Protein AF-A0A813IQW0-F1 (afdb_monomer_lite)

Secondary structure (DSSP, 8-state):
-HHHHHHHHHHTTSTT--HHHHHHHHHHHHHHHHHHHHHHHH-GGGHHHHHHHHHHHHTTEEGGG-SS-EEP-HHHHHHHHHHHHHHHHHTT-SPP--------------------------S----TTTTTS--------------TTSHHHHHHHHHHHHHHHHTTHHHHHHHHHHHHHHHHHHHHHTT-HHHHHHHHHHHHHHHHHHTTSHHHHTS---SGGG--HHHHHS--S-S---GGG-TTHHHHHHHHHHHHHHHHHHHTSTTHHHHHHHHHHHHH-S----SSSEEEEEEE-S-TT-HHHHHHHHHSHHHHHHHHTSGGGSTHHHHHHHHHHHHHHTTS---------------------EEEEEE-TTGGG--

pLDDT: mean 71.4, std 22.56, range [25.98, 98.06]

InterPro domains:
  IPR027443 Isopenicillin N synthase-like superfamily [G3DSA:2.60.120.330] (236-352)

Sequence (383 aa):
VHQLVQGIYYSQFAPGTAPASFAEAWSEVTAALRQLAEVARAVPALRLAVGMELYHWFYFKWHQGTVPLARVDVDSLELSAELLWGSLLSSGCVLEEVEPLHGTRGGNDVSKDNTCHHIDGSSSSNNDSSRCQSVDNSSNSNNSSNGNSNSSNKSHLCSVLHHFMQQGCHYRWLQVVLIEAELGIELSTGFDVRLAAKVLRETSRHFAAMMQHPYCSGRPWMTPHDMNFNEEHFPSPGPVWPREAFPLVPWLEANFETFHRELEELRAQPGVFERLRQLERNAEAQDHARETDWTIVELADTREEEPWKQSSCRHLPRTCELLRSRPEYGERHRGSFLKACAFGLAAFGLFATAPCYSSAHKQTGDNVFWRFASYNSQAVSNT

Foldseek 3Di:
DVVLLVVLLVVLQVPPDDLVNSLVSLVVVVVVLVVVLVVLVVPLVCLQVSLVSLVVSQLACDDSSDDDDRDGPLVSLVSSLVSLVSNCVVLVLFPDPPPPPPDDPDDDDDDPPPPPPPPPPPDDDDDPLCVLVDPPDDDDDDDDDDDPPPPVVSNVLSVVVVSCVVSVSLVSLLVSLLSLLVSLVSCVVVVVPVVSVVSLVVSQVSVVSSCVRPVNVVDPDPHNVSDDPVCVVPVDPDPDDDPVVDPCNVVCVVCVVLVVVLVVQQVVDPPLQVVLQSLVCSNPSPDDPDPAQKGKHFQADLCCPRPSNVSVCVSSVVVNVSQCVDPLRDNVVVVVVVVQQVVQVVPPPDPDPDRGDDDDDDDDVRDDTDIDMDGDPPPPPPD

Organism: Polarella glacialis (NCBI:txid89957)

Structure (mmCIF, N/CA/C/O backbone):
data_AF-A0A813IQW0-F1
#
_entry.id   AF-A0A813IQW0-F1
#
loop_
_atom_site.group_PDB
_atom_site.id
_atom_site.type_symbol
_atom_site.label_atom_id
_atom_site.label_alt_id
_atom_site.label_comp_id
_atom_site.label_asym_id
_atom_site.label_entity_id
_atom_site.label_seq_id
_atom_site.pdbx_PDB_ins_code
_atom_site.Cartn_x
_atom_site.Cartn_y
_atom_site.Cartn_z
_atom_site.occupancy
_atom_site.B_iso_or_equiv
_atom_site.auth_seq_id
_atom_site.auth_comp_id
_atom_site.auth_asym_id
_atom_site.auth_atom_id
_atom_site.pdbx_PDB_model_num
ATOM 1 N N . VAL A 1 1 ? 20.169 -6.336 6.389 1.00 59.47 1 VAL A N 1
ATOM 2 C CA . VAL A 1 1 ? 19.088 -5.354 6.132 1.00 59.47 1 VAL A CA 1
ATOM 3 C C . VAL A 1 1 ? 17.719 -5.976 6.333 1.00 59.47 1 VAL A C 1
ATOM 5 O O . VAL A 1 1 ? 17.126 -5.647 7.338 1.00 59.47 1 VAL A O 1
ATOM 8 N N . HIS A 1 2 ? 17.259 -6.932 5.515 1.00 62.78 2 HIS A N 1
ATOM 9 C CA . HIS A 1 2 ? 15.925 -7.544 5.689 1.00 62.78 2 HIS A CA 1
ATOM 10 C C . HIS A 1 2 ? 15.649 -8.078 7.113 1.00 62.78 2 HIS A C 1
ATOM 12 O O . HIS A 1 2 ? 14.630 -7.752 7.701 1.00 62.78 2 HIS A O 1
ATOM 18 N N . GLN A 1 3 ? 16.592 -8.802 7.732 1.00 64.56 3 GLN A N 1
ATOM 19 C CA . GLN A 1 3 ? 16.450 -9.242 9.133 1.00 64.56 3 GLN A CA 1
ATOM 20 C C . GLN A 1 3 ? 16.370 -8.080 10.142 1.00 64.56 3 GLN A C 1
ATOM 22 O O . GLN A 1 3 ? 15.679 -8.198 11.146 1.00 64.56 3 GLN A O 1
ATOM 27 N N . LEU A 1 4 ? 17.052 -6.959 9.878 1.00 62.84 4 LEU A N 1
ATOM 28 C CA . LEU A 1 4 ? 16.975 -5.754 10.712 1.00 62.84 4 LEU A CA 1
ATOM 29 C C . LEU A 1 4 ? 15.642 -5.025 10.498 1.00 62.84 4 LEU A C 1
ATOM 31 O O . LEU A 1 4 ? 15.022 -4.622 11.471 1.00 62.84 4 LEU A O 1
ATOM 35 N N . VAL A 1 5 ? 15.171 -4.924 9.249 1.00 65.50 5 VAL A N 1
ATOM 36 C CA . VAL A 1 5 ? 13.844 -4.391 8.898 1.00 65.50 5 VAL A CA 1
ATOM 37 C C . VAL A 1 5 ? 12.762 -5.198 9.611 1.00 65.50 5 VAL A C 1
ATOM 39 O O . VAL A 1 5 ? 11.957 -4.618 10.326 1.00 65.50 5 VAL A O 1
ATOM 42 N N . GLN A 1 6 ? 12.796 -6.532 9.511 1.00 65.88 6 GLN A N 1
ATOM 43 C CA . GLN A 1 6 ? 11.886 -7.411 10.248 1.00 65.88 6 GLN A CA 1
ATOM 44 C C . GLN A 1 6 ? 12.025 -7.231 11.763 1.00 65.88 6 GLN A C 1
ATOM 46 O O . GLN A 1 6 ? 11.024 -7.116 12.462 1.00 65.88 6 GLN A O 1
ATOM 51 N N . GLY A 1 7 ? 13.253 -7.161 12.283 1.00 63.69 7 GLY A N 1
ATOM 52 C CA . GLY A 1 7 ? 13.508 -6.941 13.707 1.00 63.69 7 GLY A CA 1
ATOM 53 C C . GLY A 1 7 ? 12.912 -5.631 14.229 1.00 63.69 7 GLY A C 1
ATOM 54 O O . GLY A 1 7 ? 12.337 -5.609 15.314 1.00 63.69 7 GLY A O 1
ATOM 55 N N . ILE A 1 8 ? 12.979 -4.547 13.456 1.00 63.50 8 ILE A N 1
ATOM 56 C CA . ILE A 1 8 ? 12.349 -3.267 13.805 1.00 63.50 8 ILE A CA 1
ATOM 57 C C . ILE A 1 8 ? 10.837 -3.345 13.653 1.00 63.50 8 ILE A C 1
ATOM 59 O O . ILE A 1 8 ? 10.120 -2.951 14.568 1.00 63.50 8 ILE A O 1
ATOM 63 N N . TYR A 1 9 ? 10.365 -3.916 12.545 1.00 62.91 9 TYR A N 1
ATOM 64 C CA . TYR A 1 9 ? 8.945 -4.076 12.261 1.00 62.91 9 TYR A CA 1
ATOM 65 C C . TYR A 1 9 ? 8.224 -4.899 13.334 1.00 62.91 9 TYR A C 1
ATOM 67 O O . TYR A 1 9 ? 7.077 -4.616 13.650 1.00 62.91 9 TYR A O 1
ATOM 75 N N . TYR A 1 10 ? 8.886 -5.883 13.945 1.00 62.22 10 TYR A N 1
ATOM 76 C CA . TYR A 1 10 ? 8.315 -6.631 15.067 1.00 62.22 10 TYR A CA 1
ATOM 77 C C . TYR A 1 10 ? 8.635 -6.011 16.438 1.00 62.22 10 TYR A C 1
ATOM 79 O O . TYR A 1 10 ? 7.852 -6.174 17.371 1.00 62.22 10 TYR A O 1
ATOM 87 N N . SER A 1 11 ? 9.741 -5.270 16.597 1.00 60.16 11 SER A N 1
ATOM 88 C CA . SER A 1 11 ? 10.090 -4.646 17.889 1.00 60.16 11 SER A CA 1
ATOM 89 C C . SER A 1 11 ? 9.304 -3.372 18.204 1.00 60.16 11 SER A C 1
ATOM 91 O O . SER A 1 11 ? 9.125 -3.076 19.387 1.00 60.16 11 SER A O 1
ATOM 93 N N . GLN A 1 12 ? 8.762 -2.674 17.196 1.00 54.47 12 GLN A N 1
ATOM 94 C CA . GLN A 1 12 ? 7.764 -1.604 17.389 1.00 54.47 12 GLN A CA 1
ATOM 95 C C . GLN A 1 12 ? 6.494 -2.100 18.103 1.00 54.47 12 GLN A C 1
ATOM 97 O O . GLN A 1 12 ? 5.795 -1.307 18.732 1.00 54.47 12 GLN A O 1
ATOM 102 N N . PHE A 1 13 ? 6.230 -3.412 18.060 1.00 53.22 13 PHE A N 1
ATOM 103 C CA . PHE A 1 13 ? 5.089 -4.057 18.717 1.00 53.22 13 PHE A CA 1
ATOM 104 C C . PHE A 1 13 ? 5.456 -4.793 19.997 1.00 53.22 13 PHE A C 1
ATOM 106 O O . PHE A 1 13 ? 4.565 -5.197 20.740 1.00 53.22 13 PHE A O 1
ATOM 113 N N . ALA A 1 14 ? 6.749 -4.935 20.296 1.00 55.94 14 ALA A N 1
ATOM 114 C CA . ALA A 1 14 ? 7.201 -5.556 21.528 1.00 55.94 14 ALA A CA 1
ATOM 115 C C . ALA A 1 14 ? 7.006 -4.579 22.705 1.00 55.94 14 ALA A C 1
ATOM 117 O O . ALA A 1 14 ? 7.677 -3.540 22.766 1.00 55.94 14 ALA A O 1
ATOM 118 N N . PRO A 1 15 ? 6.122 -4.885 23.674 1.00 53.34 15 PRO A N 1
ATOM 119 C CA . PRO A 1 15 ? 5.964 -4.052 24.856 1.00 53.34 15 PRO A CA 1
ATOM 120 C C . PRO A 1 15 ? 7.292 -3.988 25.623 1.00 53.34 15 PRO A C 1
ATOM 122 O O . PRO A 1 15 ? 7.818 -5.018 26.039 1.00 53.34 15 PRO A O 1
ATOM 125 N N . GLY A 1 16 ? 7.831 -2.782 25.830 1.00 59.88 16 GLY A N 1
ATOM 126 C CA . GLY A 1 16 ? 9.035 -2.564 26.645 1.00 59.88 16 GLY A CA 1
ATOM 127 C C . GLY A 1 16 ? 10.321 -2.224 25.885 1.00 59.88 16 GLY A C 1
ATOM 128 O O . GLY A 1 16 ? 11.341 -1.996 26.534 1.00 59.88 16 GLY A O 1
ATOM 129 N N . THR A 1 17 ? 10.297 -2.123 24.552 1.00 59.84 17 THR A N 1
ATOM 130 C CA . THR A 1 17 ? 11.427 -1.553 23.797 1.00 59.84 17 THR A CA 1
ATOM 131 C C . THR A 1 17 ? 11.606 -0.081 24.183 1.00 59.84 17 THR A C 1
ATOM 133 O O . THR A 1 17 ? 10.667 0.712 24.094 1.00 59.84 17 THR A O 1
ATOM 136 N N . ALA A 1 18 ? 12.800 0.308 24.641 1.00 63.38 18 ALA A N 1
ATOM 137 C CA . ALA A 1 18 ? 13.058 1.693 25.021 1.00 63.38 18 ALA A CA 1
ATOM 138 C C . ALA A 1 18 ? 12.946 2.616 23.783 1.00 63.38 18 ALA A C 1
ATOM 140 O O . ALA A 1 18 ? 13.482 2.279 22.725 1.00 63.38 18 ALA A O 1
ATOM 141 N N . PRO A 1 19 ? 12.319 3.805 23.879 1.00 62.53 19 PRO A N 1
ATOM 142 C CA . PRO A 1 19 ? 12.200 4.719 22.737 1.00 62.53 19 PRO A CA 1
ATOM 143 C C . PRO A 1 19 ? 13.548 5.083 22.092 1.00 62.53 19 PRO A C 1
ATOM 145 O O . PRO A 1 19 ? 13.646 5.181 20.873 1.00 62.53 19 PRO A O 1
ATOM 148 N N . ALA A 1 20 ? 14.608 5.209 22.902 1.00 66.62 20 ALA A N 1
ATOM 149 C CA . ALA A 1 20 ? 15.965 5.464 22.418 1.00 66.62 20 ALA A CA 1
ATOM 150 C C . ALA A 1 20 ? 16.502 4.320 21.539 1.00 66.62 20 ALA A C 1
ATOM 152 O O . ALA A 1 20 ? 17.045 4.584 20.470 1.00 66.62 20 ALA A O 1
ATOM 153 N N . SER A 1 21 ? 16.269 3.056 21.920 1.00 73.56 21 SER A N 1
ATOM 154 C CA . SER A 1 21 ? 16.715 1.906 21.120 1.00 73.56 21 SER A CA 1
ATOM 155 C C . SER A 1 21 ? 15.935 1.770 19.813 1.00 73.56 21 SER A C 1
ATOM 157 O O . SER A 1 21 ? 16.490 1.323 18.814 1.00 73.56 21 SER A O 1
ATOM 159 N N . PHE A 1 22 ? 14.665 2.188 19.790 1.00 73.50 22 PHE A N 1
ATOM 160 C CA . PHE A 1 22 ? 13.879 2.220 18.556 1.00 73.50 22 PHE A CA 1
ATOM 161 C C . PHE A 1 22 ? 14.389 3.292 17.586 1.00 73.50 22 PHE A C 1
ATOM 163 O O . PHE A 1 22 ? 14.596 3.001 16.413 1.00 73.50 22 PHE A O 1
ATOM 170 N N . ALA A 1 23 ? 14.637 4.513 18.071 1.00 75.38 23 ALA A N 1
ATOM 171 C CA . ALA A 1 23 ? 15.154 5.610 17.252 1.00 75.38 23 ALA A CA 1
ATOM 172 C C . ALA A 1 23 ? 16.521 5.280 16.624 1.00 75.38 23 ALA A C 1
ATOM 174 O O . ALA A 1 23 ? 16.749 5.556 15.444 1.00 75.38 23 ALA A O 1
ATOM 175 N N . GLU A 1 24 ? 17.416 4.670 17.405 1.00 79.56 24 GLU A N 1
ATOM 176 C CA . GLU A 1 24 ? 18.731 4.220 16.943 1.00 79.56 24 GLU A CA 1
ATOM 177 C C . GLU A 1 24 ? 18.608 3.129 15.877 1.00 79.56 24 GLU A C 1
ATOM 179 O O . GLU A 1 24 ? 19.156 3.286 14.784 1.00 79.56 24 GLU A O 1
ATOM 184 N N . ALA A 1 25 ? 17.823 2.079 16.142 1.00 77.06 25 ALA A N 1
ATOM 185 C CA . ALA A 1 25 ? 17.593 1.006 15.179 1.00 77.06 25 ALA A CA 1
ATOM 186 C C . ALA A 1 25 ? 16.948 1.538 13.886 1.00 77.06 25 ALA A C 1
ATOM 188 O O . ALA A 1 25 ? 17.373 1.196 12.782 1.00 77.06 25 ALA A O 1
ATOM 189 N N . TRP A 1 26 ? 15.957 2.426 14.010 1.00 79.06 26 TRP A N 1
ATOM 190 C CA . TRP A 1 26 ? 15.295 3.075 12.879 1.00 79.06 26 TRP A CA 1
ATOM 191 C C . TRP A 1 26 ? 16.289 3.837 11.998 1.00 79.06 26 TRP A C 1
ATOM 193 O O . TRP A 1 26 ? 16.276 3.708 10.769 1.00 79.06 26 TRP A O 1
ATOM 203 N N . SER A 1 27 ? 17.162 4.628 12.627 1.00 82.25 27 SER A N 1
ATOM 204 C CA . SER A 1 27 ? 18.220 5.373 11.946 1.00 82.25 27 SER A CA 1
ATOM 205 C C . SER A 1 27 ? 19.192 4.432 11.230 1.00 82.25 27 SER A C 1
ATOM 207 O O . SER A 1 27 ? 19.500 4.646 10.056 1.00 82.25 27 SER A O 1
ATOM 209 N N . GLU A 1 28 ? 19.612 3.351 11.894 1.00 82.94 28 GLU A N 1
ATOM 210 C CA . GLU A 1 28 ? 20.508 2.343 11.323 1.00 82.94 28 GLU A CA 1
ATOM 211 C C . GLU A 1 28 ? 19.898 1.674 10.085 1.00 82.94 28 GLU A C 1
ATOM 213 O O . GLU A 1 28 ? 20.547 1.596 9.039 1.00 82.94 28 GLU A O 1
ATOM 218 N N . VAL A 1 29 ? 18.635 1.244 10.155 1.00 82.69 29 VAL A N 1
ATOM 219 C CA . VAL A 1 29 ? 17.967 0.611 9.010 1.00 82.69 29 VAL A CA 1
ATOM 220 C C . VAL A 1 29 ? 17.708 1.598 7.887 1.00 82.69 29 VAL A C 1
ATOM 222 O O . VAL A 1 29 ? 17.938 1.253 6.729 1.00 82.69 29 VAL A O 1
ATOM 225 N N . THR A 1 30 ? 17.324 2.835 8.204 1.00 85.00 30 THR A N 1
ATOM 226 C CA . THR A 1 30 ? 17.177 3.887 7.192 1.00 85.00 30 THR A CA 1
ATOM 227 C C . THR A 1 30 ? 18.503 4.110 6.462 1.00 85.00 30 THR A C 1
ATOM 229 O O . THR A 1 30 ? 18.541 4.075 5.233 1.00 85.00 30 THR A O 1
ATOM 232 N N . ALA A 1 31 ? 19.611 4.269 7.192 1.00 87.88 31 ALA A N 1
ATOM 233 C CA . ALA A 1 31 ? 20.935 4.436 6.597 1.00 87.88 31 ALA A CA 1
ATOM 234 C C . ALA A 1 31 ? 21.340 3.222 5.741 1.00 87.88 31 ALA A C 1
ATOM 236 O O . ALA A 1 31 ? 21.816 3.388 4.615 1.00 87.88 31 ALA A O 1
ATOM 237 N N . ALA A 1 32 ? 21.094 2.005 6.231 1.00 87.19 32 ALA A N 1
ATOM 238 C CA . ALA A 1 32 ? 21.401 0.775 5.509 1.00 87.19 32 ALA A CA 1
ATOM 239 C C . ALA A 1 32 ? 20.562 0.613 4.228 1.00 87.19 32 ALA A C 1
ATOM 241 O O . ALA A 1 32 ? 21.095 0.193 3.201 1.00 87.19 32 ALA A O 1
ATOM 242 N N . LEU A 1 33 ? 19.272 0.969 4.255 1.00 89.19 33 LEU A N 1
ATOM 243 C CA . LEU A 1 33 ? 18.402 0.960 3.075 1.00 89.19 33 LEU A CA 1
ATOM 244 C C . LEU A 1 33 ? 18.858 1.985 2.035 1.00 89.19 33 LEU A C 1
ATOM 246 O O . LEU A 1 33 ? 18.914 1.656 0.852 1.00 89.19 33 LEU A O 1
ATOM 250 N N . ARG A 1 34 ? 19.259 3.191 2.457 1.00 91.88 34 ARG A N 1
ATOM 251 C CA . ARG A 1 34 ? 19.815 4.208 1.546 1.00 91.88 34 ARG A CA 1
ATOM 252 C C . ARG A 1 34 ? 21.107 3.732 0.893 1.00 91.88 34 ARG A C 1
ATOM 254 O O . ARG A 1 34 ? 21.248 3.834 -0.320 1.00 91.88 34 ARG A O 1
ATOM 261 N N . GLN A 1 35 ? 22.016 3.138 1.664 1.00 92.50 35 GLN A N 1
ATOM 262 C CA . GLN A 1 35 ? 23.233 2.551 1.105 1.00 92.50 35 GLN A CA 1
ATOM 263 C C . GLN A 1 35 ? 22.914 1.423 0.112 1.00 92.50 35 GLN A C 1
ATOM 265 O O . GLN A 1 35 ? 23.516 1.345 -0.959 1.00 92.50 35 GLN A O 1
ATOM 270 N N . LEU A 1 36 ? 21.954 0.556 0.444 1.00 91.56 36 LEU A N 1
ATOM 271 C CA . LEU A 1 36 ? 21.540 -0.544 -0.422 1.00 91.56 36 LEU A CA 1
ATOM 272 C C . LEU A 1 36 ? 20.883 -0.043 -1.717 1.00 91.56 36 LEU A C 1
ATOM 274 O O . LEU A 1 36 ? 21.074 -0.652 -2.768 1.00 91.56 36 LEU A O 1
ATOM 278 N N . ALA A 1 37 ? 20.165 1.076 -1.665 1.00 95.75 37 ALA A N 1
ATOM 279 C CA . ALA A 1 37 ? 19.586 1.719 -2.836 1.00 95.75 37 ALA A CA 1
ATOM 280 C C . ALA A 1 37 ? 20.655 2.220 -3.819 1.00 95.75 37 ALA A C 1
ATOM 282 O O . ALA A 1 37 ? 20.526 1.988 -5.021 1.00 95.75 37 ALA A O 1
ATOM 283 N N . GLU A 1 38 ? 21.756 2.800 -3.328 1.00 96.19 38 GLU A N 1
ATOM 284 C CA . GLU A 1 38 ? 22.891 3.172 -4.188 1.00 96.19 38 GLU A CA 1
ATOM 285 C C . GLU A 1 38 ? 23.510 1.949 -4.878 1.00 96.19 38 GLU A C 1
ATOM 287 O O . GLU A 1 38 ? 23.812 1.978 -6.073 1.00 96.19 38 GLU A O 1
ATOM 292 N N . VAL A 1 39 ? 23.634 0.829 -4.159 1.00 95.88 39 VAL A N 1
ATOM 293 C CA . VAL A 1 39 ? 24.082 -0.437 -4.759 1.00 95.88 39 VAL A CA 1
ATOM 294 C C . VAL A 1 39 ? 23.069 -0.931 -5.798 1.00 95.88 39 VAL A C 1
ATOM 296 O O . VAL A 1 39 ? 23.463 -1.368 -6.879 1.00 95.88 39 VAL A O 1
ATOM 299 N N . ALA A 1 40 ? 21.768 -0.830 -5.522 1.00 96.25 40 ALA A N 1
ATOM 300 C CA . ALA A 1 40 ? 20.711 -1.261 -6.434 1.00 96.25 40 ALA A CA 1
ATOM 301 C C . ALA A 1 40 ? 20.657 -0.435 -7.730 1.00 96.25 40 ALA A C 1
ATOM 303 O O . ALA A 1 40 ? 20.348 -0.983 -8.792 1.00 96.25 40 ALA A O 1
ATOM 304 N N . ARG A 1 41 ? 21.035 0.850 -7.700 1.00 97.19 41 ARG A N 1
ATOM 305 C CA . ARG A 1 41 ? 21.219 1.642 -8.930 1.00 97.19 41 ARG A CA 1
ATOM 306 C C . ARG A 1 41 ? 22.254 1.003 -9.857 1.00 97.19 41 ARG A C 1
ATOM 308 O O . ARG A 1 41 ? 22.002 0.889 -11.058 1.00 97.19 41 ARG A O 1
ATOM 315 N N . ALA A 1 42 ? 23.367 0.525 -9.300 1.00 96.81 42 ALA A N 1
ATOM 316 C CA . ALA A 1 42 ? 24.445 -0.122 -10.049 1.00 96.81 42 ALA A CA 1
ATOM 317 C C . ALA A 1 42 ? 24.183 -1.605 -10.376 1.00 96.81 42 ALA A C 1
ATOM 319 O O . ALA A 1 42 ? 24.728 -2.120 -11.350 1.00 96.81 42 ALA A O 1
ATOM 320 N N . VAL A 1 43 ? 23.357 -2.297 -9.585 1.00 96.81 43 VAL A N 1
ATOM 321 C CA . VAL A 1 43 ? 23.100 -3.740 -9.704 1.00 96.81 43 VAL A CA 1
ATOM 322 C C . VAL A 1 43 ? 21.622 -3.985 -10.038 1.00 96.81 43 VAL A C 1
ATOM 324 O O . VAL A 1 43 ? 20.796 -4.081 -9.126 1.00 96.81 43 VAL A O 1
ATOM 327 N N . PRO A 1 44 ? 21.259 -4.147 -11.329 1.00 95.88 44 PRO A N 1
ATOM 328 C CA . PRO A 1 44 ? 19.863 -4.246 -11.763 1.00 95.88 44 PRO A CA 1
ATOM 329 C C . PRO A 1 44 ? 19.035 -5.323 -11.054 1.00 95.88 44 PRO A C 1
ATOM 331 O O . PRO A 1 44 ? 17.862 -5.103 -10.755 1.00 95.88 44 PRO A O 1
ATOM 334 N N . ALA A 1 45 ? 19.657 -6.457 -10.718 1.00 91.62 45 ALA A N 1
ATOM 335 C CA . ALA A 1 45 ? 19.005 -7.567 -10.024 1.00 91.62 45 ALA A CA 1
ATOM 336 C C . ALA A 1 45 ? 18.450 -7.193 -8.635 1.00 91.62 45 ALA A C 1
ATOM 338 O O . ALA A 1 45 ? 17.531 -7.849 -8.153 1.00 91.62 45 ALA A O 1
ATOM 339 N N . LEU A 1 46 ? 18.976 -6.142 -7.994 1.00 93.25 46 LEU A N 1
ATOM 340 C CA . LEU A 1 46 ? 18.533 -5.698 -6.669 1.00 93.25 46 LEU A CA 1
ATOM 341 C C . LEU A 1 46 ? 17.406 -4.662 -6.720 1.00 93.25 46 LEU A C 1
ATOM 343 O O . LEU A 1 46 ? 16.725 -4.462 -5.718 1.00 93.25 46 LEU A O 1
ATOM 347 N N . ARG A 1 47 ? 17.181 -4.018 -7.870 1.00 95.94 47 ARG A N 1
ATOM 348 C CA . ARG A 1 47 ? 16.276 -2.865 -7.994 1.00 95.94 47 ARG A CA 1
ATOM 349 C C . ARG A 1 47 ? 14.856 -3.144 -7.512 1.00 95.94 47 ARG A C 1
ATOM 351 O O . ARG A 1 47 ? 14.311 -2.335 -6.775 1.00 95.94 47 ARG A O 1
ATOM 358 N N . LEU A 1 48 ? 14.291 -4.301 -7.870 1.00 92.56 48 LEU A N 1
ATOM 359 C CA . LEU A 1 48 ? 12.947 -4.680 -7.426 1.00 92.56 48 LEU A CA 1
ATOM 360 C C . LEU A 1 48 ? 12.866 -4.794 -5.908 1.00 92.56 48 LEU A C 1
ATOM 362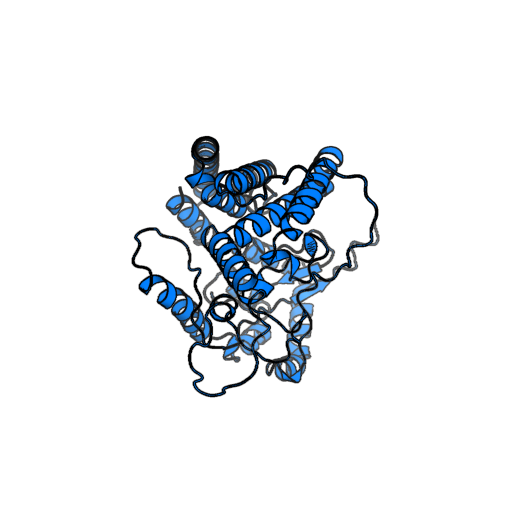 O O . LEU A 1 48 ? 12.050 -4.132 -5.283 1.00 92.56 48 LEU A O 1
ATOM 366 N N . ALA A 1 49 ? 13.707 -5.654 -5.331 1.00 90.00 49 ALA A N 1
ATOM 367 C CA . ALA A 1 49 ? 13.643 -5.972 -3.913 1.00 90.00 49 ALA A CA 1
ATOM 368 C C . ALA A 1 49 ? 13.892 -4.719 -3.070 1.00 90.00 49 ALA A C 1
ATOM 370 O O . ALA A 1 49 ? 13.151 -4.446 -2.137 1.00 90.00 49 ALA A O 1
ATOM 371 N N . VAL A 1 50 ? 14.892 -3.918 -3.438 1.00 91.62 50 VAL A N 1
ATOM 372 C CA . VAL A 1 50 ? 15.242 -2.703 -2.696 1.00 91.62 50 VAL A CA 1
ATOM 373 C C . VAL A 1 50 ? 14.200 -1.604 -2.891 1.00 91.62 50 VAL A C 1
ATOM 375 O O . VAL A 1 50 ? 13.844 -0.944 -1.920 1.00 91.62 50 VAL A O 1
ATOM 378 N N . GLY A 1 51 ? 13.662 -1.444 -4.105 1.00 93.12 51 GLY A N 1
ATOM 379 C CA . GLY A 1 51 ? 12.550 -0.531 -4.367 1.00 93.12 51 GLY A CA 1
ATOM 380 C C . GLY A 1 51 ? 11.316 -0.873 -3.530 1.00 93.12 51 GLY A C 1
ATOM 381 O O . GLY A 1 51 ? 10.758 0.011 -2.884 1.00 93.12 51 GLY A O 1
ATOM 382 N N . MET A 1 52 ? 10.945 -2.155 -3.452 1.00 89.81 52 MET A N 1
ATOM 383 C CA . MET A 1 52 ? 9.826 -2.608 -2.617 1.00 89.81 52 MET A CA 1
ATOM 384 C C . MET A 1 52 ? 10.089 -2.447 -1.118 1.00 89.81 52 MET A C 1
ATOM 386 O O . MET A 1 52 ? 9.189 -2.062 -0.385 1.00 89.81 52 MET A O 1
ATOM 390 N N . GLU A 1 53 ? 11.306 -2.706 -0.640 1.00 87.12 53 GLU A N 1
ATOM 391 C CA . GLU A 1 53 ? 11.643 -2.500 0.777 1.00 87.12 53 GLU A CA 1
ATOM 392 C C . GLU A 1 53 ? 11.612 -1.010 1.155 1.00 87.12 53 GLU A C 1
ATOM 394 O O . GLU A 1 53 ? 11.107 -0.659 2.217 1.00 87.12 53 GLU A O 1
ATOM 399 N N . LEU A 1 54 ? 12.065 -0.110 0.271 1.00 89.31 54 LEU A N 1
ATOM 400 C CA . LEU A 1 54 ? 11.891 1.337 0.455 1.00 89.31 54 LEU A CA 1
ATOM 401 C C . LEU A 1 54 ? 10.410 1.737 0.471 1.00 89.31 54 LEU A C 1
ATOM 403 O O . LEU A 1 54 ? 10.021 2.575 1.286 1.00 89.31 54 LEU A O 1
ATOM 407 N N . TYR A 1 55 ? 9.588 1.112 -0.381 1.00 86.50 55 TYR A N 1
ATOM 408 C CA . TYR A 1 55 ? 8.134 1.277 -0.357 1.00 86.50 55 TYR A CA 1
ATOM 409 C C . TYR A 1 55 ? 7.521 0.752 0.961 1.00 86.50 55 TYR A C 1
ATOM 411 O O . TYR A 1 55 ? 6.675 1.372 1.579 1.00 86.50 55 TYR A O 1
ATOM 419 N N . HIS A 1 56 ? 7.965 -0.363 1.520 1.00 80.88 56 HIS A N 1
ATOM 420 C CA . HIS A 1 56 ? 7.414 -0.769 2.820 1.00 80.88 56 HIS A CA 1
ATOM 421 C C . HIS A 1 56 ? 7.906 0.121 3.975 1.00 80.88 56 HIS A C 1
ATOM 423 O O . HIS A 1 56 ? 7.212 0.269 4.978 1.00 80.88 56 HIS A O 1
ATOM 429 N N . TRP A 1 57 ? 9.073 0.756 3.831 1.00 77.50 57 TRP A N 1
ATOM 430 C CA . TRP A 1 57 ? 9.673 1.603 4.865 1.00 77.50 57 TRP A CA 1
ATOM 431 C C . TRP A 1 57 ? 9.117 3.043 4.914 1.00 77.50 57 TRP A C 1
ATOM 433 O O . TRP A 1 57 ? 9.120 3.653 5.986 1.00 77.50 57 TRP A O 1
ATOM 443 N N . PHE A 1 58 ? 8.622 3.620 3.806 1.00 73.00 58 PHE A N 1
ATOM 444 C CA . PHE A 1 58 ? 8.273 5.059 3.757 1.00 73.00 58 PHE A CA 1
ATOM 445 C C . PHE A 1 58 ? 7.021 5.463 4.548 1.00 73.00 58 PHE A C 1
ATOM 447 O O . PHE A 1 58 ? 6.912 6.638 4.910 1.00 73.00 58 PHE A O 1
ATOM 454 N N . TYR A 1 59 ? 6.093 4.539 4.828 1.00 66.06 59 TYR A N 1
ATOM 455 C CA . TYR A 1 59 ? 4.881 4.832 5.613 1.00 66.06 59 TYR A CA 1
ATOM 456 C C . TYR A 1 59 ? 5.186 5.178 7.085 1.00 66.06 59 TYR A C 1
ATOM 458 O O . TYR A 1 59 ? 4.306 5.601 7.834 1.00 66.06 59 TYR A O 1
ATOM 466 N N . PHE A 1 60 ? 6.450 5.059 7.501 1.00 62.47 60 PHE A N 1
ATOM 467 C CA . PHE A 1 60 ? 6.864 5.046 8.897 1.00 62.47 60 PHE A CA 1
ATOM 468 C C . PHE A 1 60 ? 7.930 6.102 9.252 1.00 62.47 60 PHE A C 1
ATOM 470 O O . PHE A 1 60 ? 8.743 5.865 10.142 1.00 62.47 60 PHE A O 1
ATOM 477 N N . LYS A 1 61 ? 7.991 7.292 8.627 1.00 65.00 61 LYS A N 1
ATOM 478 C CA . LYS A 1 61 ? 8.984 8.304 9.063 1.00 65.00 61 LYS A CA 1
ATOM 479 C C . LYS A 1 61 ? 8.628 8.863 10.440 1.00 65.00 61 LYS A C 1
ATOM 481 O O . LYS A 1 61 ? 7.893 9.844 10.559 1.00 65.00 61 LYS A O 1
ATOM 486 N N . TRP A 1 62 ? 9.186 8.270 11.488 1.00 66.19 62 TRP A N 1
ATOM 487 C CA . TRP A 1 62 ? 9.039 8.746 12.860 1.00 66.19 62 TRP A CA 1
ATOM 488 C C . TRP A 1 62 ? 9.905 9.984 13.082 1.00 66.19 62 TRP A C 1
ATOM 490 O O . TRP A 1 62 ? 11.134 9.935 12.981 1.00 66.19 62 TRP A O 1
ATOM 500 N N . HIS A 1 63 ? 9.287 11.122 13.404 1.00 59.34 63 HIS A N 1
ATOM 501 C CA . HIS A 1 63 ? 10.059 12.309 13.754 1.00 59.34 63 HIS A CA 1
ATOM 502 C C . HIS A 1 63 ? 10.753 12.090 15.108 1.00 59.34 63 HIS A C 1
ATOM 504 O O . HIS A 1 63 ? 10.098 11.844 16.121 1.00 59.34 63 HIS A O 1
ATOM 510 N N . GLN A 1 64 ? 12.090 12.148 15.116 1.00 59.84 64 GLN A N 1
ATOM 511 C CA . GLN A 1 64 ? 12.923 11.985 16.319 1.00 59.84 64 GLN A CA 1
ATOM 512 C C . GLN A 1 64 ? 12.723 10.642 17.051 1.00 59.84 64 GLN A C 1
ATOM 514 O O . GLN A 1 64 ? 12.938 10.558 18.256 1.00 59.84 64 GLN A O 1
ATOM 519 N N . GLY A 1 65 ? 12.278 9.594 16.344 1.00 54.12 65 GLY A N 1
ATOM 520 C CA . GLY A 1 65 ? 11.975 8.294 16.957 1.00 54.12 65 GLY A CA 1
ATOM 521 C C . GLY A 1 65 ? 10.816 8.333 17.959 1.00 54.12 65 GLY A C 1
ATOM 522 O O . GLY A 1 65 ? 10.654 7.407 18.750 1.00 54.12 65 GLY A O 1
ATOM 523 N N . THR A 1 66 ? 10.015 9.403 17.939 1.00 52.22 66 THR A N 1
ATOM 524 C CA . THR A 1 66 ? 8.839 9.547 18.795 1.00 52.22 66 THR A CA 1
ATOM 525 C C . THR A 1 66 ? 7.568 9.295 17.993 1.00 52.22 66 THR A C 1
ATOM 527 O O . THR A 1 66 ? 7.305 9.923 16.967 1.00 52.22 66 THR A O 1
ATOM 530 N N . VAL A 1 67 ? 6.768 8.352 18.482 1.00 54.50 67 VAL A N 1
ATOM 531 C CA . VAL A 1 67 ? 5.369 8.151 18.100 1.00 54.50 67 VAL A CA 1
ATOM 532 C C . VAL A 1 67 ? 4.596 9.364 18.634 1.00 54.50 67 VAL A C 1
ATOM 534 O O . VAL A 1 67 ? 4.533 9.539 19.853 1.00 54.50 67 VAL A O 1
ATOM 537 N N . PRO A 1 68 ? 4.069 10.249 17.762 1.00 52.91 68 PRO A N 1
ATOM 538 C CA . PRO A 1 68 ? 2.718 9.963 17.271 1.00 52.91 68 PRO A CA 1
ATOM 539 C C . PRO A 1 68 ? 2.420 10.314 15.802 1.00 52.91 68 PRO A C 1
ATOM 541 O O . PRO A 1 68 ? 1.382 9.907 15.293 1.00 52.91 68 PRO A O 1
ATOM 544 N N . LEU A 1 69 ? 3.286 11.026 15.077 1.00 59.06 69 LEU A N 1
ATOM 545 C CA . LEU A 1 69 ? 3.050 11.310 13.656 1.00 59.06 69 LEU A CA 1
ATOM 546 C C . LEU A 1 69 ? 4.164 10.717 12.805 1.00 59.06 69 LEU A C 1
ATOM 548 O O . LEU A 1 69 ? 5.179 11.368 12.554 1.00 59.06 69 LEU A O 1
ATOM 552 N N . ALA A 1 70 ? 3.937 9.494 12.322 1.00 63.44 70 ALA A N 1
ATOM 553 C CA . ALA A 1 70 ? 4.622 9.036 11.126 1.00 63.44 70 ALA A CA 1
ATOM 554 C C . ALA A 1 70 ? 4.288 10.019 9.994 1.00 63.44 70 ALA A C 1
ATOM 556 O O . ALA A 1 70 ? 3.117 10.335 9.752 1.00 63.44 70 ALA A O 1
ATOM 557 N N . ARG A 1 71 ? 5.322 10.568 9.363 1.00 73.00 71 ARG A N 1
ATOM 558 C CA . ARG A 1 71 ? 5.195 11.299 8.103 1.00 73.00 71 ARG A CA 1
ATOM 559 C C . ARG A 1 71 ? 5.557 10.355 6.968 1.00 73.00 71 ARG A C 1
ATOM 561 O O . ARG A 1 71 ? 6.300 9.398 7.162 1.00 73.00 71 ARG A O 1
ATOM 568 N N . VAL A 1 72 ? 5.060 10.655 5.783 1.00 76.50 72 VAL A N 1
ATOM 569 C CA . VAL A 1 72 ? 5.521 9.995 4.566 1.00 76.50 72 VAL A CA 1
ATOM 570 C C . VAL A 1 72 ? 6.978 10.400 4.322 1.00 76.50 72 VAL A C 1
ATOM 572 O O . VAL A 1 72 ? 7.314 11.589 4.344 1.00 76.50 72 VAL A O 1
ATOM 575 N N . ASP A 1 73 ? 7.865 9.424 4.116 1.00 85.19 73 ASP A N 1
ATOM 576 C CA . ASP A 1 73 ? 9.235 9.692 3.668 1.00 85.19 73 ASP A CA 1
ATOM 577 C C . ASP A 1 73 ? 9.288 9.865 2.144 1.00 85.19 73 ASP A C 1
ATOM 579 O O . ASP A 1 73 ? 9.601 8.924 1.416 1.00 85.19 73 ASP A O 1
ATOM 583 N N . VAL A 1 74 ? 8.982 11.078 1.672 1.00 87.69 74 VAL A N 1
ATOM 584 C CA . VAL A 1 74 ? 8.964 11.447 0.240 1.00 87.69 74 VAL A CA 1
ATOM 585 C C . VAL A 1 74 ? 10.246 11.011 -0.477 1.00 87.69 74 VAL A C 1
ATOM 587 O O . VAL A 1 74 ? 10.179 10.370 -1.519 1.00 87.69 74 VAL A O 1
ATOM 590 N N . ASP A 1 75 ? 11.412 11.236 0.132 1.00 89.81 75 ASP A N 1
ATOM 591 C CA . ASP A 1 75 ? 12.701 10.848 -0.446 1.00 89.81 75 ASP A CA 1
ATOM 592 C C . ASP A 1 75 ? 12.827 9.321 -0.638 1.00 89.81 75 ASP A C 1
ATOM 594 O O . ASP A 1 75 ? 13.575 8.854 -1.496 1.00 89.81 75 ASP A O 1
ATOM 598 N N . SER A 1 76 ? 12.196 8.508 0.223 1.00 89.94 76 SER A N 1
ATOM 599 C CA . SER A 1 76 ? 12.194 7.038 0.077 1.00 89.94 76 SER A CA 1
ATOM 600 C C . SER A 1 76 ? 11.224 6.598 -1.013 1.00 89.94 76 SER A C 1
ATOM 602 O O . SER A 1 76 ? 11.549 5.676 -1.757 1.00 89.94 76 SER A O 1
ATOM 604 N N . LEU A 1 77 ? 10.076 7.272 -1.139 1.00 89.75 77 LEU A N 1
ATOM 605 C CA . LEU A 1 77 ? 9.116 7.041 -2.220 1.00 89.75 77 LEU A CA 1
ATOM 606 C C . LEU A 1 77 ? 9.706 7.360 -3.592 1.00 89.75 77 LEU A C 1
ATOM 608 O O . LEU A 1 77 ? 9.608 6.539 -4.499 1.00 89.75 77 LEU A O 1
ATOM 612 N N . GLU A 1 78 ? 10.359 8.513 -3.736 1.00 93.12 78 GLU A N 1
ATOM 613 C CA . GLU A 1 78 ? 11.038 8.896 -4.978 1.00 93.12 78 GLU A CA 1
ATOM 614 C C . GLU A 1 78 ? 12.085 7.856 -5.380 1.00 93.12 78 GLU A C 1
ATOM 616 O O . GLU A 1 78 ? 12.118 7.396 -6.521 1.00 93.12 78 GLU A O 1
ATOM 621 N N . LEU A 1 79 ? 12.905 7.426 -4.417 1.00 95.00 79 LEU A N 1
ATOM 622 C CA . LEU A 1 79 ? 13.933 6.417 -4.650 1.00 95.00 79 LEU A CA 1
ATOM 623 C C . LEU A 1 79 ? 13.338 5.037 -4.959 1.00 95.00 79 LEU A C 1
ATOM 625 O O . LEU A 1 79 ? 13.877 4.302 -5.785 1.00 95.00 79 LEU A O 1
ATOM 629 N N . SER A 1 80 ? 12.222 4.685 -4.321 1.00 94.38 80 SER A N 1
ATOM 630 C CA . SER A 1 80 ? 11.476 3.465 -4.618 1.00 94.38 80 SER A CA 1
ATOM 631 C C . SER A 1 80 ? 10.962 3.473 -6.060 1.00 94.38 80 SER A C 1
ATOM 633 O O . SER A 1 80 ? 11.268 2.544 -6.811 1.00 94.38 80 SER A O 1
ATOM 635 N N . ALA A 1 81 ? 10.275 4.543 -6.474 1.00 95.00 81 ALA A N 1
ATOM 636 C CA . ALA A 1 81 ? 9.774 4.713 -7.836 1.00 95.00 81 ALA A CA 1
ATOM 637 C C . ALA A 1 81 ? 10.910 4.636 -8.871 1.00 95.00 81 ALA A C 1
ATOM 639 O O . ALA A 1 81 ? 10.813 3.879 -9.840 1.00 95.00 81 ALA A O 1
ATOM 640 N N . GLU A 1 82 ? 12.029 5.331 -8.624 1.00 96.75 82 GLU A N 1
ATOM 641 C CA . GLU A 1 82 ? 13.221 5.293 -9.480 1.00 96.75 82 GLU A CA 1
ATOM 642 C C . GLU A 1 82 ? 13.755 3.862 -9.654 1.00 96.75 82 GLU A C 1
ATOM 644 O O . GLU A 1 82 ? 13.991 3.407 -10.779 1.00 96.75 82 GLU A O 1
ATOM 649 N N . LEU A 1 83 ? 13.946 3.129 -8.551 1.00 97.12 83 LEU A N 1
ATOM 650 C CA . LEU A 1 83 ? 14.473 1.767 -8.599 1.00 97.12 83 LEU A CA 1
ATOM 651 C C . LEU A 1 83 ? 13.500 0.813 -9.293 1.00 97.12 83 LEU A C 1
ATOM 653 O O . LEU A 1 83 ? 13.929 0.007 -10.119 1.00 97.12 83 LEU A O 1
ATOM 657 N N . LEU A 1 84 ? 12.202 0.901 -9.008 1.00 96.12 84 LEU A N 1
ATOM 658 C CA . LEU A 1 84 ? 11.198 0.034 -9.620 1.00 96.12 84 LEU A CA 1
ATOM 659 C C . LEU A 1 84 ? 11.077 0.281 -11.128 1.00 96.12 84 LEU A C 1
ATOM 661 O O . LEU A 1 84 ? 11.076 -0.687 -11.899 1.00 96.12 84 LEU A O 1
ATOM 665 N N . TRP A 1 85 ? 11.110 1.545 -11.561 1.00 97.31 85 TRP A N 1
ATOM 666 C CA . TRP A 1 85 ? 11.199 1.904 -12.976 1.00 97.31 85 TRP A CA 1
ATOM 667 C C . TRP A 1 85 ? 12.481 1.361 -13.619 1.00 97.31 85 TRP A C 1
ATOM 669 O O . TRP A 1 85 ? 12.444 0.662 -14.634 1.00 97.31 85 TRP A O 1
ATOM 679 N N . GLY A 1 86 ? 13.633 1.577 -12.978 1.00 97.44 86 GLY A N 1
ATOM 680 C CA . GLY A 1 86 ? 14.907 1.013 -13.421 1.00 97.44 86 GLY A CA 1
ATOM 681 C C . GLY A 1 86 ? 14.896 -0.518 -13.483 1.00 97.44 86 GLY A C 1
ATOM 682 O O . GLY A 1 86 ? 15.659 -1.116 -14.249 1.00 97.44 86 GLY A O 1
ATOM 683 N N . SER A 1 87 ? 14.040 -1.165 -12.692 1.00 97.06 87 SER A N 1
ATOM 684 C CA . SER A 1 87 ? 13.854 -2.606 -12.719 1.00 97.06 87 SER A CA 1
ATOM 685 C C . SER A 1 87 ? 13.043 -3.057 -13.934 1.00 97.06 87 SER A C 1
ATOM 687 O O . SER A 1 87 ? 13.498 -3.986 -14.598 1.00 97.06 87 SER A O 1
ATOM 689 N N . LEU A 1 88 ? 11.945 -2.365 -14.280 1.00 96.81 88 LEU A N 1
ATOM 690 C CA . LEU A 1 88 ? 11.171 -2.596 -15.514 1.00 96.81 88 LEU A CA 1
ATOM 691 C C . LEU A 1 88 ? 12.052 -2.529 -16.766 1.00 96.81 88 LEU A C 1
ATOM 693 O O . LEU A 1 88 ? 11.981 -3.418 -17.618 1.00 96.81 88 LEU A O 1
ATOM 697 N N . LEU A 1 89 ? 12.905 -1.502 -16.845 1.00 96.25 89 LEU A N 1
ATOM 698 C CA . LEU A 1 89 ? 13.847 -1.326 -17.950 1.00 96.25 89 LEU A CA 1
ATOM 699 C C . LEU A 1 89 ? 14.821 -2.506 -18.046 1.00 96.25 89 LEU A C 1
ATOM 701 O O . LEU A 1 89 ? 15.011 -3.081 -19.112 1.00 96.25 89 LEU A O 1
ATOM 705 N N . SER A 1 90 ? 15.420 -2.908 -16.921 1.00 96.06 90 SER A N 1
ATOM 706 C CA . SER A 1 90 ? 16.426 -3.978 -16.917 1.00 96.06 90 SER A CA 1
ATOM 707 C C . SER A 1 90 ? 15.876 -5.382 -17.160 1.00 96.06 90 SER A C 1
ATOM 709 O O . SER A 1 90 ? 16.632 -6.258 -17.572 1.00 96.06 90 SER A O 1
ATOM 711 N N . SER A 1 91 ? 14.590 -5.612 -16.892 1.00 94.75 91 SER A N 1
ATOM 712 C CA . SER A 1 91 ? 13.940 -6.907 -17.107 1.00 94.75 91 SER A CA 1
ATOM 713 C C . SER A 1 91 ? 13.272 -7.026 -18.478 1.00 94.75 91 SER A C 1
ATOM 715 O O . SER A 1 91 ? 12.609 -8.028 -18.729 1.00 94.75 91 SER A O 1
ATOM 717 N N . GLY A 1 92 ? 13.400 -6.016 -19.351 1.00 94.38 92 GLY A N 1
ATOM 718 C CA . GLY A 1 92 ? 12.752 -6.010 -20.667 1.00 94.38 92 GLY A CA 1
ATOM 719 C C . GLY A 1 92 ? 11.223 -5.966 -20.587 1.00 94.38 92 GLY A C 1
ATOM 720 O O . GLY A 1 92 ? 10.540 -6.460 -21.477 1.00 94.38 92 GLY A O 1
ATOM 721 N N . CYS A 1 93 ? 10.675 -5.421 -19.496 1.00 95.06 93 CYS A N 1
ATOM 722 C CA . CYS A 1 93 ? 9.227 -5.336 -19.295 1.00 95.06 93 CYS A CA 1
ATOM 723 C C . CYS A 1 93 ? 8.597 -4.123 -19.979 1.00 95.06 93 CYS A C 1
ATOM 725 O O . CYS A 1 93 ? 7.374 -4.056 -20.071 1.00 95.06 93 CYS A O 1
ATOM 727 N N . VAL A 1 94 ? 9.412 -3.165 -20.417 1.00 95.06 94 VAL A N 1
ATOM 728 C CA . VAL A 1 94 ? 8.969 -2.012 -21.196 1.00 95.06 94 VAL A CA 1
ATOM 729 C C . VAL A 1 94 ? 8.992 -2.414 -22.662 1.00 95.06 94 VAL A C 1
ATOM 731 O O . VAL A 1 94 ? 10.014 -2.903 -23.143 1.00 95.06 94 VAL A O 1
ATOM 734 N N . LEU A 1 95 ? 7.871 -2.236 -23.364 1.00 87.19 95 LEU A N 1
ATOM 735 C CA . LEU A 1 95 ? 7.872 -2.355 -24.819 1.00 87.19 95 LEU A CA 1
ATOM 736 C C . LEU A 1 95 ? 8.822 -1.283 -25.347 1.00 87.19 95 LEU A C 1
ATOM 738 O O . LEU A 1 95 ? 8.584 -0.096 -25.123 1.00 87.19 95 LEU A O 1
ATOM 742 N N . GLU A 1 96 ? 9.904 -1.693 -26.010 1.00 79.88 96 GLU A N 1
ATOM 743 C CA . GLU A 1 96 ? 10.654 -0.757 -26.841 1.00 79.88 96 GLU A CA 1
ATOM 744 C C . GLU A 1 96 ? 9.632 -0.099 -27.764 1.00 79.88 96 GLU A C 1
ATOM 746 O O . GLU A 1 96 ? 8.795 -0.802 -28.343 1.00 79.88 96 GLU A O 1
ATOM 751 N N . GLU A 1 97 ? 9.633 1.237 -27.830 1.00 66.44 97 GLU A N 1
ATOM 752 C CA . GLU A 1 97 ? 8.834 1.943 -28.821 1.00 66.44 97 GLU A CA 1
ATOM 753 C C . GLU A 1 97 ? 9.194 1.312 -30.161 1.00 66.44 97 GLU A C 1
ATOM 755 O O . GLU A 1 97 ? 10.298 1.501 -30.671 1.00 66.44 97 GLU A O 1
ATOM 760 N N . VAL A 1 98 ? 8.295 0.480 -30.693 1.00 48.34 98 VAL A N 1
ATOM 761 C CA . VAL A 1 98 ? 8.420 -0.001 -32.057 1.00 48.34 98 VAL 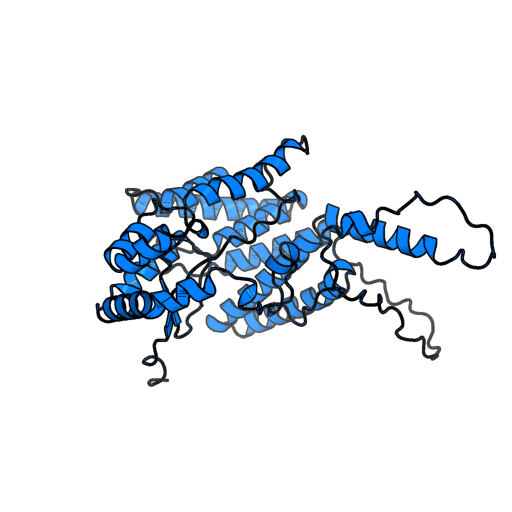A CA 1
ATOM 762 C C . VAL A 1 98 ? 8.328 1.281 -32.851 1.00 48.34 98 VAL A C 1
ATOM 764 O O . VAL A 1 98 ? 7.226 1.825 -32.965 1.00 48.34 98 VAL A O 1
ATOM 767 N N . GLU A 1 99 ? 9.482 1.813 -33.281 1.00 46.78 99 GLU A N 1
ATOM 768 C CA . GLU A 1 99 ? 9.540 3.028 -34.083 1.00 46.78 99 GLU A CA 1
ATOM 769 C C . GLU A 1 99 ? 8.428 2.883 -35.114 1.00 46.78 99 GLU A C 1
ATOM 771 O O . GLU A 1 99 ? 8.416 1.876 -35.835 1.00 46.78 99 GLU A O 1
ATOM 776 N N . PRO A 1 100 ? 7.428 3.782 -35.117 1.00 43.47 100 PRO A N 1
ATOM 777 C CA . PRO A 1 100 ? 6.260 3.610 -35.955 1.00 43.47 100 PRO A CA 1
ATOM 778 C C . PRO A 1 100 ? 6.782 3.551 -37.376 1.00 43.47 100 PRO A C 1
ATOM 780 O O . PRO A 1 100 ? 7.217 4.592 -37.869 1.00 43.47 100 PRO A O 1
ATOM 783 N N . LEU A 1 101 ? 6.805 2.342 -37.965 1.00 37.41 101 LEU A N 1
ATOM 784 C CA . LEU A 1 101 ? 7.434 2.032 -39.249 1.00 37.41 101 LEU A CA 1
ATOM 785 C C . LEU A 1 101 ? 7.150 3.194 -40.195 1.00 37.41 101 LEU A C 1
ATOM 787 O O . LEU A 1 101 ? 6.032 3.348 -40.694 1.00 37.41 101 LEU A O 1
ATOM 791 N N . HIS A 1 102 ? 8.137 4.081 -40.345 1.00 43.88 102 HIS A N 1
ATOM 792 C CA . HIS A 1 102 ? 8.011 5.316 -41.103 1.00 43.88 102 HIS A CA 1
ATOM 793 C C . HIS A 1 102 ? 7.946 4.916 -42.572 1.00 43.88 102 HIS A C 1
ATOM 795 O O . HIS A 1 102 ? 8.957 4.841 -43.264 1.00 43.88 102 HIS A O 1
ATOM 801 N N . GLY A 1 103 ? 6.750 4.566 -43.039 1.00 46.25 103 GLY A N 1
ATOM 802 C CA . GLY A 1 103 ? 6.621 3.954 -44.349 1.00 46.25 103 GLY A CA 1
ATOM 803 C C . GLY A 1 103 ? 5.236 3.421 -44.658 1.00 46.25 103 GLY A C 1
ATOM 804 O O . GLY A 1 103 ? 5.092 2.244 -44.947 1.00 46.25 103 GLY A O 1
ATOM 805 N N . THR A 1 104 ? 4.213 4.272 -44.640 1.00 39.91 104 THR A N 1
ATOM 806 C CA . THR A 1 104 ? 3.458 4.632 -45.857 1.00 39.91 104 THR A CA 1
ATOM 807 C C . THR A 1 104 ? 2.235 5.457 -45.485 1.00 39.91 104 THR A C 1
ATOM 809 O O . THR A 1 104 ? 1.305 5.023 -44.816 1.00 39.91 104 THR A O 1
ATOM 812 N N . ARG A 1 105 ? 2.230 6.691 -45.984 1.00 43.47 105 ARG A N 1
ATOM 813 C CA . ARG A 1 105 ? 1.064 7.562 -46.054 1.00 43.47 105 ARG A CA 1
ATOM 814 C C . ARG A 1 105 ? 0.119 6.978 -47.111 1.00 43.47 105 ARG A C 1
ATOM 816 O O . ARG A 1 105 ? 0.122 7.412 -48.255 1.00 43.47 105 ARG A O 1
ATOM 823 N N . GLY A 1 106 ? -0.616 5.937 -46.743 1.00 40.69 106 GLY A N 1
ATOM 824 C CA . GLY A 1 106 ? -1.623 5.288 -47.574 1.00 40.69 106 GLY A CA 1
ATOM 825 C C . GLY A 1 106 ? -2.851 5.043 -46.720 1.00 40.69 106 GLY A C 1
ATOM 826 O O . GLY A 1 106 ? -2.929 4.035 -46.030 1.00 40.69 106 GLY A O 1
ATOM 827 N N . GLY A 1 107 ? -3.772 6.006 -46.720 1.00 47.28 107 GLY A N 1
ATOM 828 C CA . GLY A 1 107 ? -5.058 5.848 -46.062 1.00 47.28 107 GLY A CA 1
ATOM 829 C C . GLY A 1 107 ? -5.795 4.658 -46.658 1.00 47.28 107 GLY A C 1
ATOM 830 O O . GLY A 1 107 ? -6.097 4.661 -47.845 1.00 47.28 107 GLY A O 1
ATOM 831 N N . ASN A 1 108 ? -6.052 3.661 -45.824 1.00 40.44 108 ASN A N 1
ATOM 832 C CA . ASN A 1 108 ? -7.182 2.758 -45.930 1.00 40.44 108 ASN A CA 1
ATOM 833 C C . ASN A 1 108 ? -7.524 2.334 -44.503 1.00 40.44 108 ASN A C 1
ATOM 835 O O . ASN A 1 108 ? -6.649 1.880 -43.766 1.00 40.44 108 ASN A O 1
ATOM 839 N N . ASP A 1 109 ? -8.784 2.545 -44.131 1.00 46.03 109 ASP A N 1
ATOM 840 C CA . ASP A 1 109 ? -9.407 2.040 -42.914 1.00 46.03 109 ASP A CA 1
ATOM 841 C C . ASP A 1 109 ? -9.071 0.555 -42.728 1.00 46.03 109 ASP A C 1
ATOM 843 O O . ASP A 1 109 ? -9.620 -0.314 -43.406 1.00 46.03 109 ASP A O 1
ATOM 847 N N . VAL A 1 110 ? -8.158 0.259 -41.804 1.00 39.25 110 VAL A N 1
ATOM 848 C CA . VAL A 1 110 ? -8.006 -1.087 -41.257 1.00 39.25 110 VAL A CA 1
ATOM 849 C C . VAL A 1 110 ? -8.818 -1.118 -39.974 1.00 39.25 110 VAL A C 1
ATOM 851 O O . VAL A 1 110 ? -8.524 -0.413 -39.007 1.00 39.25 110 VAL A O 1
ATOM 854 N N . SER A 1 111 ? -9.886 -1.908 -40.040 1.00 40.44 111 SER A N 1
ATOM 855 C CA . SER A 1 111 ? -10.846 -2.185 -38.980 1.00 40.44 111 SER A CA 1
ATOM 856 C C . SER A 1 111 ? -10.180 -2.396 -37.619 1.00 40.44 111 SER A C 1
ATOM 858 O O . SER A 1 111 ? -9.201 -3.133 -37.490 1.00 40.44 111 SER A O 1
ATOM 860 N N . LYS A 1 112 ? -10.777 -1.788 -36.592 1.00 37.59 112 LYS A N 1
ATOM 861 C CA . LYS A 1 112 ? -10.485 -1.976 -35.167 1.00 37.59 112 LYS A CA 1
ATOM 862 C C . LYS A 1 112 ? -10.997 -3.336 -34.654 1.00 37.59 112 LYS A C 1
ATOM 864 O O . LYS A 1 112 ? -11.639 -3.387 -33.613 1.00 37.59 112 LYS A O 1
ATOM 869 N N . ASP A 1 113 ? -10.680 -4.426 -35.347 1.00 34.28 113 ASP A N 1
ATOM 870 C CA . ASP A 1 113 ? -11.019 -5.795 -34.928 1.00 34.28 113 ASP A CA 1
ATOM 871 C C . ASP A 1 113 ? -9.773 -6.536 -34.424 1.00 34.28 113 ASP A C 1
ATOM 873 O O . ASP A 1 113 ? -9.418 -7.613 -34.889 1.00 34.28 113 ASP A O 1
ATOM 877 N N . ASN A 1 114 ? -9.091 -5.933 -33.448 1.00 35.47 114 ASN A N 1
ATOM 878 C CA . ASN A 1 114 ? -8.259 -6.661 -32.481 1.00 35.47 114 ASN A CA 1
ATOM 879 C C . ASN A 1 114 ? -8.930 -6.652 -31.098 1.00 35.47 114 ASN A C 1
ATOM 881 O O . ASN A 1 114 ? -8.276 -6.741 -30.061 1.00 35.47 114 ASN A O 1
ATOM 885 N N . THR A 1 115 ? -10.256 -6.536 -31.071 1.00 34.47 115 THR A N 1
ATOM 886 C CA . THR A 1 115 ? -11.060 -6.930 -29.923 1.00 34.47 115 THR A CA 1
ATOM 887 C C . THR A 1 115 ? -10.864 -8.429 -29.738 1.00 34.47 115 THR A C 1
ATOM 889 O O . THR A 1 115 ? -11.464 -9.254 -30.425 1.00 34.47 115 THR A O 1
ATOM 892 N N . CYS A 1 116 ? -10.007 -8.805 -28.787 1.00 35.47 116 CYS A N 1
ATOM 893 C CA . CYS A 1 116 ? -10.184 -10.068 -28.090 1.00 35.47 116 CYS A CA 1
ATOM 894 C C . CYS A 1 116 ? -11.649 -10.088 -27.658 1.00 35.47 116 CYS A C 1
ATOM 896 O O . CYS A 1 116 ? -12.034 -9.304 -26.793 1.00 35.47 116 CYS A O 1
ATOM 898 N N . HIS A 1 117 ? -12.484 -10.887 -28.331 1.00 31.28 117 HIS A N 1
ATOM 899 C CA . HIS A 1 117 ? -13.869 -11.059 -27.927 1.00 31.28 117 HIS A CA 1
ATOM 900 C C . HIS A 1 117 ? -13.865 -11.326 -26.425 1.00 31.28 117 HIS A C 1
ATOM 902 O O . HIS A 1 117 ? -13.250 -12.298 -25.977 1.00 31.28 117 HIS A O 1
ATOM 908 N N . HIS A 1 118 ? -14.506 -10.432 -25.669 1.00 36.88 118 HIS A N 1
ATOM 909 C CA . HIS A 1 118 ? -14.930 -10.712 -24.311 1.00 36.88 118 HIS A CA 1
ATOM 910 C C . HIS A 1 118 ? -15.672 -12.045 -24.373 1.00 36.88 118 HIS A C 1
ATOM 912 O O . HIS A 1 118 ? -16.782 -12.134 -24.890 1.00 36.88 118 HIS A O 1
ATOM 918 N N . ILE A 1 119 ? -15.005 -13.109 -23.937 1.00 37.28 119 ILE A N 1
ATOM 919 C CA . ILE A 1 119 ? -15.678 -14.357 -23.629 1.00 37.28 119 ILE A CA 1
ATOM 920 C C . ILE A 1 119 ? -16.413 -14.041 -22.336 1.00 37.28 119 ILE A C 1
ATOM 922 O O . ILE A 1 119 ? -15.762 -13.879 -21.304 1.00 37.28 119 ILE A O 1
ATOM 926 N N . ASP A 1 120 ? -17.732 -13.873 -22.438 1.00 33.94 120 ASP A N 1
ATOM 927 C CA . ASP A 1 120 ? -18.632 -13.598 -21.322 1.00 33.94 120 ASP A CA 1
ATOM 928 C C . ASP A 1 120 ? -18.230 -14.412 -20.086 1.00 33.94 120 ASP A C 1
ATOM 930 O O . ASP A 1 120 ? -18.214 -15.646 -20.079 1.00 33.94 120 ASP A O 1
ATOM 934 N N . GLY A 1 121 ? -17.848 -13.685 -19.037 1.00 37.44 121 GLY A N 1
ATOM 935 C CA . GLY A 1 121 ? -17.346 -14.209 -17.773 1.00 37.44 121 GLY A CA 1
ATOM 936 C C . GLY A 1 121 ? -18.451 -14.739 -16.865 1.00 37.44 121 GLY A C 1
ATOM 937 O O . GLY A 1 121 ? -18.519 -14.351 -15.705 1.00 37.44 121 GLY A O 1
ATOM 938 N N . SER A 1 122 ? -19.312 -15.629 -17.364 1.00 34.72 122 SER A N 1
ATOM 939 C CA . SER A 1 122 ? -20.317 -16.326 -16.543 1.00 34.72 122 SER A CA 1
ATOM 940 C C . SER A 1 122 ? -19.915 -17.754 -16.152 1.00 34.72 122 SER A C 1
ATOM 942 O O . SER A 1 122 ? -20.733 -18.505 -15.626 1.00 34.72 122 SER A O 1
ATOM 944 N N . SER A 1 123 ? -18.658 -18.147 -16.356 1.00 36.88 123 SER A N 1
ATOM 945 C CA . SER A 1 123 ? -18.129 -19.422 -15.864 1.00 36.88 123 SER A CA 1
ATOM 946 C C . SER A 1 123 ? -16.861 -19.198 -15.051 1.00 36.88 123 SER A C 1
ATOM 948 O O . SER A 1 123 ? -15.805 -18.876 -15.591 1.00 36.88 123 SER A O 1
ATOM 950 N N . SER A 1 124 ? -16.991 -19.391 -13.739 1.00 39.69 124 SER A N 1
ATOM 951 C CA . SER A 1 124 ? -15.890 -19.520 -12.790 1.00 39.69 124 SER A CA 1
ATOM 952 C C . SER A 1 124 ? -14.906 -20.597 -13.267 1.00 39.69 124 SER A C 1
ATOM 954 O O . SER A 1 124 ? -15.184 -21.791 -13.170 1.00 39.69 124 SER A O 1
ATOM 956 N N . SER A 1 125 ? -13.757 -20.184 -13.801 1.00 35.75 125 SER A N 1
ATOM 957 C CA . SER A 1 125 ? -12.595 -21.058 -13.977 1.00 35.75 125 SER A CA 1
ATOM 958 C C . SER A 1 125 ? -11.314 -20.233 -13.861 1.00 35.75 125 SER A C 1
ATOM 960 O O . SER A 1 125 ? -10.917 -19.545 -14.801 1.00 35.75 125 SER A O 1
ATOM 962 N N . ASN A 1 126 ? -10.678 -20.301 -12.694 1.00 42.41 126 ASN A N 1
ATOM 963 C CA . ASN A 1 126 ? -9.378 -19.697 -12.434 1.00 42.41 126 ASN A CA 1
ATOM 964 C C . ASN A 1 126 ? -8.282 -20.582 -13.034 1.00 42.41 126 ASN A C 1
ATOM 966 O O . ASN A 1 126 ? -8.007 -21.660 -12.512 1.00 42.41 126 ASN A O 1
ATOM 970 N N . ASN A 1 127 ? -7.698 -20.125 -14.143 1.00 44.44 127 ASN A N 1
ATOM 971 C CA . ASN A 1 127 ? -6.326 -20.405 -14.572 1.00 44.44 127 ASN A CA 1
ATOM 972 C C . ASN A 1 127 ? -6.086 -19.724 -15.934 1.00 44.44 127 ASN A C 1
ATOM 974 O O . ASN A 1 127 ? -6.238 -20.343 -16.991 1.00 44.44 127 ASN A O 1
ATOM 978 N N . ASP A 1 128 ? -5.650 -18.465 -15.939 1.00 47.78 128 ASP A N 1
ATOM 979 C CA . ASP A 1 128 ? -5.245 -17.814 -17.194 1.00 47.78 128 ASP A CA 1
ATOM 980 C C . ASP A 1 128 ? -3.989 -18.466 -17.807 1.00 47.78 128 ASP A C 1
ATOM 982 O O . ASP A 1 128 ? -3.871 -18.550 -19.028 1.00 47.78 128 ASP A O 1
ATOM 986 N N . SER A 1 129 ? -3.128 -19.094 -16.993 1.00 44.72 129 SER A N 1
ATOM 987 C CA . SER A 1 129 ? -2.019 -19.927 -17.489 1.00 44.72 129 SER A CA 1
ATOM 988 C C . SER A 1 129 ? -2.462 -21.287 -18.051 1.00 44.72 129 SER A C 1
ATOM 990 O O . SER A 1 129 ? -1.772 -21.833 -18.912 1.00 44.72 129 SER A O 1
ATOM 992 N N . SER A 1 130 ? -3.606 -21.850 -17.626 1.00 47.62 130 SER A N 1
ATOM 993 C CA . SER A 1 130 ? -4.118 -23.109 -18.207 1.00 47.62 130 SER A CA 1
ATOM 994 C C . SER A 1 130 ? -4.985 -22.881 -19.439 1.00 47.62 130 SER A C 1
ATOM 996 O O . SER A 1 130 ? -5.247 -23.825 -20.176 1.00 47.62 130 SER A O 1
ATOM 998 N N . ARG A 1 131 ? -5.408 -21.642 -19.713 1.00 47.81 131 ARG A N 1
ATOM 999 C CA . ARG A 1 131 ? -6.148 -21.297 -20.937 1.00 47.81 131 ARG A CA 1
ATOM 1000 C C . ARG A 1 131 ? -5.270 -21.352 -22.194 1.00 47.81 131 ARG A C 1
ATOM 1002 O O . ARG A 1 131 ? -5.781 -21.526 -23.296 1.00 47.81 131 ARG A O 1
ATOM 1009 N N . CYS A 1 132 ? -3.954 -21.269 -22.005 1.00 49.66 132 CYS A N 1
ATOM 1010 C CA . CYS A 1 132 ? -2.929 -21.493 -23.022 1.00 49.66 132 CYS A CA 1
ATOM 1011 C C . CYS A 1 132 ? -2.436 -22.949 -23.106 1.00 49.66 132 CYS A C 1
ATOM 1013 O O . CYS A 1 132 ? -1.617 -23.259 -23.969 1.00 49.66 132 CYS A O 1
ATOM 1015 N N . GLN A 1 133 ? -2.919 -23.848 -22.241 1.00 43.81 133 GLN A N 1
ATOM 1016 C CA . GLN A 1 133 ? -2.654 -25.281 -22.359 1.00 43.81 133 GLN A CA 1
ATOM 1017 C C . GLN A 1 133 ? -3.761 -25.893 -23.216 1.00 43.81 133 GLN A C 1
ATOM 1019 O O . GLN A 1 133 ? -4.892 -26.083 -22.771 1.00 43.81 133 GLN A O 1
ATOM 1024 N N . SER A 1 134 ? -3.452 -26.121 -24.490 1.00 45.12 134 SER A N 1
ATOM 1025 C CA . SER A 1 134 ? -4.383 -26.701 -25.445 1.00 45.12 134 SER A CA 1
ATOM 1026 C C . SER A 1 134 ? -4.837 -28.093 -25.014 1.00 45.12 134 SER A C 1
ATOM 1028 O O . SER A 1 134 ? -4.059 -28.996 -24.712 1.00 45.12 134 SER A O 1
ATOM 1030 N N . VAL A 1 135 ? -6.156 -28.223 -25.046 1.00 43.34 135 VAL A N 1
ATOM 1031 C CA . VAL A 1 135 ? -6.955 -29.434 -25.170 1.00 43.34 135 VAL A CA 1
ATOM 1032 C C . VAL A 1 135 ? -6.499 -30.216 -26.412 1.00 43.34 135 VAL A C 1
ATOM 1034 O O . VAL A 1 135 ? -7.094 -30.093 -27.475 1.00 43.34 135 VAL A O 1
ATOM 1037 N N . ASP A 1 136 ? -5.459 -31.038 -26.284 1.00 44.31 136 ASP A N 1
ATOM 1038 C CA . ASP A 1 136 ? -5.098 -32.055 -27.284 1.00 44.31 136 ASP A CA 1
ATOM 1039 C C . ASP A 1 136 ? -5.661 -33.416 -26.864 1.00 44.31 136 ASP A C 1
ATOM 1041 O O . ASP A 1 136 ? -4.935 -34.379 -26.647 1.00 44.31 136 ASP A O 1
ATOM 1045 N N . ASN A 1 137 ? -6.980 -33.498 -26.682 1.00 47.00 137 ASN A N 1
ATOM 1046 C CA . ASN A 1 137 ? -7.672 -34.776 -26.508 1.00 47.00 137 ASN A CA 1
ATOM 1047 C C . ASN A 1 137 ? -9.107 -34.672 -27.028 1.00 47.00 137 ASN A C 1
ATOM 1049 O O . ASN A 1 137 ? -10.068 -34.599 -26.267 1.00 47.00 137 ASN A O 1
ATOM 1053 N N . SER A 1 138 ? -9.262 -34.654 -28.349 1.00 43.09 138 SER A N 1
ATOM 1054 C CA . SER A 1 138 ? -10.504 -35.067 -29.008 1.00 43.09 138 SER A CA 1
ATOM 1055 C C . SER A 1 138 ? -10.197 -35.555 -30.415 1.00 43.09 138 SER A C 1
ATOM 1057 O O . SER A 1 138 ? -10.117 -34.798 -31.379 1.00 43.09 138 SER A O 1
ATOM 1059 N N . SER A 1 139 ? -10.010 -36.866 -30.498 1.00 52.66 139 SER A N 1
ATOM 1060 C CA . SER A 1 139 ? -10.125 -37.649 -31.719 1.00 52.66 139 SER A CA 1
ATOM 1061 C C . SER A 1 139 ? -11.512 -37.469 -32.349 1.00 52.66 139 SER A C 1
ATOM 1063 O O . SER A 1 139 ? -12.506 -37.332 -31.640 1.00 52.66 139 SER A O 1
ATOM 1065 N N . ASN A 1 140 ? -11.559 -37.603 -33.676 1.00 51.97 140 ASN A N 1
ATOM 1066 C CA . ASN A 1 140 ? -12.730 -37.652 -34.561 1.00 51.97 140 ASN A CA 1
ATOM 1067 C C . ASN A 1 140 ? -13.427 -36.326 -34.895 1.00 51.97 140 ASN A C 1
ATOM 1069 O O . ASN A 1 140 ? -14.388 -35.929 -34.244 1.00 51.97 140 ASN A O 1
ATOM 1073 N N . SER A 1 141 ? -13.094 -35.774 -36.068 1.00 47.53 141 SER A N 1
ATOM 1074 C CA . SER A 1 141 ? -14.008 -35.790 -37.227 1.00 47.53 141 SER A CA 1
ATOM 1075 C C . SER A 1 141 ? -13.315 -35.275 -38.491 1.00 47.53 141 SER A C 1
ATOM 1077 O O . SER A 1 141 ? -12.780 -34.172 -38.527 1.00 47.53 141 SER A O 1
ATOM 1079 N N . ASN A 1 142 ? -13.352 -36.089 -39.546 1.00 57.41 142 ASN A N 1
ATOM 1080 C CA . ASN A 1 142 ? -12.993 -35.707 -40.908 1.00 57.41 142 ASN A CA 1
ATOM 1081 C C . ASN A 1 142 ? -14.009 -34.682 -41.437 1.00 57.41 142 ASN A C 1
ATOM 1083 O O . ASN A 1 142 ? -15.171 -35.050 -41.589 1.00 57.41 142 ASN A O 1
ATOM 1087 N N . ASN A 1 143 ? -13.588 -33.444 -41.734 1.00 50.81 143 ASN A N 1
ATOM 1088 C CA . ASN A 1 143 ? -14.035 -32.675 -42.909 1.00 50.81 143 ASN A CA 1
ATOM 1089 C C . ASN A 1 143 ? -13.418 -31.262 -42.992 1.00 50.81 143 ASN A C 1
ATOM 1091 O O . ASN A 1 143 ? -13.361 -30.528 -42.014 1.00 50.81 143 ASN A O 1
ATOM 1095 N N . SER A 1 144 ? -13.078 -30.889 -44.229 1.00 50.34 144 SER A N 1
ATOM 1096 C CA . SER A 1 144 ? -12.887 -29.536 -44.777 1.00 50.34 144 SER A CA 1
ATOM 1097 C C . SER A 1 144 ? -11.730 -28.663 -44.274 1.00 50.34 144 SER A C 1
ATOM 1099 O O . SER A 1 144 ? -11.829 -27.822 -43.387 1.00 50.34 144 SER A O 1
ATOM 1101 N N . SER A 1 145 ? -10.645 -28.800 -45.028 1.00 58.81 145 SER A N 1
ATOM 1102 C CA . SER A 1 145 ? -9.516 -27.898 -45.228 1.00 58.81 145 SER A CA 1
ATOM 1103 C C . SER A 1 145 ? -9.914 -26.471 -45.655 1.00 58.81 145 SER A C 1
ATOM 1105 O O . SER A 1 145 ? -10.281 -26.268 -46.811 1.00 58.81 145 SER A O 1
ATOM 1107 N N . ASN A 1 146 ? -9.802 -25.496 -44.740 1.00 55.97 146 ASN A N 1
ATOM 1108 C CA . ASN A 1 146 ? -9.385 -24.097 -44.998 1.00 55.97 146 ASN A CA 1
ATOM 1109 C C . ASN A 1 146 ? -9.350 -23.267 -43.689 1.00 55.97 146 ASN A C 1
ATOM 1111 O O . ASN A 1 146 ? -10.168 -22.378 -43.480 1.00 55.97 146 ASN A O 1
ATOM 1115 N N . GLY A 1 147 ? -8.409 -23.555 -42.778 1.00 56.00 147 GLY A N 1
ATOM 1116 C CA . GLY A 1 147 ? -8.354 -22.874 -41.468 1.00 56.00 147 GLY A CA 1
ATOM 1117 C C . GLY A 1 147 ? -6.977 -22.765 -40.805 1.00 56.00 147 GLY A C 1
ATOM 1118 O O . GLY A 1 147 ? -6.903 -22.669 -39.585 1.00 56.00 147 GLY A O 1
ATOM 1119 N N . ASN A 1 148 ? -5.878 -22.802 -41.569 1.00 57.03 148 ASN A N 1
ATOM 1120 C CA . ASN A 1 148 ? -4.537 -23.033 -41.006 1.00 57.03 148 ASN A CA 1
ATOM 1121 C C . ASN A 1 148 ? -3.787 -21.790 -40.476 1.00 57.03 148 ASN A C 1
ATOM 1123 O O . ASN A 1 148 ? -2.704 -21.935 -39.920 1.00 57.03 148 ASN A O 1
ATOM 1127 N N . SER A 1 149 ? -4.324 -20.576 -40.612 1.00 65.50 149 SER A N 1
ATOM 1128 C CA . SER A 1 149 ? -3.623 -19.331 -40.236 1.00 65.50 149 SER A CA 1
ATOM 1129 C C . SER A 1 149 ? -3.893 -18.835 -38.806 1.00 65.50 149 SER A C 1
ATOM 1131 O O . SER A 1 149 ? -3.156 -17.987 -38.314 1.00 65.50 149 SER A O 1
ATOM 1133 N N . ASN A 1 150 ? -4.891 -19.372 -38.095 1.00 68.38 150 ASN A N 1
ATOM 1134 C CA . ASN A 1 150 ? -5.260 -18.869 -36.759 1.00 68.38 150 ASN A CA 1
ATOM 1135 C C . ASN A 1 150 ? -4.538 -19.568 -35.593 1.00 68.38 150 ASN A C 1
ATOM 1137 O O . ASN A 1 150 ? -4.548 -19.055 -34.473 1.00 68.38 150 ASN A O 1
ATOM 1141 N N . SER A 1 151 ? -3.902 -20.720 -35.829 1.00 73.12 151 SER A N 1
ATOM 1142 C CA . SER A 1 151 ? -3.238 -21.480 -34.760 1.00 73.12 151 SER A CA 1
ATOM 1143 C C . SER A 1 151 ? -1.898 -20.867 -34.333 1.00 73.12 151 SER A C 1
ATOM 1145 O O . SER A 1 151 ? -1.568 -20.905 -33.150 1.00 73.12 151 SER A O 1
ATOM 1147 N N . SER A 1 152 ? -1.140 -20.268 -35.259 1.00 77.19 152 SER A N 1
ATOM 1148 C CA . SER A 1 152 ? 0.199 -19.721 -34.979 1.00 77.19 152 SER A CA 1
ATOM 1149 C C . SER A 1 152 ? 0.174 -18.447 -34.128 1.00 77.19 152 SER A C 1
ATOM 1151 O O . SER A 1 152 ? 1.064 -18.228 -33.308 1.00 77.19 152 SER A O 1
ATOM 1153 N N . ASN A 1 153 ? -0.858 -17.611 -34.280 1.00 81.56 153 ASN A N 1
ATOM 1154 C CA . ASN A 1 153 ? -0.957 -16.344 -33.546 1.00 81.56 153 ASN A CA 1
ATOM 1155 C C . ASN A 1 153 ? -1.319 -16.565 -32.069 1.00 81.56 153 ASN A C 1
ATOM 1157 O O . ASN A 1 153 ? -0.794 -15.877 -31.195 1.00 81.56 153 ASN A O 1
ATOM 1161 N N . LYS A 1 154 ? -2.159 -17.568 -31.773 1.00 81.38 154 LYS A N 1
ATOM 1162 C CA . LYS A 1 154 ? -2.530 -17.917 -30.393 1.00 81.38 154 LYS A CA 1
ATOM 1163 C C . LYS A 1 154 ? -1.341 -18.460 -29.599 1.00 81.38 154 LYS A C 1
ATOM 1165 O O . LYS A 1 154 ? -1.117 -18.019 -28.475 1.00 81.38 154 LYS A O 1
ATOM 1170 N N . SER A 1 155 ? -0.550 -19.362 -30.187 1.00 83.94 155 SER A N 1
ATOM 1171 C CA . SER A 1 155 ? 0.641 -19.909 -29.521 1.00 83.94 155 SER A CA 1
ATOM 1172 C C . SER A 1 155 ? 1.683 -18.828 -29.228 1.00 83.94 155 SER A C 1
ATOM 1174 O O . SER A 1 155 ? 2.301 -18.841 -28.165 1.00 83.94 155 SER A O 1
ATOM 1176 N N . HIS A 1 156 ? 1.845 -17.862 -30.138 1.00 85.06 156 HIS A N 1
ATOM 1177 C CA . HIS A 1 156 ? 2.757 -16.742 -29.929 1.00 85.06 156 HIS A CA 1
ATOM 1178 C C . HIS A 1 156 ? 2.302 -15.837 -28.774 1.00 85.06 156 HIS A C 1
ATOM 1180 O O . HIS A 1 156 ? 3.090 -15.584 -27.864 1.00 85.06 156 HIS A O 1
ATOM 1186 N N . LEU A 1 157 ? 1.028 -15.422 -28.748 1.00 83.75 157 LEU A N 1
ATOM 1187 C CA . LEU A 1 157 ? 0.489 -14.573 -27.676 1.00 83.75 157 LEU A CA 1
ATOM 1188 C C . LEU A 1 157 ? 0.619 -15.233 -26.295 1.00 83.75 157 LEU A C 1
ATOM 1190 O O . LEU A 1 157 ? 1.043 -14.588 -25.339 1.00 83.75 157 LEU A O 1
ATOM 1194 N N . CYS A 1 158 ? 0.322 -16.531 -26.203 1.00 86.06 158 CYS A N 1
ATOM 1195 C CA . CYS A 1 158 ? 0.498 -17.306 -24.977 1.00 86.06 158 CYS A CA 1
ATOM 1196 C C . CYS A 1 158 ? 1.955 -17.326 -24.496 1.00 86.06 158 CYS A C 1
ATOM 1198 O O . CYS A 1 158 ? 2.217 -17.139 -23.309 1.00 86.06 158 CYS A O 1
ATOM 1200 N N . SER A 1 159 ? 2.911 -17.506 -25.412 1.00 87.88 159 SER A N 1
ATOM 1201 C CA . SER A 1 159 ? 4.337 -17.467 -25.079 1.00 87.88 159 SER A CA 1
ATOM 1202 C C . SER A 1 159 ? 4.774 -16.088 -24.575 1.00 87.88 159 SER A C 1
ATOM 1204 O O . SER A 1 159 ? 5.539 -16.008 -23.614 1.00 87.88 159 SER A O 1
ATOM 1206 N N . VAL A 1 160 ? 4.295 -15.010 -25.204 1.00 88.31 160 VAL A N 1
ATOM 1207 C CA . VAL A 1 160 ? 4.598 -13.628 -24.796 1.00 88.31 160 VAL A CA 1
ATOM 1208 C C . VAL A 1 160 ? 4.034 -13.343 -23.404 1.00 88.31 160 VAL A C 1
ATOM 1210 O O . VAL A 1 160 ? 4.753 -12.839 -22.543 1.00 88.31 160 VAL A O 1
ATOM 1213 N N . LEU A 1 161 ? 2.778 -13.723 -23.152 1.00 89.19 161 LEU A N 1
ATOM 1214 C CA . LEU A 1 161 ? 2.131 -13.537 -21.855 1.00 89.19 161 LEU A CA 1
ATOM 1215 C C . LEU A 1 161 ? 2.842 -14.319 -20.745 1.00 89.19 161 LEU A C 1
ATOM 1217 O O . LEU A 1 161 ? 3.123 -13.771 -19.681 1.00 89.19 161 LEU A O 1
ATOM 1221 N N . HIS A 1 162 ? 3.189 -15.581 -21.008 1.00 88.88 162 HIS A N 1
ATOM 1222 C CA . HIS A 1 162 ? 3.920 -16.411 -20.056 1.00 88.88 162 HIS A CA 1
ATOM 1223 C C . HIS A 1 162 ? 5.282 -15.800 -19.706 1.00 88.88 162 HIS A C 1
ATOM 1225 O O . HIS A 1 162 ? 5.637 -15.718 -18.532 1.00 88.88 162 HIS A O 1
ATOM 1231 N N . HIS A 1 163 ? 6.031 -15.323 -20.704 1.00 89.38 163 HIS A N 1
ATOM 1232 C CA . HIS A 1 163 ? 7.308 -14.653 -20.467 1.00 89.38 163 HIS A CA 1
ATOM 1233 C C . HIS A 1 163 ? 7.136 -13.372 -19.634 1.00 89.38 163 HIS A C 1
ATOM 1235 O O . HIS A 1 163 ? 7.854 -13.175 -18.656 1.00 89.38 163 HIS A O 1
ATOM 1241 N N . PHE A 1 164 ? 6.136 -12.546 -19.961 1.00 91.88 164 PHE A N 1
ATOM 1242 C CA . PHE A 1 164 ? 5.797 -11.332 -19.214 1.00 91.88 164 PHE A CA 1
ATOM 1243 C C . PHE A 1 164 ? 5.485 -11.626 -17.736 1.00 91.88 164 PHE A C 1
ATOM 1245 O O . PHE A 1 164 ? 5.957 -10.926 -16.836 1.00 91.88 164 PHE A O 1
ATOM 1252 N N . MET A 1 165 ? 4.728 -12.692 -17.463 1.00 90.69 165 MET A N 1
ATOM 1253 C CA . MET A 1 165 ? 4.428 -13.124 -16.097 1.00 90.69 165 MET A CA 1
ATOM 1254 C C . MET A 1 165 ? 5.659 -13.685 -15.380 1.00 90.69 165 MET A C 1
ATOM 1256 O O . MET A 1 165 ? 5.909 -13.319 -14.235 1.00 90.69 165 MET A O 1
ATOM 1260 N N . GLN A 1 166 ? 6.464 -14.506 -16.057 1.00 90.44 166 GLN A N 1
ATOM 1261 C CA . GLN A 1 166 ? 7.672 -15.116 -15.493 1.00 90.44 166 GLN A CA 1
ATOM 1262 C C . GLN A 1 166 ? 8.726 -14.076 -15.078 1.00 90.44 166 GLN A C 1
ATOM 1264 O O . GLN A 1 166 ? 9.425 -14.276 -14.088 1.00 90.44 166 GLN A O 1
ATOM 1269 N N . GLN A 1 167 ? 8.821 -12.954 -15.796 1.00 90.88 167 GLN A N 1
ATOM 1270 C CA . GLN A 1 167 ? 9.698 -11.828 -15.439 1.00 90.88 167 GLN A CA 1
ATOM 1271 C C . GLN A 1 167 ? 9.116 -10.920 -14.336 1.00 90.88 167 GLN A C 1
ATOM 1273 O O . GLN A 1 167 ? 9.759 -9.957 -13.899 1.00 90.88 167 GLN A O 1
ATOM 1278 N N . GLY A 1 168 ? 7.890 -11.200 -13.883 1.00 90.94 168 GLY A N 1
ATOM 1279 C CA . GLY A 1 168 ? 7.174 -10.376 -12.914 1.00 90.94 168 GLY A CA 1
ATOM 1280 C C . GLY A 1 168 ? 6.743 -9.019 -13.473 1.00 90.94 168 GLY A C 1
ATOM 1281 O O . GLY A 1 168 ? 6.532 -8.091 -12.699 1.00 90.94 168 GLY A O 1
ATOM 1282 N N . CYS A 1 169 ? 6.640 -8.857 -14.798 1.00 94.56 169 CYS A N 1
ATOM 1283 C CA . CYS A 1 169 ? 6.369 -7.554 -15.410 1.00 94.56 169 CYS A CA 1
ATOM 1284 C C . CYS A 1 169 ? 5.026 -6.958 -14.985 1.00 94.56 169 CYS A C 1
ATOM 1286 O O . CYS A 1 169 ? 4.953 -5.756 -14.753 1.00 94.56 169 CYS A O 1
ATOM 1288 N N . HIS A 1 170 ? 3.996 -7.795 -14.834 1.00 90.94 170 HIS A N 1
ATOM 1289 C CA . HIS A 1 170 ? 2.691 -7.405 -14.299 1.00 90.94 170 HIS A CA 1
ATOM 1290 C C . HIS A 1 170 ? 2.849 -6.690 -12.953 1.00 90.94 170 HIS A C 1
ATOM 1292 O O . HIS A 1 170 ? 2.527 -5.514 -12.839 1.00 90.94 170 HIS A O 1
ATOM 1298 N N . TYR A 1 171 ? 3.457 -7.360 -11.974 1.00 89.81 171 TYR A N 1
ATOM 1299 C CA . TYR A 1 171 ? 3.675 -6.822 -10.638 1.00 89.81 171 TYR A CA 1
ATOM 1300 C C . TYR A 1 171 ? 4.514 -5.541 -10.658 1.00 89.81 171 TYR A C 1
ATOM 1302 O O . TYR A 1 171 ? 4.166 -4.556 -10.020 1.00 89.81 171 TYR A O 1
ATOM 1310 N N . ARG A 1 172 ? 5.603 -5.524 -11.432 1.00 94.12 172 ARG A N 1
ATOM 1311 C CA . ARG A 1 172 ? 6.505 -4.366 -11.532 1.00 94.12 172 ARG A CA 1
ATOM 1312 C C . ARG A 1 172 ? 5.795 -3.117 -12.041 1.00 94.12 172 ARG A C 1
ATOM 1314 O O . ARG A 1 172 ? 5.968 -2.049 -11.465 1.00 94.12 172 ARG A O 1
ATOM 1321 N N . TRP A 1 173 ? 5.007 -3.265 -13.104 1.00 95.06 173 TRP A N 1
ATOM 1322 C CA . TRP A 1 173 ? 4.225 -2.173 -13.672 1.00 95.06 173 TRP A CA 1
ATOM 1323 C C . TRP A 1 173 ? 3.198 -1.647 -12.676 1.00 95.06 173 TRP A C 1
ATOM 1325 O O . TRP A 1 173 ? 3.124 -0.436 -12.470 1.00 95.06 173 TRP A O 1
ATOM 1335 N N . LEU A 1 174 ? 2.463 -2.557 -12.025 1.00 92.12 174 LEU A N 1
ATOM 1336 C CA . LEU A 1 174 ? 1.475 -2.193 -11.014 1.00 92.12 174 LEU A CA 1
ATOM 1337 C C . LEU A 1 174 ? 2.114 -1.363 -9.893 1.00 92.12 174 LEU A C 1
ATOM 1339 O O . LEU A 1 174 ? 1.623 -0.285 -9.575 1.00 92.12 174 LEU A O 1
ATOM 1343 N N . GLN A 1 175 ? 3.234 -1.837 -9.340 1.00 91.44 175 GLN A N 1
ATOM 1344 C CA . GLN A 1 175 ? 3.921 -1.166 -8.236 1.00 91.44 175 GLN A CA 1
ATOM 1345 C C . GLN A 1 175 ? 4.448 0.214 -8.634 1.00 91.44 175 GLN A C 1
ATOM 1347 O O . GLN A 1 175 ? 4.197 1.173 -7.917 1.00 91.44 175 GLN A O 1
ATOM 1352 N N . VAL A 1 176 ? 5.110 0.359 -9.790 1.00 95.19 176 VAL A N 1
ATOM 1353 C CA . VAL A 1 176 ? 5.592 1.678 -10.251 1.00 95.19 176 VAL A CA 1
ATOM 1354 C C . VAL A 1 176 ? 4.447 2.684 -10.333 1.00 95.19 176 VAL A C 1
ATOM 1356 O O . VAL A 1 176 ? 4.544 3.771 -9.770 1.00 95.19 176 VAL A O 1
ATOM 1359 N N . VAL A 1 177 ? 3.352 2.316 -11.001 1.00 95.19 177 VAL A N 1
ATOM 1360 C CA . VAL A 1 177 ? 2.230 3.236 -11.217 1.00 95.19 177 VAL A CA 1
ATOM 1361 C C . VAL A 1 177 ? 1.548 3.610 -9.900 1.00 95.19 177 VAL A C 1
ATOM 1363 O O . VAL A 1 177 ? 1.259 4.786 -9.686 1.00 95.19 177 VAL A O 1
ATOM 1366 N N . LEU A 1 178 ? 1.310 2.641 -9.011 1.00 90.56 178 LEU A N 1
ATOM 1367 C CA . LEU A 1 178 ? 0.701 2.898 -7.702 1.00 90.56 178 LEU A CA 1
ATOM 1368 C C . LEU A 1 178 ? 1.572 3.834 -6.857 1.00 90.56 178 LEU A C 1
ATOM 1370 O O . LEU A 1 178 ? 1.083 4.832 -6.331 1.00 90.56 178 LEU A O 1
ATOM 1374 N N . ILE A 1 179 ? 2.873 3.559 -6.791 1.00 90.94 179 ILE A N 1
ATOM 1375 C CA . ILE A 1 179 ? 3.825 4.301 -5.958 1.00 90.94 179 ILE A CA 1
ATOM 1376 C C . ILE A 1 179 ? 3.987 5.737 -6.442 1.00 90.94 179 ILE A C 1
ATOM 1378 O O . ILE A 1 179 ? 3.975 6.668 -5.638 1.00 90.94 179 ILE A O 1
ATOM 1382 N N . GLU A 1 180 ? 4.102 5.947 -7.752 1.00 94.31 180 GLU A N 1
ATOM 1383 C CA . GLU A 1 180 ? 4.180 7.297 -8.302 1.00 94.31 180 GLU A CA 1
ATOM 1384 C C . GLU A 1 180 ? 2.861 8.064 -8.124 1.00 94.31 180 GLU A C 1
ATOM 1386 O O . GLU A 1 180 ? 2.889 9.260 -7.827 1.00 94.31 180 GLU A O 1
ATOM 1391 N N . ALA A 1 181 ? 1.706 7.396 -8.248 1.00 91.81 181 ALA A N 1
ATOM 1392 C CA . ALA A 1 181 ? 0.410 8.015 -7.974 1.00 91.81 181 ALA A CA 1
ATOM 1393 C C . ALA A 1 181 ? 0.313 8.469 -6.508 1.00 91.81 181 ALA A C 1
ATOM 1395 O O . ALA A 1 181 ? -0.105 9.596 -6.229 1.00 91.81 181 ALA A O 1
ATOM 1396 N N . GLU A 1 182 ? 0.729 7.612 -5.571 1.00 88.19 182 GLU A N 1
ATOM 1397 C CA . GLU A 1 182 ? 0.778 7.929 -4.144 1.00 88.19 182 GLU A CA 1
ATOM 1398 C C . GLU A 1 182 ? 1.714 9.105 -3.863 1.00 88.19 182 GLU A C 1
ATOM 1400 O O . GLU A 1 182 ? 1.283 10.079 -3.241 1.00 88.19 182 GLU A O 1
ATOM 1405 N N . LEU A 1 183 ? 2.946 9.054 -4.378 1.00 90.31 183 LEU A N 1
ATOM 1406 C CA . LEU A 1 183 ? 3.947 10.114 -4.255 1.00 90.31 183 LEU A CA 1
ATOM 1407 C C . LEU A 1 183 ? 3.432 11.448 -4.806 1.00 90.31 183 LEU A C 1
ATOM 1409 O O . LEU A 1 183 ? 3.556 12.481 -4.151 1.00 90.31 183 LEU A O 1
ATOM 1413 N N . GLY A 1 184 ? 2.827 11.437 -5.994 1.00 91.12 184 GLY A N 1
ATOM 1414 C CA . GLY A 1 184 ? 2.258 12.630 -6.611 1.00 91.12 184 GLY A CA 1
ATOM 1415 C C . GLY A 1 184 ? 1.179 13.281 -5.744 1.00 91.12 184 GLY A C 1
ATOM 1416 O O . GLY A 1 184 ? 1.138 14.509 -5.634 1.00 91.12 184 GLY A O 1
ATOM 1417 N N . ILE A 1 185 ? 0.344 12.478 -5.078 1.00 87.50 185 ILE A N 1
ATOM 1418 C CA . ILE A 1 185 ? -0.655 12.997 -4.139 1.00 87.50 185 ILE A CA 1
ATOM 1419 C C . ILE A 1 185 ? 0.011 13.559 -2.878 1.00 87.50 185 ILE A C 1
ATOM 1421 O O . ILE A 1 185 ? -0.324 14.676 -2.486 1.00 87.50 185 ILE A O 1
ATOM 1425 N N . GLU A 1 186 ? 0.967 12.851 -2.275 1.00 85.88 186 GLU A N 1
ATOM 1426 C CA . GLU A 1 186 ? 1.669 13.325 -1.067 1.00 85.88 186 GLU A CA 1
ATOM 1427 C C . GLU A 1 186 ? 2.433 14.637 -1.308 1.00 85.88 186 GLU A C 1
ATOM 1429 O O . GLU A 1 186 ? 2.440 15.546 -0.479 1.00 85.88 186 GLU A O 1
ATOM 1434 N N . LEU A 1 187 ? 3.030 14.799 -2.487 1.00 88.31 187 LEU A N 1
ATOM 1435 C CA . LEU A 1 187 ? 3.659 16.060 -2.879 1.00 88.31 187 LEU A CA 1
ATOM 1436 C C . LEU A 1 187 ? 2.634 17.193 -3.042 1.00 88.31 187 LEU A C 1
ATOM 1438 O O . LEU A 1 187 ? 2.930 18.351 -2.736 1.00 88.31 187 LEU A O 1
ATOM 1442 N N . SER A 1 188 ? 1.426 16.871 -3.516 1.00 88.38 188 SER A N 1
ATOM 1443 C CA . SER A 1 188 ? 0.363 17.861 -3.714 1.00 88.38 188 SER A CA 1
ATOM 1444 C C . SER A 1 188 ? -0.192 18.390 -2.390 1.00 88.38 188 SER A C 1
ATOM 1446 O O . SER A 1 188 ? -0.464 19.587 -2.285 1.00 88.38 188 SER A O 1
ATOM 1448 N N . THR A 1 189 ? -0.294 17.535 -1.366 1.00 84.00 189 THR A N 1
ATOM 1449 C CA . THR A 1 189 ? -0.729 17.918 -0.013 1.00 84.00 189 THR A CA 1
ATOM 1450 C C . THR A 1 189 ? 0.362 18.692 0.727 1.00 84.00 189 THR A C 1
ATOM 1452 O O . THR A 1 189 ? 0.064 19.649 1.437 1.00 84.00 189 THR A O 1
ATOM 1455 N N . GLY A 1 190 ? 1.636 18.358 0.495 1.00 81.44 190 GLY A N 1
ATOM 1456 C CA . GLY A 1 190 ? 2.801 19.069 1.034 1.00 81.44 190 GLY A CA 1
ATOM 1457 C C . GLY A 1 190 ? 3.094 20.444 0.412 1.00 81.44 190 GLY A C 1
ATOM 1458 O O . GLY A 1 190 ? 4.113 21.047 0.743 1.00 81.44 190 GLY A O 1
ATOM 1459 N N . PHE A 1 191 ? 2.222 20.949 -0.469 1.00 77.94 191 PHE A N 1
ATOM 1460 C CA . PHE A 1 191 ? 2.349 22.214 -1.207 1.00 77.94 191 PHE A CA 1
ATOM 1461 C C . PHE A 1 191 ? 3.483 22.291 -2.250 1.00 77.94 191 PHE A C 1
ATOM 1463 O O . PHE A 1 191 ? 3.716 23.372 -2.801 1.00 77.94 191 PHE A O 1
ATOM 1470 N N . ASP A 1 192 ? 4.127 21.180 -2.632 1.00 89.81 192 ASP A N 1
ATOM 1471 C CA . ASP A 1 192 ? 5.010 21.154 -3.811 1.00 89.81 192 ASP A CA 1
ATOM 1472 C C . ASP A 1 192 ? 4.222 20.795 -5.078 1.00 89.81 192 ASP A C 1
ATOM 1474 O O . ASP A 1 192 ? 4.393 19.754 -5.716 1.00 89.81 192 ASP A O 1
ATOM 1478 N N . VAL A 1 193 ? 3.324 21.703 -5.466 1.00 92.25 193 VAL A N 1
ATOM 1479 C CA . VAL A 1 193 ? 2.415 21.515 -6.609 1.00 92.25 193 VAL A CA 1
ATOM 1480 C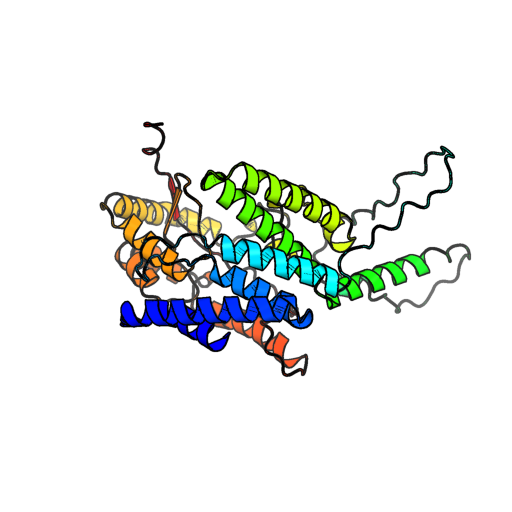 C . VAL A 1 193 ? 3.178 21.277 -7.917 1.00 92.25 193 VAL A C 1
ATOM 1482 O O . VAL A 1 193 ? 2.692 20.580 -8.809 1.00 92.25 193 VAL A O 1
ATOM 1485 N N . ARG A 1 194 ? 4.381 21.847 -8.064 1.00 94.25 194 ARG A N 1
ATOM 1486 C CA . ARG A 1 194 ? 5.177 21.697 -9.290 1.00 94.25 194 ARG A CA 1
ATOM 1487 C C . ARG A 1 194 ? 5.746 20.293 -9.405 1.00 94.25 194 ARG A C 1
ATOM 1489 O O . ARG A 1 194 ? 5.629 19.698 -10.481 1.00 94.25 194 ARG A O 1
ATOM 1496 N N . LEU A 1 195 ? 6.349 19.787 -8.330 1.00 92.38 195 LEU A N 1
ATOM 1497 C CA . LEU A 1 195 ? 6.887 18.434 -8.303 1.00 92.38 195 LEU A CA 1
ATOM 1498 C C . LEU A 1 195 ? 5.758 17.405 -8.378 1.00 92.38 195 LEU A C 1
ATOM 1500 O O . LEU A 1 195 ? 5.820 16.515 -9.222 1.00 92.38 195 LEU A O 1
ATOM 1504 N N . ALA A 1 196 ? 4.669 17.613 -7.634 1.00 94.00 196 ALA A N 1
ATOM 1505 C CA . ALA A 1 196 ? 3.459 16.795 -7.716 1.00 94.00 196 ALA A CA 1
ATOM 1506 C C . ALA A 1 196 ? 2.939 16.680 -9.157 1.00 94.00 196 ALA A C 1
ATOM 1508 O O . ALA A 1 196 ? 2.752 15.585 -9.681 1.00 94.00 196 ALA A O 1
ATOM 1509 N N . ALA A 1 197 ? 2.776 17.812 -9.851 1.00 94.94 197 ALA A N 1
ATOM 1510 C CA . ALA A 1 197 ? 2.309 17.817 -11.234 1.00 94.94 197 ALA A CA 1
ATOM 1511 C C . ALA A 1 197 ? 3.289 17.124 -12.193 1.00 94.94 197 ALA A C 1
ATOM 1513 O O . ALA A 1 197 ? 2.863 16.596 -13.220 1.00 94.94 197 ALA A O 1
ATOM 1514 N N . LYS A 1 198 ? 4.598 17.154 -11.913 1.00 95.25 198 LYS A N 1
ATOM 1515 C CA . LYS A 1 198 ? 5.592 16.404 -12.690 1.00 95.25 198 LYS A CA 1
ATOM 1516 C C . LYS A 1 198 ? 5.399 14.902 -12.492 1.00 95.25 198 LYS A C 1
ATOM 1518 O O . LYS A 1 198 ? 5.198 14.220 -13.495 1.00 95.25 198 LYS A O 1
ATOM 1523 N N . VAL A 1 199 ? 5.392 14.439 -11.243 1.00 94.94 199 VAL A N 1
ATOM 1524 C CA . VAL A 1 199 ? 5.239 13.020 -10.896 1.00 94.94 199 VAL A CA 1
ATOM 1525 C C . VAL A 1 199 ? 3.927 12.472 -11.455 1.00 94.94 199 VAL A C 1
ATOM 1527 O O . VAL A 1 199 ? 3.953 11.519 -12.216 1.00 94.94 199 VAL A O 1
ATOM 1530 N N . LEU A 1 200 ? 2.791 13.143 -11.236 1.00 94.31 200 LEU A N 1
ATOM 1531 C CA . LEU A 1 200 ? 1.485 12.681 -11.733 1.00 94.31 200 LEU A CA 1
ATOM 1532 C C . LEU A 1 200 ? 1.408 12.584 -13.269 1.00 94.31 200 LEU A C 1
ATOM 1534 O O . LEU A 1 200 ? 0.711 11.722 -13.816 1.00 94.31 200 LEU A O 1
ATOM 1538 N N . ARG A 1 201 ? 2.128 13.452 -13.998 1.00 94.94 201 ARG A N 1
ATOM 1539 C CA . ARG A 1 201 ? 2.249 13.332 -15.462 1.00 94.94 201 ARG A CA 1
ATOM 1540 C C . ARG A 1 201 ? 3.090 12.126 -15.864 1.00 94.94 201 ARG A C 1
ATOM 1542 O O . ARG A 1 201 ? 2.770 11.498 -16.870 1.00 94.94 201 ARG A O 1
ATOM 1549 N N . GLU A 1 202 ? 4.161 11.835 -15.132 1.00 94.75 202 GLU A N 1
ATOM 1550 C CA . GLU A 1 202 ? 4.992 10.643 -15.343 1.00 94.75 202 GLU A CA 1
ATOM 1551 C C . GLU A 1 202 ? 4.179 9.375 -15.055 1.00 94.75 202 GLU A C 1
ATOM 1553 O O . GLU A 1 202 ? 4.051 8.543 -15.951 1.00 94.75 202 GLU A O 1
ATOM 1558 N N . THR A 1 203 ? 3.462 9.326 -13.930 1.00 95.56 203 THR A N 1
ATOM 1559 C CA . THR A 1 203 ? 2.522 8.246 -13.590 1.00 95.56 203 THR A CA 1
ATOM 1560 C C . THR A 1 203 ? 1.501 8.001 -14.691 1.00 95.56 203 THR A C 1
ATOM 1562 O O . THR A 1 203 ? 1.267 6.864 -15.088 1.00 95.56 203 THR A O 1
ATOM 1565 N N . SER A 1 204 ? 0.901 9.066 -15.233 1.00 95.38 204 SER A N 1
ATOM 1566 C CA . SER A 1 204 ? -0.085 8.946 -16.315 1.00 95.38 204 SER A CA 1
ATOM 1567 C C . SER A 1 204 ? 0.525 8.343 -17.586 1.00 95.38 204 SER A C 1
ATOM 1569 O O . SER A 1 204 ? -0.127 7.555 -18.271 1.00 95.38 204 SER A O 1
ATOM 1571 N N . ARG A 1 205 ? 1.783 8.680 -17.905 1.00 95.81 205 ARG A N 1
ATOM 1572 C CA . ARG A 1 205 ? 2.510 8.086 -19.040 1.00 95.81 205 ARG A CA 1
ATOM 1573 C C . ARG A 1 205 ? 2.849 6.623 -18.781 1.00 95.81 205 ARG A C 1
ATOM 1575 O O . ARG A 1 205 ? 2.641 5.803 -19.669 1.00 95.81 205 ARG A O 1
ATOM 1582 N N . HIS A 1 206 ? 3.328 6.292 -17.584 1.00 96.44 206 HIS A N 1
ATOM 1583 C CA . HIS A 1 206 ? 3.629 4.916 -17.197 1.00 96.44 206 HIS A CA 1
ATOM 1584 C C . HIS A 1 206 ? 2.371 4.046 -17.186 1.00 96.44 206 HIS A C 1
ATOM 1586 O O . HIS A 1 206 ? 2.399 2.944 -17.722 1.00 96.44 206 HIS A O 1
ATOM 1592 N N . PHE A 1 207 ? 1.242 4.555 -16.693 1.00 96.12 207 PHE A N 1
ATOM 1593 C CA . PHE A 1 207 ? -0.046 3.867 -16.778 1.00 96.12 207 PHE A CA 1
ATOM 1594 C C . PHE A 1 207 ? -0.474 3.639 -18.232 1.00 96.12 207 PHE A C 1
ATOM 1596 O O . PHE A 1 207 ? -0.844 2.527 -18.598 1.00 96.12 207 PHE A O 1
ATOM 1603 N N . ALA A 1 208 ? -0.361 4.652 -19.097 1.00 95.38 208 ALA A N 1
ATOM 1604 C CA . ALA A 1 208 ? -0.674 4.492 -20.515 1.00 95.38 208 ALA A CA 1
ATOM 1605 C C . ALA A 1 208 ? 0.220 3.439 -21.197 1.00 95.38 208 ALA A C 1
ATOM 1607 O O . ALA A 1 208 ? -0.282 2.655 -21.998 1.00 95.38 208 ALA A O 1
ATOM 1608 N N . ALA A 1 209 ? 1.515 3.389 -20.867 1.00 95.56 209 ALA A N 1
ATOM 1609 C CA . ALA A 1 209 ? 2.437 2.363 -21.358 1.00 95.56 209 ALA A CA 1
ATOM 1610 C C . ALA A 1 209 ? 2.089 0.969 -20.808 1.00 95.56 209 ALA A C 1
ATOM 1612 O O . ALA A 1 209 ? 2.003 0.008 -21.570 1.00 95.56 209 ALA A O 1
ATOM 1613 N N . MET A 1 210 ? 1.792 0.866 -19.510 1.00 95.12 210 MET A N 1
ATOM 1614 C CA . MET A 1 210 ? 1.320 -0.362 -18.872 1.00 95.12 210 MET A CA 1
ATOM 1615 C C . MET A 1 210 ? 0.090 -0.925 -19.597 1.00 95.12 210 MET A C 1
ATOM 1617 O O . MET A 1 210 ? 0.050 -2.115 -19.908 1.00 95.12 210 MET A O 1
ATOM 1621 N N . MET A 1 211 ? -0.889 -0.076 -19.919 1.00 94.94 211 MET A N 1
ATOM 1622 C CA . MET A 1 211 ? -2.130 -0.476 -20.591 1.00 94.94 211 MET A CA 1
ATOM 1623 C C . MET A 1 211 ? -1.943 -0.902 -22.057 1.00 94.94 211 MET A C 1
ATOM 1625 O O . MET A 1 211 ? -2.881 -1.431 -22.648 1.00 94.94 211 MET A O 1
ATOM 1629 N N . GLN A 1 212 ? -0.752 -0.744 -22.647 1.00 94.31 212 GLN A N 1
ATOM 1630 C CA . GLN A 1 212 ? -0.428 -1.318 -23.963 1.00 94.31 212 GLN A CA 1
ATOM 1631 C C . GLN A 1 212 ? -0.072 -2.810 -23.884 1.00 94.31 212 GLN A C 1
ATOM 1633 O O . GLN A 1 212 ? -0.081 -3.502 -24.904 1.00 94.31 212 GLN A O 1
ATOM 1638 N N . HIS A 1 213 ? 0.233 -3.334 -22.693 1.00 92.81 213 HIS A N 1
ATOM 1639 C CA . HIS A 1 213 ? 0.527 -4.752 -22.526 1.00 92.81 213 HIS A CA 1
ATOM 1640 C C . HIS A 1 213 ? -0.760 -5.591 -22.557 1.00 92.81 213 HIS A C 1
ATOM 1642 O O . HIS A 1 213 ? -1.706 -5.265 -21.835 1.00 92.81 213 HIS A O 1
ATOM 1648 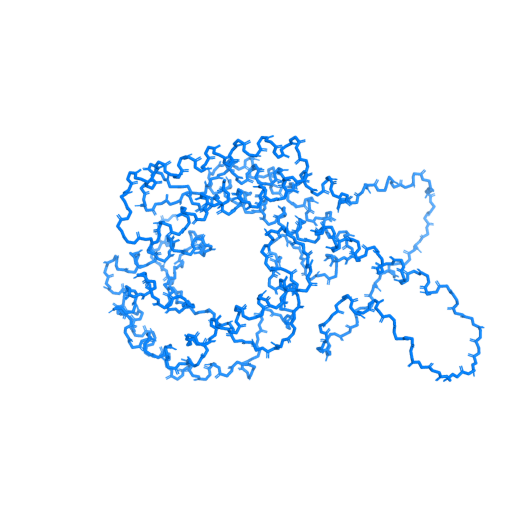N N . PRO A 1 214 ? -0.789 -6.730 -23.284 1.00 90.88 214 PRO A N 1
ATOM 1649 C CA . PRO A 1 214 ? -1.969 -7.594 -23.357 1.00 90.88 214 PRO A CA 1
ATOM 1650 C C . PRO A 1 214 ? -2.524 -8.000 -21.986 1.00 90.88 214 PRO A C 1
ATOM 1652 O O . PRO A 1 214 ? -3.737 -7.998 -21.802 1.00 90.88 214 PRO A O 1
ATOM 1655 N N . TYR A 1 215 ? -1.643 -8.271 -21.013 1.00 89.94 215 TYR A N 1
ATOM 1656 C CA . TYR A 1 215 ? -2.034 -8.604 -19.639 1.00 89.94 215 TYR A CA 1
ATOM 1657 C C . TYR A 1 215 ? -2.865 -7.496 -18.975 1.00 89.94 215 TYR A C 1
ATOM 1659 O O . TYR A 1 215 ? -3.920 -7.766 -18.407 1.00 89.94 215 TYR A O 1
ATOM 1667 N N . CYS A 1 216 ? -2.400 -6.248 -19.056 1.00 91.19 216 CYS A N 1
ATOM 1668 C CA . CYS A 1 216 ? -3.024 -5.115 -18.374 1.00 91.19 216 CYS A CA 1
ATOM 1669 C C . CYS A 1 216 ? -4.228 -4.576 -19.155 1.00 91.19 216 CYS A C 1
ATOM 1671 O O . CYS A 1 216 ? -5.236 -4.224 -18.557 1.00 91.19 216 CYS A O 1
ATOM 1673 N N . SER A 1 217 ? -4.160 -4.571 -20.490 1.00 90.44 217 SER A N 1
ATOM 1674 C CA . SER A 1 217 ? -5.228 -4.063 -21.365 1.00 90.44 217 SER A CA 1
ATOM 1675 C C . SER A 1 217 ? -6.565 -4.805 -21.229 1.00 90.44 217 SER A C 1
ATOM 1677 O O . SER A 1 217 ? -7.610 -4.248 -21.549 1.00 90.44 217 SER A O 1
ATOM 1679 N N . GLY A 1 218 ? -6.545 -6.054 -20.749 1.00 86.25 218 GLY A N 1
ATOM 1680 C CA . GLY A 1 218 ? -7.754 -6.836 -20.481 1.00 86.25 218 GLY A CA 1
ATOM 1681 C C . GLY A 1 218 ? -8.455 -6.483 -19.166 1.00 86.25 218 GLY A C 1
ATOM 1682 O O . GLY A 1 218 ? -9.499 -7.062 -18.869 1.00 86.25 218 GLY A O 1
ATOM 1683 N N . ARG A 1 219 ? -7.884 -5.577 -18.364 1.00 86.19 219 ARG A N 1
ATOM 1684 C CA . ARG A 1 219 ? -8.418 -5.160 -17.063 1.00 86.19 219 ARG A CA 1
ATOM 1685 C C . ARG A 1 219 ? -9.304 -3.920 -17.212 1.00 86.19 219 ARG A C 1
ATOM 1687 O O . ARG A 1 219 ? -9.050 -3.093 -18.087 1.00 86.19 219 ARG A O 1
ATOM 1694 N N . PRO A 1 220 ? -10.311 -3.735 -16.343 1.00 86.56 220 PRO A N 1
ATOM 1695 C CA . PRO A 1 220 ? -11.238 -2.606 -16.411 1.00 86.56 220 PRO A CA 1
ATOM 1696 C C . PRO A 1 220 ? -10.654 -1.294 -15.847 1.00 86.56 220 PRO A C 1
ATOM 1698 O O . PRO A 1 220 ? -11.404 -0.422 -15.414 1.00 86.56 220 PRO A O 1
ATOM 1701 N N . TRP A 1 221 ? -9.328 -1.137 -15.810 1.00 87.94 221 TRP A N 1
ATOM 1702 C CA . TRP A 1 221 ? -8.675 0.028 -15.211 1.00 87.94 221 TRP A CA 1
ATOM 1703 C C . TRP A 1 221 ? -8.633 1.191 -16.201 1.00 87.94 221 TRP A C 1
ATOM 1705 O O . TRP A 1 221 ? -8.114 1.056 -17.309 1.00 87.94 221 TRP A O 1
ATOM 1715 N N . MET A 1 222 ? -9.152 2.351 -15.798 1.00 88.75 222 MET A N 1
ATOM 1716 C CA . MET A 1 222 ? -9.150 3.564 -16.627 1.00 88.75 222 MET A CA 1
ATOM 1717 C C . MET A 1 222 ? -8.106 4.579 -16.159 1.00 88.75 222 MET A C 1
ATOM 1719 O O . MET A 1 222 ? -7.620 5.385 -16.953 1.00 88.75 222 MET A O 1
ATOM 1723 N N . THR A 1 223 ? -7.752 4.533 -14.879 1.00 88.50 223 THR A N 1
ATOM 1724 C CA . THR A 1 223 ? -6.801 5.417 -14.212 1.00 88.50 223 THR A CA 1
ATOM 1725 C C . THR A 1 223 ? -5.916 4.621 -13.243 1.00 88.50 223 THR A C 1
ATOM 1727 O O . THR A 1 223 ? -6.306 3.531 -12.814 1.00 88.50 223 THR A O 1
ATOM 1730 N N . PRO A 1 224 ? -4.759 5.171 -12.822 1.00 86.50 224 PRO A N 1
ATOM 1731 C CA . PRO A 1 224 ? -3.937 4.584 -11.760 1.00 86.50 224 PRO A CA 1
ATOM 1732 C C . PRO A 1 224 ? -4.703 4.247 -10.471 1.00 86.50 224 PRO A C 1
ATOM 1734 O O . PRO A 1 224 ? -4.338 3.317 -9.763 1.00 86.50 224 PRO A O 1
ATOM 1737 N N . HIS A 1 225 ? -5.772 4.987 -10.164 1.00 82.19 225 HIS A N 1
ATOM 1738 C CA . HIS A 1 225 ? -6.562 4.811 -8.943 1.00 82.19 225 HIS A CA 1
ATOM 1739 C C . HIS A 1 225 ? -7.622 3.709 -9.046 1.00 82.19 225 HIS A C 1
ATOM 1741 O O . HIS A 1 225 ? -8.150 3.287 -8.021 1.00 82.19 225 HIS A O 1
ATOM 1747 N N . ASP A 1 226 ? -7.920 3.230 -10.257 1.00 80.94 226 ASP A N 1
ATOM 1748 C CA . ASP A 1 226 ? -8.845 2.109 -10.464 1.00 80.94 226 ASP A CA 1
ATOM 1749 C C . ASP A 1 226 ? -8.154 0.753 -10.266 1.00 80.94 226 ASP A C 1
ATOM 1751 O O . ASP A 1 226 ? -8.814 -0.286 -10.218 1.00 80.94 226 ASP A O 1
ATOM 1755 N N . MET A 1 227 ? -6.820 0.749 -10.182 1.00 84.06 227 MET A N 1
ATOM 1756 C CA . MET A 1 227 ? -6.031 -0.463 -10.022 1.00 84.06 227 MET A CA 1
ATOM 1757 C C . MET A 1 227 ? -6.292 -1.086 -8.653 1.00 84.06 227 MET A C 1
ATOM 1759 O O . MET A 1 227 ? -6.016 -0.495 -7.612 1.00 84.06 227 MET A O 1
ATOM 1763 N N . ASN A 1 228 ? -6.776 -2.325 -8.661 1.00 76.06 228 ASN A N 1
ATOM 1764 C CA . ASN A 1 228 ? -7.024 -3.095 -7.453 1.00 76.06 228 ASN A CA 1
ATOM 1765 C C . ASN A 1 228 ? -6.178 -4.368 -7.469 1.00 76.06 228 ASN A C 1
ATOM 1767 O O . ASN A 1 228 ? -6.467 -5.305 -8.213 1.00 76.06 228 ASN A O 1
ATOM 1771 N N . PHE A 1 229 ? -5.161 -4.429 -6.608 1.00 70.38 229 PHE A N 1
ATOM 1772 C CA . PHE A 1 229 ? -4.289 -5.603 -6.495 1.00 70.38 229 PHE A CA 1
ATOM 1773 C C . PHE A 1 229 ? -5.074 -6.875 -6.129 1.00 70.38 229 PHE A C 1
ATOM 1775 O O . PHE A 1 229 ? -4.736 -7.977 -6.557 1.00 70.38 229 PHE A O 1
ATOM 1782 N N . ASN A 1 230 ? -6.191 -6.731 -5.406 1.00 68.88 230 ASN A N 1
ATOM 1783 C CA . ASN A 1 230 ? -7.044 -7.866 -5.066 1.00 68.88 230 ASN A CA 1
ATOM 1784 C C . ASN A 1 230 ? -7.748 -8.461 -6.290 1.00 68.88 230 ASN A C 1
ATOM 1786 O O . ASN A 1 230 ? -8.075 -9.639 -6.255 1.00 68.88 230 ASN A O 1
ATOM 1790 N N . GLU A 1 231 ? -7.952 -7.708 -7.375 1.00 70.19 231 GLU A N 1
ATOM 1791 C CA . GLU A 1 231 ? -8.582 -8.217 -8.603 1.00 70.19 231 GLU A CA 1
ATOM 1792 C C . GLU A 1 231 ? -7.699 -9.251 -9.329 1.00 70.19 231 GLU A C 1
ATOM 1794 O O . GLU A 1 231 ? -8.194 -10.093 -10.082 1.00 70.19 231 GLU A O 1
ATOM 1799 N N . GLU A 1 232 ? -6.384 -9.231 -9.086 1.00 68.62 232 GLU A N 1
ATOM 1800 C CA . GLU A 1 232 ? -5.461 -10.240 -9.608 1.00 68.62 232 GLU A CA 1
ATOM 1801 C C . GLU A 1 232 ? -5.636 -11.595 -8.907 1.00 68.62 232 GLU A C 1
ATOM 1803 O O . GLU A 1 232 ? -5.576 -12.644 -9.549 1.00 68.62 232 GLU A O 1
ATOM 1808 N N . HIS A 1 233 ? -5.889 -11.583 -7.597 1.00 67.44 233 HIS A N 1
ATOM 1809 C CA . HIS A 1 233 ? -5.980 -12.797 -6.778 1.00 67.44 233 HIS A CA 1
ATOM 1810 C C . HIS A 1 233 ? -7.410 -13.284 -6.550 1.00 67.44 233 HIS A C 1
ATOM 1812 O O . HIS A 1 233 ? -7.656 -14.484 -6.414 1.00 67.44 233 HIS A O 1
ATOM 1818 N N . PHE A 1 234 ? -8.353 -12.353 -6.531 1.00 68.44 234 PHE A N 1
ATOM 1819 C CA . PHE A 1 234 ? -9.766 -12.572 -6.290 1.00 68.44 234 PHE A CA 1
ATOM 1820 C C . PHE A 1 234 ? -10.536 -11.917 -7.436 1.00 68.44 234 PHE A C 1
ATOM 1822 O O . PHE A 1 234 ? -11.042 -10.806 -7.266 1.00 68.44 234 PHE A O 1
ATOM 1829 N N . PRO A 1 235 ? -10.618 -12.579 -8.610 1.00 65.06 235 PRO A N 1
ATOM 1830 C CA . PRO A 1 235 ? -11.450 -12.108 -9.708 1.00 65.06 235 PRO A CA 1
ATOM 1831 C C . PRO A 1 235 ? -12.901 -12.089 -9.221 1.00 65.06 235 PRO A C 1
ATOM 1833 O O . PRO A 1 235 ? -13.593 -13.107 -9.159 1.00 65.06 235 PRO A O 1
ATOM 1836 N N . SER A 1 236 ? -13.312 -10.920 -8.755 1.00 61.88 236 SER A N 1
ATOM 1837 C CA . SER A 1 236 ? -14.613 -10.664 -8.167 1.00 61.88 236 SER A CA 1
ATOM 1838 C C . SER A 1 236 ? -15.577 -10.241 -9.276 1.00 61.88 236 SER A C 1
ATOM 1840 O O . SER A 1 236 ? -15.149 -9.562 -10.209 1.00 61.88 236 SER A O 1
ATOM 1842 N N . PRO A 1 237 ? -16.887 -10.538 -9.172 1.00 58.25 237 PRO A N 1
ATOM 1843 C CA . PRO A 1 237 ? -17.907 -9.982 -10.071 1.00 58.25 237 PRO A CA 1
ATOM 1844 C C . PRO A 1 237 ? -18.011 -8.442 -10.033 1.00 58.25 237 PRO A C 1
ATOM 1846 O O . PRO A 1 237 ? -18.834 -7.867 -10.741 1.00 58.25 237 PRO A O 1
ATOM 1849 N N . GLY A 1 238 ? -17.206 -7.772 -9.207 1.00 62.34 238 GLY A N 1
ATOM 1850 C CA . GLY A 1 238 ? -17.098 -6.324 -9.126 1.00 62.34 238 GLY A CA 1
ATOM 1851 C C . GLY A 1 238 ? -16.844 -5.845 -7.695 1.00 62.34 238 GLY A C 1
ATOM 1852 O O . GLY A 1 238 ? -16.612 -6.660 -6.798 1.00 62.34 238 GLY A O 1
ATOM 1853 N N . PRO A 1 239 ? -16.897 -4.525 -7.460 1.00 65.94 239 PRO A N 1
ATOM 1854 C CA . PRO A 1 239 ? -16.743 -3.937 -6.128 1.00 65.94 239 PRO A CA 1
ATOM 1855 C C . PRO A 1 239 ? -17.969 -4.147 -5.224 1.00 65.94 239 PRO A C 1
ATOM 1857 O O . PRO A 1 239 ? -17.898 -3.891 -4.026 1.00 65.94 239 PRO A O 1
ATOM 1860 N N . VAL A 1 240 ? -19.100 -4.589 -5.786 1.00 73.62 240 VAL A N 1
ATOM 1861 C CA . VAL A 1 240 ? -20.357 -4.805 -5.062 1.00 73.62 240 VAL A CA 1
ATOM 1862 C C . VAL A 1 240 ? -20.728 -6.276 -5.126 1.00 73.62 240 VAL A C 1
ATOM 1864 O O . VAL A 1 240 ? -20.838 -6.857 -6.207 1.00 73.62 240 VAL A O 1
ATOM 1867 N N . TRP A 1 241 ? -20.957 -6.865 -3.959 1.00 75.44 241 TRP A N 1
ATOM 1868 C CA . TRP A 1 241 ? -21.365 -8.254 -3.835 1.00 75.44 241 TRP A CA 1
ATOM 1869 C C . TRP A 1 241 ? -22.853 -8.391 -3.510 1.00 75.44 241 TRP A C 1
ATOM 1871 O O . TRP A 1 241 ? -23.381 -7.595 -2.729 1.00 75.44 241 TRP A O 1
ATOM 1881 N N . PRO A 1 242 ? -23.545 -9.401 -4.072 1.00 81.62 242 PRO A N 1
ATOM 1882 C CA . PRO A 1 242 ? -24.925 -9.6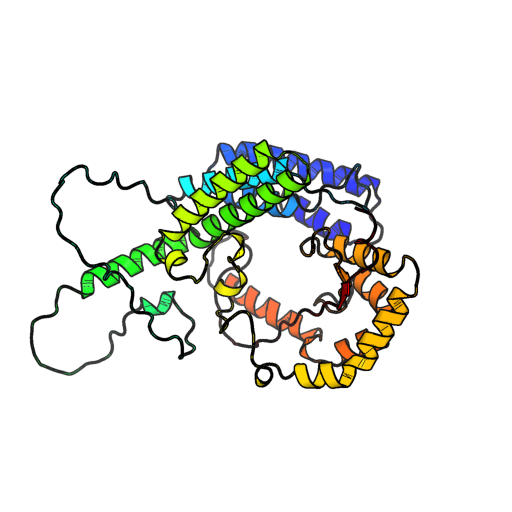75 -3.706 1.00 81.62 242 PRO A CA 1
ATOM 1883 C C . PRO A 1 242 ? -24.993 -10.129 -2.247 1.00 81.62 242 PRO A C 1
ATOM 1885 O O . PRO A 1 242 ? -24.170 -10.920 -1.780 1.00 81.62 242 PRO A O 1
ATOM 1888 N N . ARG A 1 243 ? -26.003 -9.636 -1.532 1.00 85.69 243 ARG A N 1
ATOM 1889 C CA . ARG A 1 243 ? -26.231 -9.901 -0.105 1.00 85.69 243 ARG A CA 1
ATOM 1890 C C . ARG A 1 243 ? -26.261 -11.397 0.211 1.00 85.69 243 ARG A C 1
ATOM 1892 O O . ARG A 1 243 ? -25.758 -11.827 1.243 1.00 85.69 243 ARG A O 1
ATOM 1899 N N . GLU A 1 244 ? -26.834 -12.187 -0.686 1.00 86.69 244 GLU A N 1
ATOM 1900 C CA . GLU A 1 244 ? -27.029 -13.628 -0.540 1.00 86.69 244 GLU A CA 1
ATOM 1901 C C . GLU A 1 244 ? -25.712 -14.411 -0.609 1.00 86.69 244 GLU A C 1
ATOM 1903 O O . GLU A 1 244 ? -25.638 -15.523 -0.090 1.00 86.69 244 GLU A O 1
ATOM 1908 N N . ALA A 1 245 ? -24.662 -13.836 -1.209 1.00 83.88 245 ALA A N 1
ATOM 1909 C CA . ALA A 1 245 ? -23.339 -14.454 -1.266 1.00 83.88 245 ALA A CA 1
ATOM 1910 C C . ALA A 1 245 ? -22.555 -14.325 0.051 1.00 83.88 245 ALA A C 1
ATOM 1912 O O . ALA A 1 245 ? -21.528 -14.981 0.203 1.00 83.88 245 ALA A O 1
ATOM 1913 N N . PHE A 1 246 ? -23.037 -13.516 1.004 1.00 83.00 246 PHE A N 1
ATOM 1914 C CA . PHE A 1 246 ? -22.354 -13.235 2.266 1.00 83.00 246 PHE A CA 1
ATOM 1915 C C . PHE A 1 246 ? -23.238 -13.631 3.458 1.00 83.00 246 PHE A C 1
ATOM 1917 O O . PHE A 1 246 ? -23.993 -12.802 3.973 1.00 83.00 246 PHE A O 1
ATOM 1924 N N . PRO A 1 247 ? -23.114 -14.879 3.963 1.00 82.44 247 PRO A N 1
ATOM 1925 C CA . PRO A 1 247 ? -23.879 -15.389 5.111 1.00 82.44 247 PRO A CA 1
ATOM 1926 C C . PRO A 1 247 ? -23.741 -14.558 6.394 1.00 82.44 247 PRO A C 1
ATOM 1928 O O . PRO A 1 247 ? -24.514 -14.719 7.339 1.00 82.44 247 PRO A O 1
ATOM 1931 N N . LEU A 1 248 ? -22.749 -13.673 6.434 1.00 88.56 248 LEU A N 1
ATOM 1932 C CA . LEU A 1 248 ? -22.498 -12.750 7.523 1.00 88.56 248 LEU A CA 1
ATOM 1933 C C . LEU A 1 248 ? -23.499 -11.578 7.565 1.00 88.56 248 LEU A C 1
ATOM 1935 O O . LEU A 1 248 ? -23.787 -11.082 8.652 1.00 88.56 248 LEU A O 1
ATOM 1939 N N . VAL A 1 249 ? -24.067 -11.151 6.428 1.00 91.31 249 VAL A N 1
ATOM 1940 C CA . VAL A 1 249 ? -24.927 -9.948 6.352 1.00 91.31 249 VAL A CA 1
ATOM 1941 C C . VAL A 1 249 ? -26.117 -10.003 7.318 1.00 91.31 249 VAL A C 1
ATOM 1943 O O . VAL A 1 249 ? -26.247 -9.083 8.126 1.00 91.31 249 VAL A O 1
ATOM 1946 N N . PRO A 1 250 ? -26.947 -11.067 7.343 1.00 93.00 250 PRO A N 1
ATOM 1947 C CA . PRO A 1 250 ? -28.069 -11.131 8.282 1.00 93.00 250 PRO A CA 1
ATOM 1948 C C . PRO A 1 250 ? -27.629 -11.094 9.751 1.00 93.00 250 PRO A C 1
ATOM 1950 O O . PRO A 1 250 ? -28.336 -10.557 10.600 1.00 93.00 250 PRO A O 1
ATOM 1953 N N . TRP A 1 251 ? -26.458 -11.658 10.063 1.00 94.44 251 TRP A N 1
ATOM 1954 C CA . TRP A 1 251 ? -25.916 -11.645 11.420 1.00 94.44 251 TRP A CA 1
ATOM 1955 C C . TRP A 1 251 ? -25.467 -10.242 11.840 1.00 94.44 251 TRP A C 1
ATOM 1957 O O . TRP A 1 251 ? -25.733 -9.839 12.971 1.00 94.44 251 TRP A O 1
ATOM 1967 N N . LEU A 1 252 ? -24.832 -9.486 10.942 1.00 93.94 252 LEU A N 1
ATOM 1968 C CA . LEU A 1 252 ? -24.418 -8.108 11.215 1.00 93.94 252 LEU A CA 1
ATOM 1969 C C . LEU A 1 252 ? -25.620 -7.209 11.471 1.00 93.94 252 LEU A C 1
ATOM 1971 O O . LEU A 1 252 ? -25.630 -6.470 12.448 1.00 93.94 252 LEU A O 1
ATOM 1975 N N . GLU A 1 253 ? -26.650 -7.316 10.633 1.00 95.50 253 GLU A N 1
ATOM 1976 C CA . GLU A 1 253 ? -27.885 -6.546 10.788 1.00 95.50 253 GLU A CA 1
ATOM 1977 C C . GLU A 1 253 ? -28.594 -6.867 12.105 1.00 95.50 253 GLU A C 1
ATOM 1979 O O . GLU A 1 253 ? -29.011 -5.956 12.818 1.00 95.50 253 GLU A O 1
ATOM 1984 N N . ALA A 1 254 ? -28.667 -8.148 12.480 1.00 97.56 254 ALA A N 1
ATOM 1985 C CA . ALA A 1 254 ? -29.269 -8.571 13.744 1.00 97.56 254 ALA A CA 1
ATOM 1986 C C . ALA A 1 254 ? -28.536 -8.021 14.982 1.00 97.56 254 ALA A C 1
ATOM 1988 O O . ALA A 1 254 ? -29.127 -7.937 16.057 1.00 97.56 254 ALA A O 1
ATOM 1989 N N . ASN A 1 255 ? -27.260 -7.650 14.838 1.00 97.69 255 ASN A N 1
ATOM 1990 C CA . ASN A 1 255 ? -26.415 -7.148 15.920 1.00 97.69 255 ASN A CA 1
ATOM 1991 C C . ASN A 1 255 ? -26.042 -5.663 15.778 1.00 97.69 255 ASN A C 1
ATOM 1993 O O . ASN A 1 255 ? -25.317 -5.138 16.627 1.00 97.69 255 ASN A O 1
ATOM 1997 N N . PHE A 1 256 ? -26.566 -4.972 14.759 1.00 97.19 256 PHE A N 1
ATOM 1998 C CA . PHE A 1 256 ? -26.216 -3.588 14.432 1.00 97.19 256 PHE A CA 1
ATOM 1999 C C . PHE A 1 256 ? -26.388 -2.638 15.620 1.00 97.19 256 PHE A C 1
ATOM 2001 O O . PHE A 1 256 ? -25.491 -1.856 15.915 1.00 97.19 256 PHE A O 1
ATOM 2008 N N . GLU A 1 257 ? -27.491 -2.758 16.361 1.00 98.06 257 GLU A N 1
ATOM 2009 C CA . GLU A 1 257 ? -27.760 -1.928 17.543 1.00 98.06 257 GLU A CA 1
ATOM 2010 C C . GLU A 1 257 ? -26.678 -2.050 18.622 1.00 98.06 257 GLU A C 1
ATOM 2012 O O . GLU A 1 257 ? -26.351 -1.075 19.299 1.00 98.06 257 GLU A O 1
ATOM 2017 N N . THR A 1 258 ? -26.091 -3.237 18.794 1.00 97.88 258 THR A N 1
ATOM 2018 C CA . THR A 1 258 ? -25.001 -3.429 19.759 1.00 97.88 258 THR A CA 1
ATOM 2019 C C . THR A 1 258 ? -23.740 -2.723 19.290 1.00 97.88 258 THR A C 1
ATOM 2021 O O . THR A 1 258 ? -23.137 -1.991 20.074 1.00 97.88 258 THR A O 1
ATOM 2024 N N . PHE A 1 259 ? -23.389 -2.900 18.016 1.00 96.00 259 PHE A N 1
ATOM 2025 C CA . PHE A 1 259 ? -22.230 -2.266 17.399 1.00 96.00 259 PHE A CA 1
ATOM 2026 C C . PHE A 1 259 ? -22.324 -0.739 17.424 1.00 96.00 259 PHE A C 1
ATOM 2028 O O . PHE A 1 259 ? -21.413 -0.059 17.889 1.00 96.00 259 PHE A O 1
ATOM 2035 N N . HIS A 1 260 ? -23.455 -0.204 16.967 1.00 95.50 260 HIS A N 1
ATOM 2036 C CA . HIS A 1 260 ? -23.703 1.227 16.899 1.00 95.50 260 HIS A CA 1
ATOM 2037 C C . HIS A 1 260 ? -23.690 1.863 18.292 1.00 95.50 260 HIS A C 1
ATOM 2039 O O . HIS A 1 260 ? -23.014 2.866 18.505 1.00 95.50 260 HIS A O 1
ATOM 2045 N N . ARG A 1 261 ? -24.373 1.253 19.270 1.00 97.81 261 ARG A N 1
ATOM 2046 C CA . ARG A 1 261 ? -24.407 1.772 20.642 1.00 97.81 261 ARG A CA 1
ATOM 2047 C C . ARG A 1 261 ? -23.016 1.835 21.273 1.00 97.81 261 ARG A C 1
ATOM 2049 O O . ARG A 1 261 ? -22.683 2.859 21.854 1.00 97.81 261 ARG A O 1
ATOM 2056 N N . GLU A 1 262 ? -22.213 0.774 21.179 1.00 97.00 262 GLU A N 1
ATOM 2057 C CA . GLU A 1 262 ? -20.865 0.787 21.766 1.00 97.00 262 GLU A CA 1
ATOM 2058 C C . GLU A 1 262 ? -19.923 1.761 21.043 1.00 97.00 262 GLU A C 1
ATOM 2060 O O . GLU A 1 262 ? -19.106 2.414 21.690 1.00 97.00 262 GLU A O 1
ATOM 2065 N N . LEU A 1 263 ? -20.067 1.927 19.723 1.00 94.00 263 LEU A N 1
ATOM 2066 C CA . LEU A 1 263 ? -19.339 2.959 18.985 1.00 94.00 263 LEU A CA 1
ATOM 2067 C C . LEU A 1 263 ? -19.708 4.367 19.474 1.00 94.00 263 LEU A C 1
ATOM 2069 O O . LEU A 1 263 ? -18.817 5.177 19.717 1.00 94.00 263 LEU A O 1
ATOM 2073 N N . GLU A 1 264 ? -20.992 4.668 19.654 1.00 94.94 264 GLU A N 1
ATOM 2074 C CA . GLU A 1 264 ? -21.431 5.967 20.180 1.00 94.94 264 GLU A CA 1
ATOM 2075 C C . GLU A 1 264 ? -20.964 6.186 21.632 1.00 94.94 264 GLU A C 1
ATOM 2077 O O . GLU A 1 264 ? -20.488 7.271 21.973 1.00 94.94 264 GLU A O 1
ATOM 2082 N N . GLU A 1 265 ? -20.997 5.146 22.475 1.00 95.75 265 GLU A N 1
ATOM 2083 C CA . GLU A 1 265 ? -20.423 5.166 23.832 1.00 95.75 265 GLU A CA 1
ATOM 2084 C C . GLU A 1 265 ? -18.908 5.450 23.809 1.00 95.75 265 GLU A C 1
ATOM 2086 O O . GLU A 1 265 ? -18.398 6.180 24.664 1.00 95.75 265 GLU A O 1
ATOM 2091 N N . LEU A 1 266 ? -18.175 4.902 22.835 1.00 93.88 266 LEU A N 1
ATOM 2092 C CA . LEU A 1 266 ? -16.753 5.179 22.629 1.00 93.88 266 LEU A CA 1
ATOM 2093 C C . LEU A 1 266 ? -16.519 6.619 22.150 1.00 93.88 266 LEU A C 1
ATOM 2095 O O . LEU A 1 266 ? -15.641 7.300 22.678 1.00 93.88 266 LEU A O 1
ATOM 2099 N N . ARG A 1 267 ? -17.305 7.109 21.184 1.00 90.69 267 ARG A N 1
ATOM 2100 C CA . ARG A 1 267 ? -17.199 8.481 20.649 1.00 90.69 267 ARG A CA 1
ATOM 2101 C C . ARG A 1 267 ? -17.517 9.547 21.692 1.00 90.69 267 ARG A C 1
ATOM 2103 O O . ARG A 1 267 ? -16.941 10.631 21.658 1.00 90.69 267 ARG A O 1
ATOM 2110 N N . ALA A 1 268 ? -18.401 9.238 22.638 1.00 94.44 268 ALA A N 1
ATOM 2111 C CA . ALA A 1 268 ? -18.713 10.120 23.755 1.00 94.44 268 ALA A CA 1
ATOM 2112 C C . ALA A 1 268 ? -17.548 10.277 24.754 1.00 94.44 268 ALA A C 1
ATOM 2114 O O . ALA A 1 268 ? -17.602 11.168 25.602 1.00 94.44 268 ALA A O 1
ATOM 2115 N N . GLN A 1 269 ? -16.502 9.441 24.677 1.00 94.62 269 GLN A N 1
ATOM 2116 C CA . GLN A 1 269 ? -15.325 9.509 25.546 1.00 94.62 269 GLN A CA 1
ATOM 2117 C C . GLN A 1 269 ? -14.221 10.370 24.906 1.00 94.62 269 GLN A C 1
ATOM 2119 O O . GLN A 1 269 ? -13.572 9.926 23.953 1.00 94.62 269 GLN A O 1
ATOM 2124 N N . PRO A 1 270 ? -13.934 11.576 25.436 1.00 92.62 270 PRO A N 1
ATOM 2125 C CA . PRO A 1 270 ? -12.977 12.487 24.813 1.00 92.62 270 PRO A CA 1
ATOM 2126 C C . PRO A 1 270 ? -11.573 11.878 24.691 1.00 92.62 270 PRO A C 1
ATOM 2128 O O . PRO A 1 270 ? -10.975 11.466 25.688 1.00 92.62 270 PRO A O 1
ATOM 2131 N N . GLY A 1 271 ? -11.030 11.844 23.472 1.00 88.31 271 GLY A N 1
ATOM 2132 C CA . GLY A 1 271 ? -9.654 11.420 23.193 1.00 88.31 271 GLY A CA 1
ATOM 2133 C C . GLY A 1 271 ? -9.396 9.912 23.275 1.00 88.31 271 GLY A C 1
ATOM 2134 O O . GLY A 1 271 ? -8.253 9.484 23.090 1.00 88.31 271 GLY A O 1
ATOM 2135 N N . VAL A 1 272 ? -10.404 9.090 23.589 1.00 91.44 272 VAL A N 1
ATOM 2136 C CA . VAL A 1 272 ? -10.242 7.626 23.627 1.00 91.44 272 VAL A CA 1
ATOM 2137 C C . VAL A 1 272 ? -10.207 7.067 22.212 1.00 91.44 272 VAL A C 1
ATOM 2139 O O . VAL A 1 272 ? -9.305 6.294 21.894 1.00 91.44 272 VAL A O 1
ATOM 2142 N N . PHE A 1 273 ? -11.132 7.497 21.354 1.00 88.06 273 PHE A N 1
ATOM 2143 C CA . PHE A 1 273 ? -11.190 7.057 19.963 1.00 88.06 273 PHE A CA 1
ATOM 2144 C C . PHE A 1 273 ? -9.872 7.361 19.230 1.00 88.06 273 PHE A C 1
ATOM 2146 O O . PHE A 1 273 ? -9.271 6.469 18.633 1.00 88.06 273 PHE A O 1
ATOM 2153 N N . GLU A 1 274 ? -9.357 8.589 19.352 1.00 84.38 274 GLU A N 1
ATOM 2154 C CA . GLU A 1 274 ? -8.094 9.013 18.735 1.00 84.38 274 GLU A CA 1
ATOM 2155 C C . GLU A 1 274 ? -6.905 8.196 19.245 1.00 84.38 274 GLU A C 1
ATOM 2157 O O . GLU A 1 274 ? -6.007 7.852 18.477 1.00 84.38 274 GLU A O 1
ATOM 2162 N N . ARG A 1 275 ? -6.901 7.850 20.537 1.00 85.19 275 ARG A N 1
ATOM 2163 C CA . ARG A 1 275 ? -5.856 7.010 21.126 1.00 85.19 275 ARG A CA 1
ATOM 2164 C C . ARG A 1 275 ? -5.896 5.588 20.573 1.00 85.19 275 ARG A C 1
ATOM 2166 O O . ARG A 1 275 ? -4.836 5.053 20.262 1.00 85.19 275 ARG A O 1
ATOM 2173 N N . LEU A 1 276 ? -7.078 4.979 20.461 1.00 86.69 276 LEU A N 1
ATOM 2174 C CA . LEU A 1 276 ? -7.231 3.634 19.894 1.00 86.69 276 LEU A CA 1
ATOM 2175 C C . LEU A 1 276 ? -6.803 3.610 18.426 1.00 86.69 276 LEU A C 1
ATOM 2177 O O . LEU A 1 276 ? -5.970 2.786 18.058 1.00 86.69 276 LEU A O 1
ATOM 2181 N N . ARG A 1 277 ? -7.263 4.590 17.640 1.00 81.69 277 ARG A N 1
ATOM 2182 C CA . ARG A 1 277 ? -6.820 4.798 16.258 1.00 81.69 277 ARG A CA 1
ATOM 2183 C C . ARG A 1 277 ? -5.302 4.925 16.174 1.00 81.69 277 ARG A C 1
ATOM 2185 O O . ARG A 1 277 ? -4.690 4.335 15.298 1.00 81.69 277 ARG A O 1
ATOM 2192 N N . GLN A 1 278 ? -4.674 5.694 17.065 1.00 77.69 278 GLN A N 1
ATOM 2193 C CA . GLN A 1 278 ? -3.220 5.853 17.059 1.00 77.69 278 GLN A CA 1
ATOM 2194 C C . GLN A 1 278 ? -2.501 4.524 17.325 1.00 77.69 278 GLN A C 1
ATOM 2196 O O . GLN A 1 278 ? -1.499 4.244 16.674 1.00 77.69 278 GLN A O 1
ATOM 2201 N N . LEU A 1 279 ? -2.996 3.715 18.268 1.00 78.31 279 LEU A N 1
ATOM 2202 C CA . LEU A 1 279 ? -2.423 2.401 18.571 1.00 78.31 279 LEU A CA 1
ATOM 2203 C C . LEU A 1 279 ? -2.520 1.451 17.370 1.00 78.31 279 LEU A C 1
ATOM 2205 O O . LEU A 1 279 ? -1.520 0.828 17.027 1.00 78.31 279 LEU A O 1
ATOM 2209 N N . GLU A 1 280 ? -3.682 1.386 16.721 1.00 77.12 280 GLU A N 1
ATOM 2210 C CA . GLU A 1 280 ? -3.911 0.599 15.500 1.00 77.12 280 GLU A CA 1
ATOM 2211 C C . GLU A 1 280 ? -3.066 1.101 14.327 1.00 77.12 280 GLU A C 1
ATOM 2213 O O . GLU A 1 280 ? -2.366 0.326 13.688 1.00 77.12 280 GLU A O 1
ATOM 2218 N N . ARG A 1 281 ? -3.060 2.414 14.070 1.00 71.81 281 ARG A N 1
ATOM 2219 C CA . ARG A 1 281 ? -2.244 3.036 13.018 1.00 71.81 281 ARG A CA 1
ATOM 2220 C C . ARG A 1 281 ? -0.782 2.631 13.136 1.00 71.81 281 ARG A C 1
ATOM 2222 O O . ARG A 1 281 ? -0.151 2.332 12.128 1.00 71.81 281 ARG A O 1
ATOM 2229 N N . ASN A 1 282 ? -0.249 2.655 14.354 1.00 67.06 282 ASN A N 1
ATOM 2230 C CA . ASN A 1 282 ? 1.129 2.251 14.589 1.00 67.06 282 ASN A CA 1
ATOM 2231 C C . ASN A 1 282 ? 1.329 0.753 14.306 1.00 67.06 282 ASN A C 1
ATOM 2233 O O . ASN A 1 282 ? 2.423 0.387 13.893 1.00 67.06 282 ASN A O 1
ATOM 2237 N N . ALA A 1 283 ? 0.296 -0.071 14.527 1.00 69.25 283 ALA A N 1
ATOM 2238 C CA . ALA A 1 283 ? 0.279 -1.517 14.322 1.00 69.25 283 ALA A CA 1
ATOM 2239 C C . ALA A 1 283 ? 0.227 -1.955 12.857 1.00 69.25 283 ALA A C 1
ATOM 2241 O O . ALA A 1 283 ? 1.034 -2.775 12.426 1.00 69.25 283 ALA A O 1
ATOM 2242 N N . GLU A 1 284 ? -0.709 -1.401 12.094 1.00 67.50 284 GLU A N 1
ATOM 2243 C CA . GLU A 1 284 ? -0.984 -1.868 10.735 1.00 67.50 284 GLU A CA 1
ATOM 2244 C C . GLU A 1 284 ? -0.207 -1.099 9.679 1.00 67.50 284 GLU A C 1
ATOM 2246 O O . GLU A 1 284 ? 0.253 -1.690 8.705 1.00 67.50 284 GLU A O 1
ATOM 2251 N N . ALA A 1 285 ? -0.055 0.217 9.869 1.00 59.31 285 ALA A N 1
ATOM 2252 C CA . ALA A 1 285 ? 0.621 1.174 8.985 1.00 59.31 285 ALA A CA 1
ATOM 2253 C C . ALA A 1 285 ? 0.190 1.228 7.510 1.00 59.31 285 ALA A C 1
ATOM 2255 O O . ALA A 1 285 ? 0.583 2.144 6.795 1.00 59.31 285 ALA A O 1
ATOM 2256 N N . GLN A 1 286 ? -0.616 0.274 7.056 1.00 55.78 286 GLN A N 1
ATOM 2257 C CA . GLN A 1 286 ? -1.139 0.178 5.701 1.00 55.78 286 GLN A CA 1
ATOM 2258 C C . GLN A 1 286 ? -2.486 0.880 5.563 1.00 55.78 286 GLN A C 1
ATOM 2260 O O . GLN A 1 286 ? -2.899 1.203 4.454 1.00 55.78 286 GLN A O 1
ATOM 2265 N N . ASP A 1 287 ? -3.171 1.137 6.680 1.00 52.53 287 ASP A N 1
ATOM 2266 C CA . ASP A 1 287 ? -4.547 1.596 6.643 1.00 52.53 287 ASP A CA 1
ATOM 2267 C C . ASP A 1 287 ? -4.687 3.049 7.063 1.00 52.53 287 ASP A C 1
ATOM 2269 O O . ASP A 1 287 ? -5.019 3.411 8.195 1.00 52.53 287 ASP A O 1
ATOM 2273 N N . HIS A 1 288 ? -4.360 3.927 6.125 1.00 50.91 288 HIS A N 1
ATOM 2274 C CA . HIS A 1 288 ? -4.627 5.342 6.273 1.00 50.91 288 HIS A CA 1
ATOM 2275 C C . HIS A 1 288 ? -5.645 5.739 5.218 1.00 50.91 288 HIS A C 1
ATOM 2277 O O . HIS A 1 288 ? -5.311 6.163 4.114 1.00 50.91 288 HIS A O 1
ATOM 2283 N N . ALA A 1 289 ? -6.916 5.715 5.627 1.00 47.41 289 ALA A N 1
ATOM 2284 C CA . ALA A 1 289 ? -7.759 6.850 5.306 1.00 47.41 289 ALA A CA 1
ATOM 2285 C C . ALA A 1 289 ? -6.919 8.102 5.593 1.00 47.41 289 ALA A C 1
ATOM 2287 O O . ALA A 1 289 ? -6.619 8.406 6.756 1.00 47.41 289 ALA A O 1
ATOM 2288 N N . ARG A 1 290 ? -6.446 8.763 4.526 1.00 51.00 290 ARG A N 1
ATOM 2289 C CA . ARG A 1 290 ? -5.806 10.084 4.604 1.00 51.00 290 ARG A CA 1
ATOM 2290 C C . ARG A 1 290 ? -6.732 11.026 5.370 1.00 51.00 290 ARG A C 1
ATOM 2292 O O . ARG A 1 290 ? -7.867 10.646 5.622 1.00 51.00 290 ARG A O 1
ATOM 2299 N N . GLU A 1 291 ? -6.245 12.214 5.725 1.00 51.28 291 GLU A N 1
ATOM 2300 C CA . GLU A 1 291 ? -6.902 13.359 6.401 1.00 51.28 291 GLU A CA 1
ATOM 2301 C C . GLU A 1 291 ? -8.288 13.760 5.841 1.00 51.28 291 GLU A C 1
ATOM 2303 O O . GLU A 1 291 ? -8.567 14.888 5.461 1.00 51.28 291 GLU A O 1
ATOM 2308 N N . THR A 1 292 ? -9.169 12.793 5.763 1.00 51.00 292 THR A N 1
ATOM 2309 C CA . THR A 1 292 ? -10.558 12.828 5.391 1.00 51.00 292 THR A CA 1
ATOM 2310 C C . THR A 1 292 ? -11.299 12.781 6.713 1.00 51.00 292 THR A C 1
ATOM 2312 O O . THR A 1 292 ? -10.801 12.240 7.704 1.00 51.00 292 THR A O 1
ATOM 2315 N N . ASP A 1 293 ? -12.488 13.363 6.753 1.00 61.59 293 ASP A N 1
ATOM 2316 C CA . ASP A 1 293 ? -13.255 13.509 7.992 1.00 61.59 293 ASP A CA 1
ATOM 2317 C C . ASP A 1 293 ? -13.666 12.171 8.625 1.00 61.59 293 ASP A C 1
ATOM 2319 O O . ASP A 1 293 ? -14.381 12.167 9.622 1.00 61.59 293 ASP A O 1
ATOM 2323 N N . TRP A 1 294 ? -13.262 11.026 8.072 1.00 66.56 294 TRP A N 1
ATOM 2324 C CA . TRP A 1 294 ? -13.537 9.724 8.644 1.00 66.56 294 TRP A CA 1
ATOM 2325 C C . TRP A 1 294 ? -12.297 9.079 9.256 1.00 66.56 294 TRP A C 1
ATOM 2327 O O . TRP A 1 294 ? -11.159 9.244 8.825 1.00 66.56 294 TRP A O 1
ATOM 2337 N N . THR A 1 295 ? -12.542 8.329 10.318 1.00 72.12 295 THR A N 1
ATOM 2338 C CA . THR A 1 295 ? -11.525 7.574 11.040 1.00 72.12 295 THR A CA 1
ATOM 2339 C C . THR A 1 295 ? -12.077 6.206 11.392 1.00 72.12 295 THR A C 1
ATOM 2341 O O . THR A 1 295 ? -13.297 6.039 11.490 1.00 72.12 295 THR A O 1
ATOM 2344 N N . ILE A 1 296 ? -11.177 5.246 11.592 1.00 82.00 296 ILE A N 1
ATOM 2345 C CA . ILE A 1 296 ? -11.533 3.876 11.941 1.00 82.00 296 ILE A CA 1
ATOM 2346 C C . ILE A 1 296 ? -10.979 3.460 13.296 1.00 82.00 296 ILE A C 1
ATOM 2348 O O . ILE A 1 296 ? -10.027 4.065 13.790 1.00 82.00 296 ILE A O 1
ATOM 2352 N N . VAL A 1 297 ? -11.628 2.452 13.877 1.00 84.25 297 VAL A N 1
ATOM 2353 C CA . VAL A 1 297 ? -11.053 1.580 14.902 1.00 84.25 297 VAL A CA 1
ATOM 2354 C C . VAL A 1 297 ? -11.262 0.143 14.437 1.00 84.25 297 VAL A C 1
ATOM 2356 O O . VAL A 1 297 ? -12.401 -0.293 14.228 1.00 84.25 297 VAL A O 1
ATOM 2359 N N . GLU A 1 298 ? -10.168 -0.585 14.268 1.00 84.38 298 GLU A N 1
ATOM 2360 C CA . GLU A 1 298 ? -10.161 -2.006 13.948 1.00 84.38 298 GLU A CA 1
ATOM 2361 C C . GLU A 1 298 ? -10.399 -2.850 15.206 1.00 84.38 298 GLU A C 1
ATOM 2363 O O . GLU A 1 298 ? -9.854 -2.591 16.284 1.00 84.38 298 GLU A O 1
ATOM 2368 N N . LEU A 1 299 ? -11.250 -3.872 15.071 1.00 84.81 299 LEU A N 1
ATOM 2369 C CA . LEU A 1 299 ? -11.650 -4.758 16.176 1.00 84.81 299 LEU A CA 1
ATOM 2370 C C . LEU A 1 299 ? -11.375 -6.237 15.903 1.00 84.81 299 LEU A C 1
ATOM 2372 O O . LEU A 1 299 ? -11.428 -7.051 16.828 1.00 84.81 299 LEU A O 1
ATOM 2376 N N . ALA A 1 300 ? -11.104 -6.603 14.651 1.00 80.31 300 ALA A N 1
ATOM 2377 C CA . ALA A 1 300 ? -10.949 -7.986 14.234 1.00 80.31 300 ALA A CA 1
ATOM 2378 C C . ALA A 1 300 ? -9.797 -8.139 13.235 1.00 80.31 300 ALA A C 1
ATOM 2380 O O . ALA A 1 300 ? -9.983 -7.942 12.043 1.00 80.31 300 ALA A O 1
ATOM 2381 N N . ASP A 1 301 ? -8.650 -8.585 13.749 1.00 76.06 301 ASP A N 1
ATOM 2382 C CA . ASP A 1 301 ? -7.518 -9.100 12.974 1.00 76.06 301 ASP A CA 1
ATOM 2383 C C . ASP A 1 301 ? -7.196 -10.549 13.391 1.00 76.06 301 ASP A C 1
ATOM 2385 O O . ASP A 1 301 ? -7.492 -10.964 14.517 1.00 76.06 301 ASP A O 1
ATOM 2389 N N . THR A 1 302 ? -6.538 -11.307 12.512 1.00 70.38 302 THR A N 1
ATOM 2390 C CA . THR A 1 302 ? -5.978 -12.646 12.786 1.00 70.38 302 THR A CA 1
ATOM 2391 C C . THR A 1 302 ? -4.996 -12.723 13.972 1.00 70.38 302 THR A C 1
ATOM 2393 O O . THR A 1 302 ? -4.698 -13.821 14.456 1.00 70.38 302 THR A O 1
ATOM 2396 N N . ARG A 1 303 ? -4.476 -11.590 14.452 1.00 76.69 303 ARG A N 1
ATOM 2397 C CA . ARG A 1 303 ? -3.575 -11.451 15.600 1.00 76.69 303 ARG A CA 1
ATOM 2398 C C . ARG A 1 303 ? -4.360 -11.059 16.860 1.00 76.69 303 ARG A C 1
ATOM 2400 O O . ARG A 1 303 ? -4.368 -9.914 17.297 1.00 76.69 303 ARG A O 1
ATOM 2407 N N . GLU A 1 304 ? -5.029 -12.037 17.471 1.00 77.12 304 GLU A N 1
ATOM 2408 C CA . GLU A 1 304 ? -5.856 -11.836 18.679 1.00 77.12 304 GLU A CA 1
ATOM 2409 C C . GLU A 1 304 ? -5.092 -11.269 19.889 1.00 77.12 304 GLU A C 1
ATOM 2411 O O . GLU A 1 304 ? -5.671 -10.583 20.730 1.00 77.12 304 GLU A O 1
ATOM 2416 N N . GLU A 1 305 ? -3.794 -11.556 19.989 1.00 80.44 305 GLU A N 1
ATOM 2417 C CA . GLU A 1 305 ? -2.982 -11.205 21.157 1.00 80.44 305 GLU A CA 1
ATOM 2418 C C . GLU A 1 305 ? -2.457 -9.763 21.134 1.00 80.44 305 GLU A C 1
ATOM 2420 O O . GLU A 1 305 ? -1.860 -9.320 22.116 1.00 80.44 305 GLU A O 1
ATOM 2425 N N . GLU A 1 306 ? -2.706 -9.011 20.060 1.00 80.25 306 GLU A N 1
ATOM 2426 C CA . GLU A 1 306 ? -2.129 -7.680 19.894 1.00 80.25 306 GLU A CA 1
ATOM 2427 C C . GLU A 1 306 ? -2.627 -6.683 20.955 1.00 80.25 306 GLU A C 1
ATOM 2429 O O . GLU A 1 306 ? -3.841 -6.555 21.183 1.00 80.25 306 GLU A O 1
ATOM 2434 N N . PRO A 1 307 ? -1.723 -5.910 21.591 1.00 81.94 307 PRO A N 1
ATOM 2435 C CA . PRO A 1 307 ? -2.097 -4.953 22.629 1.00 81.94 307 PRO A CA 1
ATOM 2436 C C . PRO A 1 307 ? -3.126 -3.909 22.177 1.00 81.94 307 PRO A C 1
ATOM 2438 O O . PRO A 1 307 ? -3.986 -3.517 22.971 1.00 81.94 307 PRO A O 1
ATOM 2441 N N . TRP A 1 308 ? -3.067 -3.462 20.916 1.00 83.25 308 TRP A N 1
ATOM 2442 C CA . TRP A 1 308 ? -4.018 -2.489 20.370 1.00 83.25 308 TRP A CA 1
ATOM 2443 C C . TRP A 1 308 ? -5.436 -3.072 20.311 1.00 83.25 308 TRP A C 1
ATOM 2445 O O . TRP A 1 308 ? -6.378 -2.431 20.778 1.00 83.25 308 TRP A O 1
ATOM 2455 N N . LYS A 1 309 ? -5.582 -4.328 19.872 1.00 86.44 309 LYS A N 1
ATOM 2456 C CA . LYS A 1 309 ? -6.869 -5.029 19.794 1.00 86.44 309 LYS A CA 1
ATOM 2457 C C . LYS A 1 309 ? -7.452 -5.274 21.181 1.00 86.44 309 LYS A C 1
ATOM 2459 O O . LYS A 1 309 ? -8.632 -5.014 21.422 1.00 86.44 309 LYS A O 1
ATOM 2464 N N . GLN A 1 310 ? -6.617 -5.693 22.135 1.00 90.00 310 GLN A N 1
ATOM 2465 C CA . GLN A 1 310 ? -7.030 -5.818 23.536 1.00 90.00 310 GLN A CA 1
ATOM 2466 C C . GLN A 1 310 ? -7.504 -4.481 24.112 1.00 90.00 310 GLN A C 1
ATOM 2468 O O . GLN A 1 310 ? -8.481 -4.453 24.861 1.00 90.00 310 GLN A O 1
ATOM 2473 N N . SER A 1 311 ? -6.829 -3.381 23.766 1.00 90.69 311 SER A N 1
ATOM 2474 C CA . SER A 1 311 ? -7.234 -2.037 24.175 1.00 90.69 311 SER A CA 1
ATOM 2475 C C . SER A 1 311 ? -8.608 -1.680 23.608 1.00 90.69 311 SER A C 1
ATOM 2477 O O . SER A 1 311 ? -9.491 -1.311 24.381 1.00 90.69 311 SER A O 1
ATOM 2479 N N . SER A 1 312 ? -8.838 -1.869 22.305 1.00 91.94 312 SER A N 1
ATOM 2480 C CA . SER A 1 312 ? -10.142 -1.611 21.677 1.00 91.94 312 SER A CA 1
ATOM 2481 C C . SER A 1 312 ? -11.261 -2.445 22.310 1.00 91.94 312 SER A C 1
ATOM 2483 O O . SER A 1 312 ? -12.308 -1.910 22.679 1.00 91.94 312 SER A O 1
ATOM 2485 N N . CYS A 1 313 ? -11.021 -3.735 22.561 1.00 93.62 313 CYS A N 1
ATOM 2486 C CA . CYS A 1 313 ? -12.019 -4.622 23.162 1.00 93.62 313 CYS A CA 1
ATOM 2487 C C . CYS A 1 313 ? -12.339 -4.341 24.637 1.00 93.62 313 CYS A C 1
ATOM 2489 O O . CYS A 1 313 ? -13.357 -4.824 25.128 1.00 93.62 313 CYS A O 1
ATOM 2491 N N . ARG A 1 314 ? -11.520 -3.563 25.359 1.00 95.31 314 ARG A N 1
ATOM 2492 C CA . ARG A 1 314 ? -11.894 -3.070 26.699 1.00 95.31 314 ARG A CA 1
ATOM 2493 C C . ARG A 1 314 ? -12.975 -1.994 26.629 1.00 95.31 314 ARG A C 1
ATOM 2495 O O . ARG A 1 314 ? -13.760 -1.882 27.564 1.00 95.31 314 ARG A O 1
ATOM 2502 N N . HIS A 1 315 ? -13.010 -1.224 25.542 1.00 95.62 315 HIS A N 1
ATOM 2503 C CA . HIS A 1 315 ? -14.012 -0.181 25.323 1.00 95.62 315 HIS A CA 1
ATOM 2504 C C . HIS A 1 315 ? -15.245 -0.684 24.564 1.00 95.62 315 HIS A C 1
ATOM 2506 O O . HIS A 1 315 ? -16.317 -0.113 24.721 1.00 95.62 315 HIS A O 1
ATOM 2512 N N . LEU A 1 316 ? -15.102 -1.755 23.777 1.00 96.31 316 LEU A N 1
ATOM 2513 C CA . LEU A 1 316 ? -16.159 -2.327 22.934 1.00 96.31 316 LEU A CA 1
ATOM 2514 C C . LEU A 1 316 ? -16.378 -3.825 23.251 1.00 96.31 316 LEU A C 1
ATOM 2516 O O . LEU A 1 316 ? -16.215 -4.684 22.375 1.00 96.31 316 LEU A O 1
ATOM 2520 N N . PRO A 1 317 ? -16.653 -4.186 24.521 1.00 96.75 317 PRO A N 1
ATOM 2521 C CA . PRO A 1 317 ? -16.601 -5.574 24.965 1.00 96.75 317 PRO A CA 1
ATOM 2522 C C . PRO A 1 317 ? -17.663 -6.459 24.307 1.00 96.75 317 PRO A C 1
ATOM 2524 O O . PRO A 1 317 ? -17.337 -7.582 23.917 1.00 96.75 317 PRO A O 1
ATOM 2527 N N . ARG A 1 318 ? -18.904 -5.976 24.136 1.00 97.69 318 ARG A N 1
ATOM 2528 C CA . ARG A 1 318 ? -19.986 -6.787 23.545 1.00 97.69 318 ARG A CA 1
ATOM 2529 C C . ARG A 1 318 ? -19.763 -6.972 22.051 1.00 97.69 318 ARG A C 1
ATOM 2531 O O . ARG A 1 318 ? -19.968 -8.064 21.530 1.00 97.69 318 ARG A O 1
ATOM 2538 N N . THR A 1 319 ? -19.298 -5.930 21.370 1.00 96.25 319 THR A N 1
ATOM 2539 C CA . THR A 1 319 ? -18.920 -5.984 19.956 1.00 96.25 319 THR A CA 1
ATOM 2540 C C . THR A 1 319 ? -17.812 -7.006 19.737 1.00 96.25 319 THR A C 1
ATOM 2542 O O . THR A 1 319 ? -17.952 -7.883 18.886 1.00 96.25 319 THR A O 1
ATOM 2545 N N . CYS A 1 320 ? -16.744 -6.964 20.538 1.00 93.69 320 CYS A N 1
ATOM 2546 C CA . CYS A 1 320 ? -15.665 -7.943 20.430 1.00 93.69 320 CYS A CA 1
ATOM 2547 C C . CYS A 1 320 ? -16.114 -9.371 20.770 1.00 93.69 320 CYS A C 1
ATOM 2549 O O . CYS A 1 320 ? -15.668 -10.315 20.125 1.00 93.69 320 CYS A O 1
ATOM 2551 N N . GLU A 1 321 ? -16.990 -9.562 21.759 1.00 94.38 321 GLU A N 1
ATOM 2552 C CA . GLU A 1 321 ? -17.559 -10.880 22.067 1.00 94.38 321 GLU A CA 1
ATOM 2553 C C . GLU A 1 321 ? -18.381 -11.434 20.893 1.00 94.38 321 GLU A C 1
ATOM 2555 O O . GLU A 1 321 ? -18.192 -12.584 20.492 1.00 94.38 321 GLU A O 1
ATOM 2560 N N . LEU A 1 322 ? -19.229 -10.598 20.286 1.00 94.75 322 LEU A N 1
ATOM 2561 C CA . LEU A 1 322 ? -20.002 -10.952 19.098 1.00 94.75 322 LEU A CA 1
ATOM 2562 C C . LEU A 1 322 ? -19.095 -11.333 17.928 1.00 94.75 322 LEU A C 1
ATOM 2564 O O . LEU A 1 322 ? -19.307 -12.383 17.323 1.00 94.75 322 LEU A O 1
ATOM 2568 N N . LEU A 1 323 ? -18.064 -10.539 17.635 1.00 91.31 323 LEU A N 1
ATOM 2569 C CA . LEU A 1 323 ? -17.098 -10.868 16.587 1.00 91.31 323 LEU A CA 1
ATOM 2570 C C . LEU A 1 323 ? -16.412 -12.212 16.884 1.00 91.31 323 LEU A C 1
ATOM 2572 O O . LEU A 1 323 ? -16.444 -13.108 16.050 1.00 91.31 323 LEU A O 1
ATOM 2576 N N . ARG A 1 324 ? -15.919 -12.450 18.104 1.00 89.38 324 ARG A N 1
ATOM 2577 C CA . ARG A 1 324 ? -15.305 -13.747 18.459 1.00 89.38 324 ARG A CA 1
ATOM 2578 C C . ARG A 1 324 ? -16.254 -14.945 18.352 1.00 89.38 324 ARG A C 1
ATOM 2580 O O . ARG A 1 324 ? -15.787 -16.071 18.201 1.00 89.38 324 ARG A O 1
ATOM 2587 N N . SER A 1 325 ? -17.571 -14.735 18.432 1.00 91.44 325 SER A N 1
ATOM 2588 C CA . SER A 1 325 ? -18.561 -15.815 18.284 1.00 91.44 325 SER A CA 1
ATOM 2589 C C . SER A 1 325 ? -18.659 -16.364 16.855 1.00 91.44 325 SER A C 1
ATOM 2591 O O . SER A 1 325 ? -19.210 -17.447 16.639 1.00 91.44 325 SER A O 1
ATOM 2593 N N . ARG A 1 326 ? -18.138 -15.625 15.871 1.00 89.50 326 ARG A N 1
ATOM 2594 C CA . ARG A 1 326 ? -18.179 -16.000 14.462 1.00 89.50 326 ARG A CA 1
ATOM 2595 C C . ARG A 1 326 ? -16.977 -16.864 14.096 1.00 89.50 326 ARG A C 1
ATOM 2597 O O . ARG A 1 326 ? -15.845 -16.471 14.382 1.00 89.50 326 ARG A O 1
ATOM 2604 N N . PRO A 1 327 ? -17.186 -18.015 13.430 1.00 84.50 327 PRO A N 1
ATOM 2605 C CA . PRO A 1 327 ? -16.077 -18.843 12.979 1.00 84.50 327 PRO A CA 1
ATOM 2606 C C . PRO A 1 327 ? -15.135 -18.078 12.048 1.00 84.50 327 PRO A C 1
ATOM 2608 O O . PRO A 1 327 ? -13.936 -18.302 12.154 1.00 84.50 327 PRO A O 1
ATOM 2611 N N . GLU A 1 328 ? -15.653 -17.141 11.244 1.00 80.56 328 GLU A N 1
ATOM 2612 C CA . GLU A 1 328 ? -14.893 -16.314 10.296 1.00 80.56 328 GLU A CA 1
ATOM 2613 C C . GLU A 1 328 ? -13.807 -15.450 10.967 1.00 80.56 328 GLU A C 1
ATOM 2615 O O . GLU A 1 328 ? -12.800 -15.134 10.339 1.00 80.56 328 GLU A O 1
ATOM 2620 N N . TYR A 1 329 ? -13.972 -15.107 12.251 1.00 75.44 329 TYR A N 1
ATOM 2621 C CA . TYR A 1 329 ? -13.005 -14.315 13.029 1.00 75.44 329 TYR A CA 1
ATOM 2622 C C . TYR A 1 329 ? -12.215 -15.152 14.041 1.00 75.44 329 TYR A C 1
ATOM 2624 O O . TYR A 1 329 ? -11.442 -14.610 14.824 1.00 75.44 329 TYR A O 1
ATOM 2632 N N . GLY A 1 330 ? -12.407 -16.473 14.067 1.00 69.12 330 GLY A N 1
ATOM 2633 C CA . GLY A 1 330 ? -11.722 -17.351 15.012 1.00 69.12 330 GLY A CA 1
ATOM 2634 C C . GLY A 1 330 ? -10.287 -17.703 14.597 1.00 69.12 330 GLY A C 1
ATOM 2635 O O . GLY A 1 330 ? -9.949 -17.751 13.414 1.00 69.12 330 GLY A O 1
ATOM 2636 N N . GLU A 1 331 ? -9.457 -18.096 15.573 1.00 62.50 331 GLU A N 1
ATOM 2637 C CA . GLU A 1 331 ? -8.046 -18.500 15.384 1.00 62.50 331 GLU A CA 1
ATOM 2638 C C . GLU A 1 331 ? -7.818 -19.556 14.285 1.00 62.50 331 GLU A C 1
ATOM 2640 O O . GLU A 1 331 ? -6.734 -19.639 13.701 1.00 62.50 331 GLU A O 1
ATOM 2645 N N . ARG A 1 332 ? -8.831 -20.375 13.966 1.00 57.97 332 ARG A N 1
ATOM 2646 C CA . ARG A 1 332 ? -8.721 -21.422 12.938 1.00 57.97 332 ARG A CA 1
ATOM 2647 C C . ARG A 1 332 ? -8.476 -20.869 11.528 1.00 57.97 332 ARG A C 1
ATOM 2649 O O . ARG A 1 332 ? -7.858 -21.584 10.737 1.00 57.97 332 ARG A O 1
ATOM 2656 N N . HIS A 1 333 ? -8.859 -19.626 11.218 1.00 58.16 333 HIS A N 1
ATOM 2657 C CA . HIS A 1 333 ? -8.579 -19.017 9.905 1.00 58.16 333 HIS A CA 1
ATOM 2658 C C . HIS A 1 333 ? -7.086 -18.757 9.677 1.00 58.16 333 HIS A C 1
ATOM 2660 O O . HIS A 1 333 ? -6.597 -18.926 8.555 1.00 58.16 333 HIS A O 1
ATOM 2666 N N . ARG A 1 334 ? -6.322 -18.497 10.749 1.00 54.47 334 ARG A N 1
ATOM 2667 C CA . ARG A 1 334 ? -4.860 -18.329 10.696 1.00 54.47 334 ARG A CA 1
ATOM 2668 C C . ARG A 1 334 ? -4.175 -19.568 10.107 1.00 54.47 334 ARG A C 1
ATOM 2670 O O . ARG A 1 334 ? -3.251 -19.460 9.303 1.00 54.47 334 ARG A O 1
ATOM 2677 N N . GLY A 1 335 ? -4.679 -20.758 10.446 1.00 48.75 335 GLY A N 1
ATOM 2678 C CA . GLY A 1 335 ? -4.176 -22.034 9.935 1.00 48.75 335 GLY A CA 1
ATOM 2679 C C . GLY A 1 335 ? -4.509 -22.297 8.463 1.00 48.75 335 GLY A C 1
ATOM 2680 O O . GLY A 1 335 ? -3.707 -22.920 7.769 1.00 48.75 335 GLY A O 1
ATOM 2681 N N . SER A 1 336 ? -5.657 -21.828 7.973 1.00 49.78 336 SER A N 1
ATOM 2682 C CA . SER A 1 336 ? -6.064 -21.989 6.568 1.00 49.78 336 SER A CA 1
ATOM 2683 C C . SER A 1 336 ? -5.263 -21.073 5.638 1.00 49.78 336 SER A C 1
ATOM 2685 O O . SER A 1 336 ? -4.778 -21.536 4.606 1.00 49.78 336 SER A O 1
ATOM 2687 N N . PHE A 1 337 ? -5.031 -19.821 6.046 1.00 42.81 337 PHE A N 1
ATOM 2688 C CA . PHE A 1 337 ? -4.204 -18.864 5.304 1.00 42.81 337 PHE A CA 1
ATOM 2689 C C . PHE A 1 337 ? -2.732 -19.307 5.237 1.00 42.81 337 PHE A C 1
ATOM 2691 O O . PHE A 1 337 ? -2.155 -19.419 4.156 1.00 42.81 337 PHE A O 1
ATOM 2698 N N . LEU A 1 338 ? -2.137 -19.686 6.377 1.00 44.62 338 LEU A N 1
ATOM 2699 C CA . LEU A 1 338 ? -0.743 -20.148 6.421 1.00 44.62 338 LEU A CA 1
ATOM 2700 C C . LEU A 1 338 ? -0.523 -21.463 5.660 1.00 44.62 338 LEU A C 1
ATOM 2702 O O . LEU A 1 338 ? 0.531 -21.643 5.054 1.00 44.62 338 LEU A O 1
ATOM 2706 N N . LYS A 1 339 ? -1.503 -22.378 5.642 1.00 38.12 339 LYS A N 1
ATOM 2707 C CA . LYS A 1 339 ? -1.417 -23.612 4.840 1.00 38.12 339 LYS A CA 1
ATOM 2708 C C . LYS A 1 339 ? -1.478 -23.335 3.340 1.00 38.12 339 LYS A C 1
ATOM 2710 O O . LYS A 1 339 ? -0.744 -23.985 2.599 1.00 38.12 339 LYS A O 1
ATOM 2715 N N . ALA A 1 340 ? -2.291 -22.374 2.901 1.00 40.53 340 ALA A N 1
ATOM 2716 C CA . ALA A 1 340 ? -2.313 -21.941 1.505 1.00 40.53 340 ALA A CA 1
ATOM 2717 C C . ALA A 1 340 ? -0.959 -21.337 1.084 1.00 40.53 340 ALA A C 1
ATOM 2719 O O . ALA A 1 340 ? -0.453 -21.650 0.009 1.00 40.53 340 ALA A O 1
ATOM 2720 N N . CYS A 1 341 ? -0.315 -20.567 1.967 1.00 35.91 341 CYS A N 1
ATOM 2721 C CA . CYS A 1 341 ? 1.021 -20.014 1.729 1.00 35.91 341 CYS A CA 1
ATOM 2722 C C . CYS A 1 341 ? 2.145 -21.074 1.768 1.00 35.91 341 CYS A C 1
ATOM 2724 O O . CYS A 1 341 ? 3.035 -21.057 0.921 1.00 35.91 341 CYS A O 1
ATOM 2726 N N . ALA A 1 342 ? 2.120 -22.018 2.716 1.00 35.91 342 ALA A N 1
ATOM 2727 C CA . ALA A 1 342 ? 3.192 -23.003 2.903 1.00 35.91 342 ALA A CA 1
ATOM 2728 C C . ALA A 1 342 ? 3.257 -24.071 1.795 1.00 35.91 342 ALA A C 1
ATOM 2730 O O . ALA A 1 342 ? 4.346 -24.537 1.455 1.00 35.91 342 ALA A O 1
ATOM 2731 N N . PHE A 1 343 ? 2.121 -24.446 1.194 1.00 35.50 343 PHE A N 1
ATOM 2732 C CA . PHE A 1 343 ? 2.105 -25.415 0.090 1.00 35.50 343 PHE A CA 1
ATOM 2733 C C . PHE A 1 343 ? 2.758 -24.882 -1.198 1.00 35.50 343 PHE A C 1
ATOM 2735 O O . PHE A 1 343 ? 3.286 -25.676 -1.974 1.00 35.50 343 PHE A O 1
ATOM 2742 N N . GLY A 1 344 ? 2.806 -23.559 -1.401 1.00 34.12 344 GLY A N 1
ATOM 2743 C CA . GLY A 1 344 ? 3.502 -22.946 -2.539 1.00 34.12 344 GLY A CA 1
ATOM 2744 C C . GLY A 1 344 ? 5.033 -23.042 -2.457 1.00 34.12 344 GLY A C 1
ATOM 2745 O O . GLY A 1 344 ? 5.697 -23.190 -3.480 1.00 34.12 344 GLY A O 1
ATOM 2746 N N . LEU A 1 345 ? 5.606 -23.032 -1.246 1.00 33.50 345 LEU A N 1
ATOM 2747 C CA . LEU A 1 345 ? 7.062 -23.046 -1.028 1.00 33.50 345 LEU A CA 1
ATOM 2748 C C . LEU A 1 345 ? 7.709 -24.419 -1.276 1.00 33.50 345 LEU A C 1
ATOM 2750 O O . LEU A 1 345 ? 8.866 -24.491 -1.684 1.00 33.50 345 LEU A O 1
ATOM 2754 N N . ALA A 1 346 ? 6.976 -25.515 -1.069 1.00 32.97 346 ALA A N 1
ATOM 2755 C CA . ALA A 1 346 ? 7.514 -26.866 -1.250 1.00 32.97 346 ALA A CA 1
ATOM 2756 C C . ALA A 1 346 ? 7.631 -27.290 -2.729 1.00 32.97 346 ALA A C 1
ATOM 2758 O O . ALA A 1 346 ? 8.387 -28.207 -3.043 1.00 32.97 346 ALA A O 1
ATOM 2759 N N . ALA A 1 347 ? 6.916 -26.628 -3.645 1.00 34.06 347 ALA A N 1
ATOM 2760 C CA . ALA A 1 347 ? 6.835 -27.039 -5.047 1.00 34.06 347 ALA A CA 1
ATOM 2761 C C . ALA A 1 347 ? 8.003 -26.554 -5.932 1.00 34.06 347 ALA A C 1
ATOM 2763 O O . ALA A 1 347 ? 8.174 -27.085 -7.026 1.00 34.06 347 ALA A O 1
ATOM 2764 N N . PHE A 1 348 ? 8.822 -25.589 -5.484 1.00 35.31 348 PHE A N 1
ATOM 2765 C CA . PHE A 1 348 ? 9.768 -24.882 -6.370 1.00 35.31 348 PHE A CA 1
ATOM 2766 C C . PHE A 1 348 ? 11.254 -24.910 -5.993 1.00 35.31 348 PHE A C 1
ATOM 2768 O O . PHE A 1 348 ? 12.038 -24.249 -6.664 1.00 35.31 348 PHE A O 1
ATOM 2775 N N . GLY A 1 349 ? 11.675 -25.707 -5.004 1.00 29.09 349 GLY A N 1
ATOM 2776 C CA . GLY A 1 349 ? 13.061 -26.204 -4.891 1.00 29.09 349 GLY A CA 1
ATOM 2777 C C . GLY A 1 349 ? 14.210 -25.205 -5.127 1.00 29.09 349 GLY A C 1
ATOM 2778 O O . GLY A 1 349 ? 15.243 -25.599 -5.663 1.00 29.09 349 GLY A O 1
ATOM 2779 N N . LEU A 1 350 ? 14.057 -23.932 -4.751 1.00 31.53 350 LEU A N 1
ATOM 2780 C CA . LEU A 1 350 ? 15.070 -22.891 -4.919 1.00 31.53 350 LEU A CA 1
ATOM 2781 C C . LEU A 1 350 ? 15.239 -22.145 -3.597 1.00 31.53 350 LEU A C 1
ATOM 2783 O O . LEU A 1 350 ? 14.312 -21.525 -3.082 1.00 31.53 350 LEU A O 1
ATOM 2787 N N . PHE A 1 351 ? 16.453 -22.228 -3.053 1.00 32.53 351 PHE A N 1
ATOM 2788 C CA . PHE A 1 351 ? 16.928 -21.444 -1.919 1.00 32.53 351 PHE A CA 1
ATOM 2789 C C . PHE A 1 351 ? 17.036 -19.966 -2.319 1.00 32.53 351 PHE A C 1
ATOM 2791 O O . PHE A 1 351 ? 18.115 -19.450 -2.589 1.00 32.53 351 PHE A O 1
ATOM 2798 N N . ALA A 1 352 ? 15.903 -19.283 -2.368 1.00 30.73 352 ALA A N 1
ATOM 2799 C CA . ALA A 1 352 ? 15.823 -17.838 -2.282 1.00 30.73 352 ALA A CA 1
ATOM 2800 C C . ALA A 1 352 ? 14.507 -17.525 -1.576 1.00 30.73 352 ALA A C 1
ATOM 2802 O O . ALA A 1 352 ? 13.433 -17.891 -2.043 1.00 30.73 352 ALA A O 1
ATOM 2803 N N . THR A 1 353 ? 14.605 -16.907 -0.406 1.00 31.27 353 THR A N 1
ATOM 2804 C CA . THR A 1 353 ? 13.476 -16.440 0.397 1.00 31.27 353 THR A CA 1
ATOM 2805 C C . THR A 1 353 ? 12.727 -15.345 -0.365 1.00 31.27 353 THR A C 1
ATOM 2807 O O . THR A 1 353 ? 12.991 -14.161 -0.174 1.00 31.27 353 THR A O 1
ATOM 2810 N N . ALA A 1 354 ? 11.828 -15.741 -1.262 1.00 29.69 354 ALA A N 1
ATOM 2811 C CA . ALA A 1 354 ? 10.788 -14.887 -1.815 1.00 29.69 354 ALA A CA 1
ATOM 2812 C C . ALA A 1 354 ? 9.502 -15.107 -0.995 1.00 29.69 354 ALA A C 1
ATOM 2814 O O . ALA A 1 354 ? 9.173 -16.263 -0.703 1.00 29.69 354 ALA A O 1
ATOM 2815 N N . PRO A 1 355 ? 8.775 -14.050 -0.590 1.00 34.59 355 PRO A N 1
ATOM 2816 C CA . PRO A 1 355 ? 7.468 -14.220 0.027 1.00 34.59 355 PRO A CA 1
ATOM 2817 C C . PRO A 1 355 ? 6.505 -14.861 -0.981 1.00 34.59 355 PRO A C 1
ATOM 2819 O O . PRO A 1 355 ? 6.568 -14.604 -2.181 1.00 34.59 355 PRO A O 1
ATOM 2822 N N . CYS A 1 356 ? 5.665 -15.757 -0.472 1.00 25.98 356 CYS A N 1
ATOM 2823 C CA . CYS A 1 356 ? 4.791 -16.661 -1.209 1.00 25.98 356 CYS A CA 1
ATOM 2824 C C . CYS A 1 356 ? 3.999 -15.984 -2.339 1.00 25.98 356 CYS A C 1
ATOM 2826 O O . CYS A 1 356 ? 3.048 -15.259 -2.071 1.00 25.98 356 CYS A O 1
ATOM 2828 N N . TYR A 1 357 ? 4.316 -16.324 -3.590 1.00 38.62 357 TYR A N 1
ATOM 2829 C CA . TYR A 1 357 ? 3.467 -16.054 -4.752 1.00 38.62 357 TYR A CA 1
ATOM 2830 C C . TYR A 1 357 ? 3.448 -17.284 -5.666 1.00 38.62 357 TYR A C 1
ATOM 2832 O O . TYR A 1 357 ? 4.286 -17.431 -6.548 1.00 38.62 357 TYR A O 1
ATOM 2840 N N . SER A 1 358 ? 2.508 -18.203 -5.419 1.00 29.81 358 SER A N 1
ATOM 2841 C CA . SER A 1 358 ? 2.007 -19.157 -6.420 1.00 29.81 358 SER A CA 1
ATOM 2842 C C . SER A 1 358 ? 0.793 -19.932 -5.892 1.00 29.81 358 SER A C 1
ATOM 2844 O O . SER A 1 358 ? 0.897 -20.720 -4.956 1.00 29.81 358 SER A O 1
ATOM 2846 N N . SER A 1 359 ? -0.335 -19.708 -6.568 1.00 39.50 359 SER A N 1
ATOM 2847 C CA . SER A 1 359 ? -1.546 -20.531 -6.709 1.00 39.50 359 SER A CA 1
ATOM 2848 C C . SER A 1 359 ? -1.508 -21.966 -6.141 1.00 39.50 359 SER A C 1
ATOM 2850 O O . SER A 1 359 ? -0.888 -22.858 -6.725 1.00 39.50 359 SER A O 1
ATOM 2852 N N . ALA A 1 360 ? -2.330 -22.221 -5.114 1.00 27.98 360 ALA A N 1
ATOM 2853 C CA . ALA A 1 360 ? -2.965 -23.522 -4.887 1.00 27.98 360 ALA A CA 1
ATOM 2854 C C . ALA A 1 360 ? -4.396 -23.345 -4.339 1.00 27.98 360 ALA A C 1
ATOM 2856 O O . ALA A 1 360 ? -4.635 -22.733 -3.301 1.00 27.98 360 ALA A O 1
ATOM 2857 N N . HIS A 1 361 ? -5.349 -23.892 -5.090 1.00 29.53 361 HIS A N 1
ATOM 2858 C CA . HIS A 1 361 ? -6.798 -23.801 -4.932 1.00 29.53 361 HIS A CA 1
ATOM 2859 C C . HIS A 1 361 ? -7.347 -24.518 -3.681 1.00 29.53 361 HIS A C 1
ATOM 2861 O O . HIS A 1 361 ? -7.222 -25.736 -3.552 1.00 29.53 361 HIS A O 1
ATOM 2867 N N . LYS A 1 362 ? -8.128 -23.796 -2.868 1.00 29.25 362 LYS A N 1
ATOM 2868 C CA . LYS A 1 362 ? -9.515 -24.158 -2.513 1.00 29.25 362 LYS A CA 1
ATOM 2869 C C . LYS A 1 362 ? -10.234 -22.900 -2.022 1.00 29.25 362 LYS A C 1
ATOM 2871 O O . LYS A 1 362 ? -9.754 -22.234 -1.115 1.00 29.25 362 LYS A O 1
ATOM 2876 N N . GLN A 1 363 ? -11.353 -22.567 -2.662 1.00 38.19 363 GLN A N 1
ATOM 2877 C CA . GLN A 1 363 ? -12.231 -21.468 -2.261 1.00 38.19 363 GLN A CA 1
ATOM 2878 C C . GLN A 1 363 ? -12.717 -21.683 -0.824 1.00 38.19 363 GLN A C 1
ATOM 2880 O O . GLN A 1 363 ? -13.502 -22.592 -0.566 1.00 38.19 363 GLN A O 1
ATOM 2885 N N . THR A 1 364 ? -12.289 -20.809 0.076 1.00 32.81 364 THR A N 1
ATOM 2886 C CA . THR A 1 364 ? -13.092 -20.365 1.218 1.00 32.81 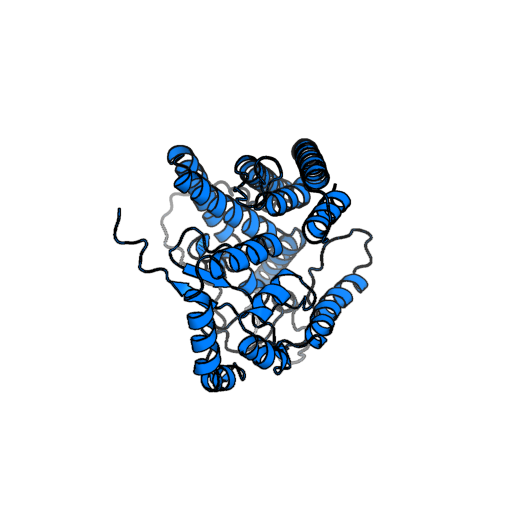364 THR A CA 1
ATOM 2887 C C . THR A 1 364 ? -12.984 -18.849 1.218 1.00 32.81 364 THR A C 1
ATOM 2889 O O . THR A 1 364 ? -11.920 -18.304 1.511 1.00 32.81 364 THR A O 1
ATOM 2892 N N . GLY A 1 365 ? -14.042 -18.180 0.762 1.00 32.22 365 GLY A N 1
ATOM 2893 C CA . GLY A 1 365 ? -14.153 -16.723 0.707 1.00 32.22 365 GLY A CA 1
ATOM 2894 C C . GLY A 1 365 ? -14.380 -16.116 2.089 1.00 32.22 365 GLY A C 1
ATOM 2895 O O . GLY A 1 365 ? -15.343 -15.385 2.274 1.00 32.22 365 GLY A O 1
ATOM 2896 N N . ASP A 1 366 ? -13.501 -16.421 3.044 1.00 32.34 366 ASP A N 1
ATOM 2897 C CA . ASP A 1 366 ? -13.719 -16.135 4.466 1.00 32.34 366 ASP A CA 1
ATOM 2898 C C . ASP A 1 366 ? -12.629 -15.223 5.042 1.00 32.34 366 ASP A C 1
ATOM 2900 O O . ASP A 1 366 ? -12.148 -15.437 6.152 1.00 32.34 366 ASP A O 1
ATOM 2904 N N . ASN A 1 367 ? -12.213 -14.212 4.282 1.00 31.08 367 ASN A N 1
ATOM 2905 C CA . ASN A 1 367 ? -11.432 -13.108 4.830 1.00 31.08 367 ASN A CA 1
ATOM 2906 C C . ASN A 1 367 ? -12.315 -11.865 4.776 1.00 31.08 367 ASN A C 1
ATOM 2908 O O . ASN A 1 367 ? -12.455 -11.240 3.725 1.00 31.08 367 ASN A O 1
ATOM 2912 N N . VAL A 1 368 ? -12.948 -11.541 5.901 1.00 31.91 368 VAL A N 1
ATOM 2913 C CA . VAL A 1 368 ? -13.721 -10.309 6.050 1.00 31.91 368 VAL A CA 1
ATOM 2914 C C . VAL A 1 368 ? -12.996 -9.435 7.064 1.00 31.91 368 VAL A C 1
ATOM 2916 O O . VAL A 1 368 ? -12.859 -9.812 8.221 1.00 31.91 368 VAL A O 1
ATOM 2919 N N . PHE A 1 369 ? -12.512 -8.276 6.631 1.00 35.38 369 PHE A N 1
ATOM 2920 C CA . PHE A 1 369 ? -11.974 -7.254 7.527 1.00 35.38 369 PHE A CA 1
ATOM 2921 C C . PHE A 1 369 ? -13.130 -6.352 7.971 1.00 35.38 369 PHE A C 1
ATOM 2923 O O . PHE A 1 369 ? -13.895 -5.881 7.127 1.00 35.38 369 PHE A O 1
ATOM 2930 N N . TRP A 1 370 ? -13.288 -6.131 9.281 1.00 39.16 370 TRP A N 1
ATOM 2931 C CA . TRP A 1 370 ? -14.336 -5.257 9.826 1.00 39.16 370 TRP A CA 1
ATOM 2932 C C . TRP A 1 370 ? -13.753 -4.001 10.437 1.00 39.16 370 TRP A C 1
ATOM 2934 O O . TRP A 1 370 ? -12.935 -4.055 11.354 1.00 39.16 370 TRP A O 1
ATOM 2944 N N . ARG A 1 371 ? -14.246 -2.865 9.945 1.00 43.84 371 ARG A N 1
ATOM 2945 C CA . ARG A 1 371 ? -13.841 -1.528 10.367 1.00 43.84 371 ARG A CA 1
ATOM 2946 C C . ARG A 1 371 ? -15.084 -0.712 10.679 1.00 43.84 371 ARG A C 1
ATOM 2948 O O . ARG A 1 371 ? -16.024 -0.682 9.886 1.00 43.84 371 ARG A O 1
ATOM 2955 N N . PHE A 1 372 ? -15.083 -0.033 11.819 1.00 35.00 372 PHE A N 1
ATOM 2956 C CA . PHE A 1 372 ? -16.073 1.002 12.100 1.00 35.00 372 PHE A CA 1
ATOM 2957 C C . PHE A 1 372 ? -15.549 2.325 11.576 1.00 35.00 372 PHE A C 1
ATOM 2959 O O . PHE A 1 372 ? -14.563 2.819 12.103 1.00 35.00 372 PHE A O 1
ATOM 2966 N N . ALA A 1 373 ? -16.196 2.901 10.565 1.00 31.19 373 ALA A N 1
ATOM 2967 C CA . ALA A 1 373 ? -15.893 4.251 10.107 1.00 31.19 373 ALA A CA 1
ATOM 2968 C C . ALA A 1 373 ? -16.813 5.257 10.814 1.00 31.19 373 ALA A C 1
ATOM 2970 O O . ALA A 1 373 ? -18.033 5.104 10.801 1.00 31.19 373 ALA A O 1
ATOM 2971 N N . SER A 1 374 ? -16.239 6.297 11.415 1.00 31.39 374 SER A N 1
ATOM 2972 C CA . SER A 1 374 ? -16.986 7.429 11.978 1.00 31.39 374 SER A CA 1
ATOM 2973 C C . SER A 1 374 ? -16.626 8.699 11.223 1.00 31.39 374 SER A C 1
ATOM 2975 O O . SER A 1 374 ? -15.449 9.041 11.163 1.00 31.39 374 SER A O 1
ATOM 2977 N N . TYR A 1 375 ? -17.629 9.420 10.715 1.00 31.45 375 TYR A N 1
ATOM 2978 C CA . TYR A 1 375 ? -17.468 10.735 10.089 1.00 31.45 375 TYR A CA 1
ATOM 2979 C C . TYR A 1 375 ? -17.532 11.849 11.149 1.00 31.45 375 TYR A C 1
ATOM 2981 O O . TYR A 1 375 ? -18.469 11.912 11.952 1.00 31.45 375 TYR A O 1
ATOM 2989 N N . ASN A 1 376 ? -16.542 12.737 11.168 1.00 35.28 376 ASN A N 1
ATOM 2990 C CA . ASN A 1 376 ? -16.482 13.910 12.025 1.00 35.28 376 ASN A CA 1
ATOM 2991 C C . ASN A 1 376 ? -17.053 15.124 11.283 1.00 35.28 376 ASN A C 1
ATOM 2993 O O . ASN A 1 376 ? -16.347 15.856 10.596 1.00 35.28 376 ASN A O 1
ATOM 2997 N N . SER A 1 377 ? -18.349 15.374 11.453 1.00 33.91 377 SER A N 1
ATOM 2998 C CA . SER A 1 377 ? -19.033 16.497 10.806 1.00 33.91 377 SER A CA 1
ATOM 2999 C C . SER A 1 377 ? -18.635 17.883 11.342 1.00 33.91 377 SER A C 1
ATOM 3001 O O . SER A 1 377 ? -19.152 18.881 10.848 1.00 33.91 377 SER A O 1
ATOM 3003 N N . GLN A 1 378 ? -17.767 17.983 12.360 1.00 36.31 378 GLN A N 1
ATOM 3004 C CA . GLN A 1 378 ? -17.370 19.270 12.951 1.00 36.31 378 GLN A CA 1
ATOM 3005 C C . GLN A 1 378 ? -16.163 19.932 12.264 1.00 36.31 378 GLN A C 1
ATOM 3007 O O . GLN A 1 378 ? -15.877 21.093 12.546 1.00 36.31 378 GLN A O 1
ATOM 3012 N N . ALA A 1 379 ? -15.475 19.245 11.346 1.00 36.16 379 ALA A N 1
ATOM 3013 C CA . ALA A 1 379 ? -14.306 19.799 10.654 1.00 36.16 379 ALA A CA 1
ATOM 3014 C C . ALA A 1 379 ? -14.659 20.757 9.493 1.00 36.16 379 ALA A C 1
ATOM 3016 O O . ALA A 1 379 ? -13.831 21.572 9.098 1.00 36.16 379 ALA A O 1
ATOM 3017 N N . VAL A 1 380 ? -15.898 20.729 8.988 1.00 32.75 380 VAL A N 1
ATOM 3018 C CA . VAL A 1 380 ? -16.298 21.444 7.756 1.00 32.75 380 VAL A CA 1
ATOM 3019 C C . VAL A 1 380 ? -16.784 22.884 8.010 1.00 32.75 380 VAL A C 1
ATOM 3021 O O . VAL A 1 380 ? -17.083 23.617 7.073 1.00 32.75 380 VAL A O 1
ATOM 3024 N N . SER A 1 381 ? -16.856 23.352 9.261 1.00 31.98 381 SER A N 1
ATOM 3025 C CA . SER A 1 381 ? -17.396 24.691 9.559 1.00 31.98 381 SER A CA 1
ATOM 3026 C C . SER A 1 381 ? -16.358 25.810 9.713 1.00 31.98 381 SER A C 1
ATOM 3028 O O . SER A 1 381 ? -16.757 26.914 10.065 1.00 31.98 381 SER A O 1
ATOM 3030 N N . ASN A 1 382 ? -15.062 25.565 9.481 1.00 33.38 382 ASN A N 1
ATOM 3031 C CA . ASN A 1 382 ? -14.002 26.574 9.658 1.00 33.38 382 ASN A CA 1
ATOM 3032 C C . ASN A 1 382 ? -12.892 26.494 8.586 1.00 33.38 382 ASN A C 1
ATOM 3034 O O . ASN A 1 382 ? -11.709 26.435 8.922 1.00 33.38 382 ASN A O 1
ATOM 3038 N N . THR A 1 383 ? -13.260 26.531 7.305 1.00 35.34 383 THR A N 1
ATOM 3039 C CA . THR A 1 383 ? -12.334 26.869 6.204 1.00 35.34 383 THR A CA 1
ATOM 3040 C C . THR A 1 383 ? -13.004 27.780 5.201 1.00 35.34 383 THR A C 1
ATOM 3042 O O . THR A 1 383 ? -14.119 27.412 4.764 1.00 35.34 383 THR A O 1
#

Radius of gyration: 25.05 Å; chains: 1; bounding box: 54×64×74 Å